Protein AF-0000000073372272 (afdb_homodimer)

Radius of gyration: 27.23 Å; Cα contacts (8 Å, |Δi|>4): 1827; chains: 2; bounding box: 45×82×61 Å

pLDDT: mean 95.01, std 8.09, range [46.81, 98.88]

Sequence (618 aa):
MWKKKGLLFNVSHYKNDFIKSHASIPFAYHVEENMFRIYFSSRNEAGKSFPFYINAIVNNGNIEVISDVVGPILELGRLGTFDDSGIMPSCLIKSNDKLLMYYIGWNPQITVSYRLSIGLAISYDNGLTFQKFSEGPICDRNISEPYFNTAPYIIIENNVWKMWYISCTGWEIINNYPEPSYHVKYAESDDGINWERKGTISLDYDEKAKALGRPCVLKEDNKYVMYFSYRNTSEYRTSSQDGYKLGLALSYDGVIWEKKYEDVGIALSNFGWDSQMMEYCHVFEHMGFTYMLYNGNDFGKEGFGYAVRMWKKKGLLFNVSHYKNDFIKSHASIPFAYHVEENMFRIYFSSRNEAGKSFPFYINAIVNNGNIEVISDVVGPILELGRLGTFDDSGIMPSCLIKSNDKLLMYYIGWNPQITVSYRLSIGLAISYDNGLTFQKFSEGPICDRNISEPYFNTAPYIIIENNVWKMWYISCTGWEIINNYPEPSYHVKYAESDDGINWERKGTISLDYDEKAKALGRPCVLKEDNKYVMYFSYRNTSEYRTSSQDGYKLGLALSYDGVIWEKKYEDVGIALSNFGWDSQMMEYCHVFEHMGFTYMLYNGNDFGKEGFGYAVR

InterPro domains:
  IPR023296 Glycosyl hydrolase, five-bladed beta-propeller domain superfamily [G3DSA:2.115.10.20] (1-150)
  IPR023296 Glycosyl hydrolase, five-bladed beta-propeller domain superfamily [G3DSA:2.115.10.20] (151-309)
  IPR023296 Glycosyl hydrolase, five-bladed beta-propeller domain superfamily [SSF75005] (73-308)

Solvent-accessible surface area (backbone atoms only — not comparable to full-atom values): 30926 Å² total; per-residue (Å²): 109,54,44,77,72,49,77,71,43,53,38,86,82,61,60,51,83,55,30,65,39,25,29,28,45,38,41,76,41,83,73,53,96,47,33,30,38,37,34,23,16,20,15,22,89,88,63,35,32,34,24,35,36,34,37,28,41,51,55,97,78,39,78,44,76,73,54,68,81,44,66,67,45,55,77,68,41,58,66,64,24,50,22,41,48,12,34,34,50,54,32,75,43,82,54,91,82,31,30,40,34,36,22,28,16,26,33,57,33,66,89,34,67,60,44,39,19,25,33,46,27,39,11,78,62,83,67,71,46,51,40,68,73,48,74,13,31,63,40,52,46,31,50,90,40,34,38,32,29,30,43,48,28,68,50,76,54,96,78,33,31,40,34,36,27,28,35,37,76,46,52,44,76,54,94,89,35,63,41,74,29,30,23,29,29,42,34,39,21,80,75,78,54,63,67,54,73,81,75,42,65,35,43,72,72,55,95,68,24,47,28,33,41,39,53,29,78,45,78,54,97,84,24,33,38,33,40,31,17,32,22,37,66,90,64,24,97,78,40,75,83,26,37,37,34,62,30,25,29,39,20,77,78,74,52,60,53,48,78,36,59,86,67,52,44,69,77,70,38,95,60,73,69,30,36,48,15,34,33,40,47,29,72,50,74,58,96,91,28,39,39,31,32,30,20,19,30,80,70,1,40,58,13,28,27,36,29,29,77,108,55,44,76,71,48,77,72,45,53,36,86,81,60,60,52,83,57,32,66,39,25,30,28,46,40,41,77,42,83,73,52,92,47,34,29,37,36,34,23,15,21,16,21,87,86,64,37,33,33,24,34,33,33,38,27,42,50,53,95,79,40,78,42,78,75,54,68,80,44,67,68,43,54,78,68,41,60,65,65,24,50,23,41,47,14,35,33,50,51,33,75,42,81,53,88,83,31,30,38,34,36,24,28,16,27,34,56,35,66,88,33,68,59,45,39,20,26,33,47,27,40,11,78,61,82,67,70,46,51,41,69,72,48,72,12,32,62,40,54,46,30,49,90,39,34,38,32,30,30,43,46,27,69,51,77,54,95,78,31,31,39,34,36,27,27,37,37,76,47,52,44,74,54,94,90,34,62,41,75,30,28,24,28,29,42,33,39,21,81,76,78,56,63,65,53,72,81,74,42,66,35,44,75,70,56,96,69,25,47,28,35,39,37,53,28,77,45,79,53,97,83,25,32,39,33,40,32,19,30,22,36,68,88,63,25,98,78,39,76,83,26,38,38,33,62,30,23,30,38,20,77,79,75,52,59,55,47,79,36,58,85,68,50,43,68,77,69,39,94,61,73,68,30,36,48,14,32,32,39,46,28,71,49,74,59,94,90,29,38,38,32,32,30,20,18,30,82,70,1,42,59,12,27,25,37,29,29,75

Secondary structure (DSSP, 8-state):
--EEEEEEEEGGGS--SS-SEEEEEEEEEEEETTEEEEEEEEE-TTS-EEEEEEEEEEETTEEEE-S--B--SSPPPPTTSTTTTBEEEEEEEEETTEEEEEEEEEEEBSSSSEEEEEEEEEESSTTSS-EES-SS-SB---SS--S-EEEEEEEEETTEEEEEEEEEEEEEEETTEEEEEEEEEEEEESSSSSEEEEEEEEE---SS-SEEEEEEEEEETTEEEEEEEEE-STTGGG-GGGS-EEEEEEESSSSS-EE-GGGS-----SSSTTSS--EEEEEEEETTEEEEEEE-HHHHSSEEEEEE-/--EEEEEEEEGGGS--SS-SEEEEEEEEEEEETTEEEEEEEEE-TTS-EEEEEEEEEEETTEEEE-S--B---SPPPPTTSTTTTBEEEEEEEEETTEEEEEEEEEEEBSSSSEEEEEEEEEESSTTSS-EES-SS-SB---SS--S-EEEEEEEEETTEEEEEEEEEEEEEEETTEEEEEEEEEEEEESSSSSEEEEEEEEE---SS-SEEEEEEEEEETTEEEEEEEEE-STTGGG-GGGS-EEEEEEESSSSS-EE-GGGS-----SSSTTSS--EEEEEEEETTEEEEEEE-HHHHSSEEEEEE-

Nearest PDB structures (foldseek):
  7vco-assembly1_A  TM=6.561E-01  e=2.637E-07  Frischella perrara
  8aa2-assembly1_M  TM=6.015E-01  e=9.175E-07  Bacteroides thetaiotaomicron VPI-5482
  6xn2-assembly2_B  TM=5.955E-01  e=5.680E-07  Xanthomonas citri pv. citri str. 306
  6xn1-assembly2_B  TM=5.800E-01  e=1.010E-06  Xanthomonas citri pv. citri str. 306
  6xn0-assembly2_B  TM=5.491E-01  e=9.175E-07  Xanthomonas citri pv. citri str. 306

Structure (mmCIF, N/CA/C/O backbone):
data_AF-0000000073372272-model_v1
#
loop_
_entity.id
_entity.type
_entity.pdbx_description
1 polymer 'Glycosyl hydrolase family 32 N-terminal domain-containing protein'
#
loop_
_atom_site.group_PDB
_atom_site.id
_atom_site.type_symbol
_atom_site.label_atom_id
_atom_site.label_alt_id
_atom_site.label_comp_id
_atom_site.label_asym_id
_atom_site.label_entity_id
_atom_site.label_seq_id
_atom_site.pdbx_PDB_ins_code
_atom_site.Cartn_x
_atom_site.Cartn_y
_atom_site.Cartn_z
_atom_site.occupancy
_atom_site.B_iso_or_equiv
_atom_site.auth_seq_id
_atom_site.auth_comp_id
_atom_site.auth_asym_id
_atom_site.auth_atom_id
_atom_site.pdbx_PDB_model_num
ATOM 1 N N . MET A 1 1 ? 6.535 38.969 14.227 1 89.94 1 MET A N 1
ATOM 2 C CA . MET A 1 1 ? 6.68 37.844 15.164 1 89.94 1 MET A CA 1
ATOM 3 C C . MET A 1 1 ? 5.316 37.312 15.602 1 89.94 1 MET A C 1
ATOM 5 O O . MET A 1 1 ? 4.363 38.094 15.727 1 89.94 1 MET A O 1
ATOM 9 N N . TRP A 1 2 ? 5.312 36 15.805 1 97.38 2 TRP A N 1
ATOM 10 C CA . TRP A 1 2 ? 4.059 35.375 16.203 1 97.38 2 TRP A CA 1
ATOM 11 C C . TRP A 1 2 ? 3.773 35.594 17.672 1 97.38 2 TRP A C 1
ATOM 13 O O . TRP A 1 2 ? 4.676 35.5 18.516 1 97.38 2 TRP A O 1
ATOM 23 N N . LYS A 1 3 ? 2.588 35.969 18 1 98.06 3 LYS A N 1
ATOM 24 C CA . LYS A 1 3 ? 2.102 36.031 19.375 1 98.06 3 LYS A CA 1
ATOM 25 C C . LYS A 1 3 ? 1.238 34.812 19.703 1 98.06 3 LYS A C 1
ATOM 27 O O . LYS A 1 3 ? 0.132 34.688 19.172 1 98.06 3 LYS A O 1
ATOM 32 N N . LYS A 1 4 ? 1.742 33.969 20.609 1 98.19 4 LYS A N 1
ATOM 33 C CA . LYS A 1 4 ? 0.992 32.781 21 1 98.19 4 LYS A CA 1
ATOM 34 C C . LYS A 1 4 ? -0.21 33.125 21.875 1 98.19 4 LYS A C 1
ATOM 36 O O . LYS A 1 4 ? -0.112 34 22.75 1 98.19 4 LYS A O 1
ATOM 41 N N . LYS A 1 5 ? -1.329 32.469 21.594 1 98.25 5 LYS A N 1
ATOM 42 C CA . LYS A 1 5 ? -2.58 32.781 22.281 1 98.25 5 LYS A CA 1
ATOM 43 C C . LYS A 1 5 ? -3.01 31.641 23.188 1 98.25 5 LYS A C 1
ATOM 45 O O . LYS A 1 5 ? -4.008 31.734 23.891 1 98.25 5 LYS A O 1
ATOM 50 N N . GLY A 1 6 ? -2.229 30.547 23.203 1 96.75 6 GLY A N 1
ATOM 51 C CA . GLY A 1 6 ? -2.492 29.422 24.094 1 96.75 6 GLY A CA 1
ATOM 52 C C . GLY A 1 6 ? -3.359 28.344 23.469 1 96.75 6 GLY A C 1
ATOM 53 O O . GLY A 1 6 ? -3.588 28.359 22.25 1 96.75 6 GLY A O 1
ATOM 54 N N . LEU A 1 7 ? -3.771 27.406 24.266 1 97.19 7 LEU A N 1
ATOM 55 C CA . LEU A 1 7 ? -4.594 26.281 23.828 1 97.19 7 LEU A CA 1
ATOM 56 C C . LEU A 1 7 ? -5.992 26.75 23.438 1 97.19 7 LEU A C 1
ATOM 58 O O . LEU A 1 7 ? -6.66 27.438 24.219 1 97.19 7 LEU A O 1
ATOM 62 N N . LEU A 1 8 ? -6.395 26.453 22.312 1 98 8 LEU A N 1
ATOM 63 C CA . LEU A 1 8 ? -7.719 26.797 21.812 1 98 8 LEU A CA 1
ATOM 64 C C . LEU A 1 8 ? -8.703 25.656 22.047 1 98 8 LEU A C 1
ATOM 66 O O . LEU A 1 8 ? -9.812 25.875 22.531 1 98 8 LEU A O 1
ATOM 70 N N . PHE A 1 9 ? -8.328 24.469 21.641 1 97.81 9 PHE A N 1
ATOM 71 C CA . PHE A 1 9 ? -9.102 23.234 21.812 1 97.81 9 PHE A CA 1
ATOM 72 C C . PHE A 1 9 ? -8.391 22.281 22.766 1 97.81 9 PHE A C 1
ATOM 74 O O . PHE A 1 9 ? -7.316 21.781 22.453 1 97.81 9 PHE A O 1
ATOM 81 N N . ASN A 1 10 ? -9.008 22.047 23.875 1 97.31 10 ASN A N 1
ATOM 82 C CA . ASN A 1 10 ? -8.508 21.109 24.875 1 97.31 10 ASN A CA 1
ATOM 83 C C . ASN A 1 10 ? -9.312 19.812 24.891 1 97.31 10 ASN A C 1
ATOM 85 O O . ASN A 1 10 ? -10.484 19.812 25.281 1 97.31 10 ASN A O 1
ATOM 89 N N . VAL A 1 11 ? -8.727 18.75 24.609 1 96.69 11 VAL A N 1
ATOM 90 C CA . VAL A 1 11 ? -9.375 17.453 24.438 1 96.69 11 VAL A CA 1
ATOM 91 C C . VAL A 1 11 ? -10.125 17.078 25.719 1 96.69 11 VAL A C 1
ATOM 93 O O . VAL A 1 11 ? -11.188 16.453 25.656 1 96.69 11 VAL A O 1
ATOM 96 N N . SER A 1 12 ? -9.594 17.422 26.828 1 95.88 12 SER A N 1
ATOM 97 C CA . SER A 1 12 ? -10.172 17.031 28.109 1 95.88 12 SER A CA 1
ATOM 98 C C . SER A 1 12 ? -11.594 17.562 28.266 1 95.88 12 SER A C 1
ATOM 100 O O . SER A 1 12 ? -12.383 17.031 29.047 1 95.88 12 SER A O 1
ATOM 102 N N . HIS A 1 13 ? -11.93 18.594 27.5 1 94.62 13 HIS A N 1
ATOM 103 C CA . HIS A 1 13 ? -13.242 19.219 27.625 1 94.62 13 HIS A CA 1
ATOM 104 C C . HIS A 1 13 ? -14.258 18.547 26.688 1 94.62 13 HIS A C 1
ATOM 106 O O . HIS A 1 13 ? -15.453 18.844 26.75 1 94.62 13 HIS A O 1
ATOM 112 N N . TYR A 1 14 ? -13.766 17.594 25.891 1 93.62 14 TYR A N 1
ATOM 113 C CA . TYR A 1 14 ? -14.633 17.094 24.828 1 93.62 14 TYR A CA 1
ATOM 114 C C . TYR A 1 14 ? -14.594 15.562 24.766 1 93.62 14 TYR A C 1
ATOM 116 O O . TYR A 1 14 ? -14.953 14.969 23.75 1 93.62 14 TYR A O 1
ATOM 124 N N . LYS A 1 15 ? -14.219 14.945 25.766 1 93.12 15 LYS A N 1
ATOM 125 C CA . LYS A 1 15 ? -14.008 13.5 25.766 1 93.12 15 LYS A CA 1
ATOM 126 C C . LYS A 1 15 ? -15.297 12.75 25.484 1 93.12 15 LYS A C 1
ATOM 128 O O . LYS A 1 15 ? -16.359 13.125 25.969 1 93.12 15 LYS A O 1
ATOM 133 N N . ASN A 1 16 ? -15.242 11.805 24.688 1 94.38 16 ASN A N 1
ATOM 134 C CA . ASN A 1 16 ? -16.281 10.828 24.391 1 94.38 16 ASN A CA 1
ATOM 135 C C . ASN A 1 16 ? -15.688 9.516 23.891 1 94.38 16 ASN A C 1
ATOM 137 O O . ASN A 1 16 ? -14.508 9.234 24.109 1 94.38 16 ASN A O 1
ATOM 141 N N . ASP A 1 17 ? -16.484 8.641 23.297 1 94.38 17 ASP A N 1
ATOM 142 C CA . ASP A 1 17 ? -16.016 7.316 22.891 1 94.38 17 ASP A CA 1
ATOM 143 C C . ASP A 1 17 ? -14.953 7.422 21.797 1 94.38 17 ASP A C 1
ATOM 145 O O . ASP A 1 17 ? -14.078 6.562 21.688 1 94.38 17 ASP A O 1
ATOM 149 N N . PHE A 1 18 ? -15.023 8.477 21.016 1 95.94 18 PHE A N 1
ATOM 150 C CA . PHE A 1 18 ? -14.148 8.602 19.859 1 95.94 18 PHE A CA 1
ATOM 151 C C . PHE A 1 18 ? -13.055 9.633 20.109 1 95.94 18 PHE A C 1
ATOM 153 O O . PHE A 1 18 ? -12.086 9.727 19.359 1 95.94 18 PHE A O 1
ATOM 160 N N . ILE A 1 19 ? -13.211 10.406 21.172 1 97.12 19 ILE A N 1
ATOM 161 C CA . ILE A 1 19 ? -12.227 11.414 21.562 1 97.12 19 ILE A CA 1
ATOM 162 C C . ILE A 1 19 ? -11.664 11.086 22.938 1 97.12 19 ILE A C 1
ATOM 164 O O . ILE A 1 19 ? -12.242 11.477 23.969 1 97.12 19 ILE A O 1
ATOM 168 N N . LYS A 1 20 ? -10.555 10.391 22.953 1 96.69 20 LYS A N 1
ATOM 169 C CA . LYS A 1 20 ? -9.906 10.039 24.203 1 96.69 20 LYS A CA 1
ATOM 170 C C . LYS A 1 20 ? -8.609 10.82 24.391 1 96.69 20 LYS A C 1
ATOM 172 O O . LYS A 1 20 ? -8.227 11.133 25.516 1 96.69 20 LYS A O 1
ATOM 177 N N . SER A 1 21 ? -8 11.031 23.219 1 96.38 21 SER A N 1
ATOM 178 C CA . SER A 1 21 ? -6.758 11.797 23.266 1 96.38 21 SER A CA 1
ATOM 179 C C . SER A 1 21 ? -6.453 12.43 21.906 1 96.38 21 SER A C 1
ATOM 181 O O . SER A 1 21 ? -7.031 12.039 20.891 1 96.38 21 SER A O 1
ATOM 183 N N . HIS A 1 22 ? -5.68 13.523 21.984 1 98.25 22 HIS A N 1
ATOM 184 C CA . HIS A 1 22 ? -5.098 14.18 20.812 1 98.25 22 HIS A CA 1
ATOM 185 C C . HIS A 1 22 ? -6.145 14.992 20.062 1 98.25 22 HIS A C 1
ATOM 187 O O . HIS A 1 22 ? -7.316 14.617 20.031 1 98.25 22 HIS A O 1
ATOM 193 N N . ALA A 1 23 ? -5.863 15.969 19.531 1 98.38 23 ALA A N 1
ATOM 194 C CA . ALA A 1 23 ? -6.465 16.75 18.453 1 98.38 23 ALA A CA 1
ATOM 195 C C . ALA A 1 23 ? -5.406 17.203 17.453 1 98.38 23 ALA A C 1
ATOM 197 O O . ALA A 1 23 ? -4.824 18.281 17.609 1 98.38 23 ALA A O 1
ATOM 198 N N . SER A 1 24 ? -5.289 16.344 16.469 1 98.31 24 SER A N 1
ATOM 199 C CA . SER A 1 24 ? -4.105 16.484 15.633 1 98.31 24 SER A CA 1
ATOM 200 C C . SER A 1 24 ? -4.453 17.094 14.281 1 98.31 24 SER A C 1
ATOM 202 O O . SER A 1 24 ? -5.57 16.938 13.789 1 98.31 24 SER A O 1
ATOM 204 N N . ILE A 1 25 ? -3.514 17.844 13.688 1 98.25 25 ILE A N 1
ATOM 205 C CA . ILE A 1 25 ? -3.518 18.391 12.336 1 98.25 25 ILE A CA 1
ATOM 206 C C . ILE A 1 25 ? -4.711 19.328 12.156 1 98.25 25 ILE A C 1
ATOM 208 O O . ILE A 1 25 ? -5.477 19.188 11.203 1 98.25 25 ILE A O 1
ATOM 212 N N . PRO A 1 26 ? -4.801 20.297 12.969 1 98.62 26 PRO A N 1
ATOM 213 C CA . PRO A 1 26 ? -5.902 21.25 12.812 1 98.62 26 PRO A CA 1
ATOM 214 C C . PRO A 1 26 ? -5.742 22.141 11.578 1 98.62 26 PRO A C 1
ATOM 216 O O . PRO A 1 26 ? -4.629 22.547 11.242 1 98.62 26 PRO A O 1
ATOM 219 N N . PHE A 1 27 ? -6.789 22.391 10.906 1 98.44 27 PHE A N 1
ATOM 220 C CA . PHE A 1 27 ? -6.766 23.391 9.852 1 98.44 27 PHE A CA 1
ATOM 221 C C . PHE A 1 27 ? -8.133 24.047 9.703 1 98.44 27 PHE A C 1
ATOM 223 O O . PHE A 1 27 ? -9.156 23.438 10.008 1 98.44 27 PHE A O 1
ATOM 230 N N . ALA A 1 28 ? -8.125 25.234 9.25 1 98 28 ALA A N 1
ATOM 231 C CA . ALA A 1 28 ? -9.32 26.078 9.227 1 98 28 ALA A CA 1
ATOM 232 C C . ALA A 1 28 ? -9.875 26.188 7.809 1 98 28 ALA A C 1
ATOM 234 O O . ALA A 1 28 ? -9.109 26.297 6.844 1 98 28 ALA A O 1
ATOM 235 N N . TYR A 1 29 ? -11.141 26.141 7.73 1 97.25 29 TYR A N 1
ATOM 236 C CA . TYR A 1 29 ? -11.906 26.406 6.516 1 97.25 29 TYR A CA 1
ATOM 237 C C . TYR A 1 29 ? -12.836 27.594 6.703 1 97.25 29 TYR A C 1
ATOM 239 O O . TYR A 1 29 ? -13.648 27.609 7.629 1 97.25 29 TYR A O 1
ATOM 247 N N . HIS A 1 30 ? -12.727 28.578 5.844 1 97.31 30 HIS A N 1
ATOM 248 C CA . HIS A 1 30 ? -13.57 29.75 5.941 1 97.31 30 HIS A CA 1
ATOM 249 C C . HIS A 1 30 ? -14.984 29.469 5.434 1 97.31 30 HIS A C 1
ATOM 251 O O . HIS A 1 30 ? -15.172 29.172 4.25 1 97.31 30 HIS A O 1
ATOM 257 N N . VAL A 1 31 ? -15.961 29.594 6.293 1 96.31 31 VAL A N 1
ATOM 258 C CA . VAL A 1 31 ? -17.344 29.297 5.934 1 96.31 31 VAL A CA 1
ATOM 259 C C . VAL A 1 31 ? -18.016 30.578 5.406 1 96.31 31 VAL A C 1
ATOM 261 O O . VAL A 1 31 ? -18.344 30.656 4.219 1 96.31 31 VAL A O 1
ATOM 264 N N . GLU A 1 32 ? -18.188 31.562 6.23 1 96.31 32 GLU A N 1
ATOM 265 C CA . GLU A 1 32 ? -18.781 32.844 5.883 1 96.31 32 GLU A CA 1
ATOM 266 C C . GLU A 1 32 ? -18.453 33.906 6.93 1 96.31 32 GLU A C 1
ATOM 268 O O . GLU A 1 32 ? -18.312 33.594 8.117 1 96.31 32 GLU A O 1
ATOM 273 N N . GLU A 1 33 ? -18.281 35.125 6.43 1 97.44 33 GLU A N 1
ATOM 274 C CA . GLU A 1 33 ? -17.969 36.219 7.312 1 97.44 33 GLU A CA 1
ATOM 275 C C . GLU A 1 33 ? -16.797 35.906 8.234 1 97.44 33 GLU A C 1
ATOM 277 O O . GLU A 1 33 ? -15.719 35.531 7.773 1 97.44 33 GLU A O 1
ATOM 282 N N . ASN A 1 34 ? -17.125 35.875 9.562 1 98.44 34 ASN A N 1
ATOM 283 C CA . ASN A 1 34 ? -16.062 35.594 10.531 1 98.44 34 ASN A CA 1
ATOM 284 C C . ASN A 1 34 ? -16.109 34.156 10.992 1 98.44 34 ASN A C 1
ATOM 286 O O . ASN A 1 34 ? -15.359 33.75 11.898 1 98.44 34 ASN A O 1
ATOM 290 N N . MET A 1 35 ? -16.938 33.406 10.336 1 98.19 35 MET A N 1
ATOM 291 C CA . MET A 1 35 ? -17.125 32.031 10.773 1 98.19 35 MET A CA 1
ATOM 292 C C . MET A 1 35 ? -16.172 31.094 10.047 1 98.19 35 MET A C 1
ATOM 294 O O . MET A 1 35 ? -16.094 31.094 8.82 1 98.19 35 MET A O 1
ATOM 298 N N . PHE A 1 36 ? -15.453 30.328 10.844 1 98.56 36 PHE A N 1
ATOM 299 C CA . PHE A 1 36 ? -14.562 29.281 10.336 1 98.56 36 PHE A CA 1
ATOM 300 C C . PHE A 1 36 ? -14.922 27.922 10.922 1 98.56 36 PHE A C 1
ATOM 302 O O . PHE A 1 36 ? -15.492 27.844 12.016 1 98.56 36 PHE A O 1
ATOM 309 N N . ARG A 1 37 ? -14.703 26.969 10.188 1 98.56 37 ARG A N 1
ATOM 310 C CA . ARG A 1 37 ? -14.727 25.578 10.672 1 98.56 37 ARG A CA 1
ATOM 311 C C . ARG A 1 37 ? -13.32 25.016 10.781 1 98.56 37 ARG A C 1
ATOM 313 O O . ARG A 1 37 ? -12.539 25.094 9.836 1 98.56 37 ARG A O 1
ATOM 320 N N . ILE A 1 38 ? -12.977 24.5 11.945 1 98.69 38 ILE A N 1
ATOM 321 C CA . ILE A 1 38 ? -11.648 23.938 12.188 1 98.69 38 ILE A CA 1
ATOM 322 C C . ILE A 1 38 ? -11.734 22.422 12.25 1 98.69 38 ILE A C 1
ATOM 324 O O . ILE A 1 38 ? -12.383 21.859 13.141 1 98.69 38 ILE A O 1
ATOM 328 N N . TYR A 1 39 ? -11.125 21.766 11.32 1 98.75 39 TYR A N 1
ATOM 329 C CA . TYR A 1 39 ? -11.086 20.312 11.258 1 98.75 39 TYR A CA 1
ATOM 330 C C . TYR A 1 39 ? -9.867 19.766 11.992 1 98.75 39 TYR A C 1
ATOM 332 O O . TYR A 1 39 ? -8.828 20.438 12.062 1 98.75 39 TYR A O 1
ATOM 340 N N . PHE A 1 40 ? -9.977 18.594 12.547 1 98.62 40 PHE A N 1
ATOM 341 C CA . PHE A 1 40 ? -8.891 17.906 13.227 1 98.62 40 PHE A CA 1
ATOM 342 C C . PHE A 1 40 ? -9.203 16.422 13.383 1 98.62 40 PHE A C 1
ATOM 344 O O . PHE A 1 40 ? -10.273 15.969 12.992 1 98.62 40 PHE A O 1
ATOM 351 N N . SER A 1 41 ? -8.281 15.664 13.844 1 98.62 41 SER A N 1
ATOM 352 C CA . SER A 1 41 ? -8.477 14.242 14.109 1 98.62 41 SER A CA 1
ATOM 353 C C . SER A 1 41 ? -8.18 13.906 15.57 1 98.62 41 SER A C 1
ATOM 355 O O . SER A 1 41 ? -7.234 14.438 16.156 1 98.62 41 SER A O 1
ATOM 357 N N . SER A 1 42 ? -8.969 13.117 16.125 1 98.5 42 SER A N 1
ATOM 358 C CA . SER A 1 42 ? -8.758 12.641 17.484 1 98.5 42 SER A CA 1
ATOM 359 C C . SER A 1 42 ? -8.688 11.117 17.531 1 98.5 42 SER A C 1
ATOM 361 O O . SER A 1 42 ? -8.922 10.453 16.516 1 98.5 42 SER A O 1
ATOM 363 N N . ARG A 1 43 ? -8.297 10.602 18.719 1 98.25 43 ARG A N 1
ATOM 364 C CA . ARG A 1 43 ? -8.07 9.164 18.844 1 98.25 43 ARG A CA 1
ATOM 365 C C . ARG A 1 43 ? -9.008 8.547 19.859 1 98.25 43 ARG A C 1
ATOM 367 O O . ARG A 1 43 ? -9.281 9.148 20.906 1 98.25 43 ARG A O 1
ATOM 374 N N . ASN A 1 44 ? -9.461 7.398 19.578 1 97.75 44 ASN A N 1
ATOM 375 C CA . ASN A 1 44 ? -10.219 6.637 20.562 1 97.75 44 ASN A CA 1
ATOM 376 C C . ASN A 1 44 ? -9.297 5.828 21.484 1 97.75 44 ASN A C 1
ATOM 378 O O . ASN A 1 44 ? -8.078 6.008 21.453 1 97.75 44 ASN A O 1
ATOM 382 N N . GLU A 1 45 ? -9.852 5 22.281 1 96.69 45 GLU A N 1
ATOM 383 C CA . GLU A 1 45 ? -9.094 4.238 23.266 1 96.69 45 GLU A CA 1
ATOM 384 C C . GLU A 1 45 ? -8.117 3.277 22.594 1 96.69 45 GLU A C 1
ATOM 386 O O . GLU A 1 45 ? -7.047 2.994 23.141 1 96.69 45 GLU A O 1
ATOM 391 N N . ALA A 1 46 ? -8.453 2.826 21.438 1 96.12 46 ALA A N 1
ATOM 392 C CA . ALA A 1 46 ? -7.617 1.867 20.703 1 96.12 46 ALA A CA 1
ATOM 393 C C . ALA A 1 46 ? -6.551 2.58 19.891 1 96.12 46 ALA A C 1
ATOM 395 O O . ALA A 1 46 ? -5.777 1.938 19.172 1 96.12 46 ALA A O 1
ATOM 396 N N . GLY A 1 47 ? -6.555 3.887 19.875 1 96.56 47 GLY A N 1
ATOM 397 C CA . GLY A 1 47 ? -5.547 4.648 19.172 1 96.56 47 GLY A CA 1
ATOM 398 C C . GLY A 1 47 ? -5.926 4.934 17.719 1 96.56 47 GLY A C 1
ATOM 399 O O . GLY A 1 47 ? -5.113 5.449 16.953 1 96.56 47 GLY A O 1
ATOM 400 N N . LYS A 1 48 ? -7.125 4.551 17.328 1 98.06 48 LYS A N 1
ATOM 401 C CA . LYS A 1 48 ? -7.594 4.836 15.977 1 98.06 48 LYS A CA 1
ATOM 402 C C . LYS A 1 48 ? -8.039 6.289 15.844 1 98.06 48 LYS A C 1
ATOM 404 O O . LYS A 1 48 ? -8.703 6.82 16.734 1 98.06 48 LYS A O 1
ATOM 409 N N . SER A 1 49 ? -7.723 6.898 14.773 1 98.44 49 SER A N 1
ATOM 410 C CA . SER A 1 49 ? -8.008 8.312 14.578 1 98.44 49 SER A CA 1
ATOM 411 C C . SER A 1 49 ? -9.297 8.516 13.797 1 98.44 49 SER A C 1
ATOM 413 O O . SER A 1 49 ? -9.578 7.781 12.844 1 98.44 49 SER A O 1
ATOM 415 N N . PHE A 1 50 ? -10.016 9.523 14.203 1 98.56 50 PHE A N 1
ATOM 416 C CA . PHE A 1 50 ? -11.273 9.891 13.562 1 98.56 50 PHE A CA 1
ATOM 417 C C . PHE A 1 50 ? -11.336 11.391 13.312 1 98.56 50 PHE A C 1
ATOM 419 O O . PHE A 1 50 ? -10.836 12.18 14.117 1 98.56 50 PHE A O 1
ATOM 426 N N . PRO A 1 51 ? -11.977 11.773 12.227 1 98.69 51 PRO A N 1
ATOM 427 C CA . PRO A 1 51 ? -12.031 13.195 11.867 1 98.69 51 PRO A CA 1
ATOM 428 C C . PRO A 1 51 ? -13.227 13.906 12.508 1 98.69 51 PRO A C 1
ATOM 430 O O . PRO A 1 51 ? -14.328 13.367 12.547 1 98.69 51 PRO A O 1
ATOM 433 N N . PHE A 1 52 ? -12.977 15.164 12.93 1 98.62 52 PHE A N 1
ATOM 434 C CA . PHE A 1 52 ? -13.969 16.016 13.57 1 98.62 52 PHE A CA 1
ATOM 435 C C . PHE A 1 52 ? -13.82 17.469 13.102 1 98.62 52 PHE A C 1
ATOM 437 O O . PHE A 1 52 ? -12.852 17.797 12.414 1 98.62 52 PHE A O 1
ATOM 444 N N . TYR A 1 53 ? -14.836 18.281 13.445 1 98.44 53 TYR A N 1
ATOM 445 C CA . TYR A 1 53 ? -14.633 19.719 13.336 1 98.44 53 TYR A CA 1
ATOM 446 C C . TYR A 1 53 ? -15.344 20.453 14.461 1 98.44 53 TYR A C 1
ATOM 448 O O . TYR A 1 53 ? -16.203 19.891 15.148 1 98.44 53 TYR A O 1
ATOM 456 N N . ILE A 1 54 ? -14.93 21.672 14.688 1 98.19 54 ILE A N 1
ATOM 457 C CA . ILE A 1 54 ? -15.602 22.672 15.523 1 98.19 54 ILE A CA 1
ATOM 458 C C . ILE A 1 54 ? -15.789 23.969 14.742 1 98.19 54 ILE A C 1
ATOM 460 O O . ILE A 1 54 ? -15.047 24.234 13.797 1 98.19 54 ILE A O 1
ATOM 464 N N . ASN A 1 55 ? -16.75 24.703 15.141 1 98.38 55 ASN A N 1
ATOM 465 C CA . ASN A 1 55 ? -16.953 26.016 14.562 1 98.38 55 ASN A CA 1
ATOM 466 C C . ASN A 1 55 ? -16.375 27.109 15.461 1 98.38 55 ASN A C 1
ATOM 468 O O . ASN A 1 55 ? -16.438 27.016 16.688 1 98.38 55 ASN A O 1
ATOM 472 N N . ALA A 1 56 ? -15.891 28.125 14.82 1 98.69 56 ALA A N 1
ATOM 473 C CA . ALA A 1 56 ? -15.273 29.219 15.562 1 98.69 56 ALA A CA 1
ATOM 474 C C . ALA A 1 56 ? -15.508 30.547 14.867 1 98.69 56 ALA A C 1
ATOM 476 O O . ALA A 1 56 ? -15.711 30.594 13.648 1 98.69 56 ALA A O 1
ATOM 477 N N . ILE A 1 57 ? -15.484 31.594 15.625 1 98.75 57 ILE A N 1
ATOM 478 C CA . ILE A 1 57 ? -15.477 32.969 15.125 1 98.75 57 ILE A CA 1
ATOM 479 C C . ILE A 1 57 ? -14.055 33.531 15.172 1 98.75 57 ILE A C 1
ATOM 481 O O . ILE A 1 57 ? -13.398 33.469 16.219 1 98.75 57 ILE A O 1
ATOM 485 N N . VAL A 1 58 ? -13.562 33.938 14.055 1 98.75 58 VAL A N 1
ATOM 486 C CA . VAL A 1 58 ? -12.234 34.5 13.938 1 98.75 58 VAL A CA 1
ATOM 487 C C . VAL A 1 58 ? -12.352 36.031 13.695 1 98.75 58 VAL A C 1
ATOM 489 O O . VAL A 1 58 ? -12.922 36.438 12.688 1 98.75 58 VAL A O 1
ATOM 492 N N . ASN A 1 59 ? -11.836 36.75 14.648 1 97.88 59 ASN A N 1
ATOM 493 C CA . ASN A 1 59 ? -11.992 38.188 14.562 1 97.88 59 ASN A CA 1
ATOM 494 C C . ASN A 1 59 ? -10.93 38.906 15.391 1 97.88 59 ASN A C 1
ATOM 496 O O . ASN A 1 59 ? -10.672 38.531 16.531 1 97.88 59 ASN A O 1
ATOM 500 N N . ASN A 1 60 ? -10.312 39.969 14.789 1 97.38 60 ASN A N 1
ATOM 501 C CA . ASN A 1 60 ? -9.406 40.875 15.461 1 97.38 60 ASN A CA 1
ATOM 502 C C . ASN A 1 60 ? -8.32 40.156 16.25 1 97.38 60 ASN A C 1
ATOM 504 O O . ASN A 1 60 ? -8.102 40.438 17.422 1 97.38 60 ASN A O 1
ATOM 508 N N . GLY A 1 61 ? -7.824 39.156 15.641 1 97.81 61 GLY A N 1
ATOM 509 C CA . GLY A 1 61 ? -6.695 38.438 16.219 1 97.81 61 GLY A CA 1
ATOM 510 C C . GLY A 1 61 ? -7.113 37.375 17.234 1 97.81 61 GLY A C 1
ATOM 511 O O . GLY A 1 61 ? -6.273 36.812 17.938 1 97.81 61 GLY A O 1
ATOM 512 N N . ASN A 1 62 ? -8.391 37.156 17.266 1 98.44 62 ASN A N 1
ATOM 513 C CA . ASN A 1 62 ? -8.875 36.156 18.219 1 98.44 62 ASN A CA 1
ATOM 514 C C . ASN A 1 62 ? -9.68 35.062 17.516 1 98.44 62 ASN A C 1
ATOM 516 O O . ASN A 1 62 ? -10.352 35.312 16.516 1 98.44 62 ASN A O 1
ATOM 520 N N . ILE A 1 63 ? -9.531 33.844 18.047 1 98.69 63 ILE A N 1
ATOM 521 C CA . ILE A 1 63 ? -10.375 32.75 17.641 1 98.69 63 ILE A CA 1
ATOM 522 C C . ILE A 1 63 ? -11.227 32.281 18.812 1 98.69 63 ILE A C 1
ATOM 524 O O . ILE A 1 63 ? -10.703 31.969 19.891 1 98.69 63 ILE A O 1
ATOM 528 N N . GLU A 1 64 ? -12.5 32.281 18.656 1 98.19 64 GLU A N 1
ATOM 529 C CA . GLU A 1 64 ? -13.43 31.844 19.688 1 98.19 64 GLU A CA 1
ATOM 530 C C . GLU A 1 64 ? -14.242 30.641 19.219 1 98.19 64 GLU A C 1
ATOM 532 O O . GLU A 1 64 ? -14.961 30.719 18.219 1 98.19 64 GLU A O 1
ATOM 537 N N . VAL A 1 65 ? -14.125 29.547 19.938 1 97.62 65 VAL A N 1
ATOM 538 C CA . VAL A 1 65 ? -14.914 28.359 19.641 1 97.62 65 VAL A CA 1
ATOM 539 C C . VAL A 1 65 ? -16.375 28.594 20.016 1 97.62 65 VAL A C 1
ATOM 541 O O . VAL A 1 65 ? -16.672 29.031 21.125 1 97.62 65 VAL A O 1
ATOM 544 N N . ILE A 1 66 ? -17.328 28.203 19.172 1 96.75 66 ILE A N 1
ATOM 545 C CA . ILE A 1 66 ? -18.703 28.594 19.438 1 96.75 66 ILE A CA 1
ATOM 546 C C . ILE A 1 66 ? -19.609 27.359 19.312 1 96.75 66 ILE A C 1
ATOM 548 O O . ILE A 1 66 ? -20.844 27.5 19.312 1 96.75 66 ILE A O 1
ATOM 552 N N . SER A 1 67 ? -19.109 26.219 19.141 1 91.62 67 SER A N 1
ATOM 553 C CA . SER A 1 67 ? -19.922 25.031 19 1 91.62 67 SER A CA 1
ATOM 554 C C . SER A 1 67 ? -19.297 23.844 19.734 1 91.62 67 SER A C 1
ATOM 556 O O . SER A 1 67 ? -18.141 23.891 20.141 1 91.62 67 SER A O 1
ATOM 558 N N . ASP A 1 68 ? -20.141 22.859 19.844 1 94.19 68 ASP A N 1
ATOM 559 C CA . ASP A 1 68 ? -19.609 21.578 20.25 1 94.19 68 ASP A CA 1
ATOM 560 C C . ASP A 1 68 ? -18.875 20.891 19.109 1 94.19 68 ASP A C 1
ATOM 562 O O . ASP A 1 68 ? -18.938 21.344 17.953 1 94.19 68 ASP A O 1
ATOM 566 N N . VAL A 1 69 ? -18.125 19.891 19.5 1 97.44 69 VAL A N 1
ATOM 567 C CA . VAL A 1 69 ? -17.406 19.094 18.5 1 97.44 69 VAL A CA 1
ATOM 568 C C . VAL A 1 69 ? -18.422 18.281 17.688 1 97.44 69 VAL A C 1
ATOM 570 O O . VAL A 1 69 ? -19.359 17.703 18.234 1 97.44 69 VAL A O 1
ATOM 573 N N . VAL A 1 70 ? -18.219 18.234 16.406 1 97.81 70 VAL A N 1
ATOM 574 C CA . VAL A 1 70 ? -19.062 17.453 15.508 1 97.81 70 VAL A CA 1
ATOM 575 C C . VAL A 1 70 ? -18.266 16.312 14.898 1 97.81 70 VAL A C 1
ATOM 577 O O . VAL A 1 70 ? -17.156 16.516 14.398 1 97.81 70 VAL A O 1
ATOM 580 N N . GLY A 1 71 ? -18.891 15.086 14.93 1 96.69 71 GLY A N 1
ATOM 581 C CA . GLY A 1 71 ? -18.266 13.938 14.289 1 96.69 71 GLY A CA 1
ATOM 582 C C . GLY A 1 71 ? -18.438 12.648 15.062 1 96.69 71 GLY A C 1
ATOM 583 O O . GLY A 1 71 ? -19.141 12.617 16.078 1 96.69 71 GLY A O 1
ATOM 584 N N . PRO A 1 72 ? -17.75 11.719 14.586 1 97.56 72 PRO A N 1
ATOM 585 C CA . PRO A 1 72 ? -16.875 11.648 13.414 1 97.56 72 PRO A CA 1
ATOM 586 C C . PRO A 1 72 ? -17.609 11.977 12.117 1 97.56 72 PRO A C 1
ATOM 588 O O . PRO A 1 72 ? -18.766 11.586 11.938 1 97.56 72 PRO A O 1
ATOM 591 N N . ILE A 1 73 ? -16.875 12.617 11.172 1 98.12 73 ILE A N 1
ATOM 592 C CA . ILE A 1 73 ? -17.531 13.094 9.953 1 98.12 73 ILE A CA 1
ATOM 593 C C . ILE A 1 73 ? -17.25 12.133 8.805 1 98.12 73 ILE A C 1
ATOM 595 O O . ILE A 1 73 ? -17.75 12.305 7.695 1 98.12 73 ILE A O 1
ATOM 599 N N . LEU A 1 74 ? -16.438 11.148 9 1 97.94 74 LEU A N 1
ATOM 600 C CA . LEU A 1 74 ? -16.156 10.031 8.102 1 97.94 74 LEU A CA 1
ATOM 601 C C . LEU A 1 74 ? -15.945 8.742 8.883 1 97.94 74 LEU A C 1
ATOM 603 O O . LEU A 1 74 ? -15.266 8.734 9.914 1 97.94 74 LEU A O 1
ATOM 607 N N . GLU A 1 75 ? -16.516 7.691 8.414 1 97.5 75 GLU A N 1
ATOM 608 C CA . GLU A 1 75 ? -16.297 6.391 9.039 1 97.5 75 GLU A CA 1
ATOM 609 C C . GLU A 1 75 ? -15 5.754 8.57 1 97.5 75 GLU A C 1
ATOM 611 O O . GLU A 1 75 ? -14.539 6.016 7.453 1 97.5 75 GLU A O 1
ATOM 616 N N . LEU A 1 76 ? -14.484 4.93 9.43 1 98.38 76 LEU A N 1
ATOM 617 C CA . LEU A 1 76 ? -13.32 4.148 9.016 1 98.38 76 LEU A CA 1
ATOM 618 C C . LEU A 1 76 ? -13.648 3.289 7.797 1 98.38 76 LEU A C 1
ATOM 620 O O . LEU A 1 76 ? -14.805 2.9 7.602 1 98.38 76 LEU A O 1
ATOM 624 N N . GLY A 1 77 ? -12.586 3.049 7.004 1 98.44 77 GLY A N 1
ATOM 625 C CA . GLY A 1 77 ? -12.781 2.164 5.867 1 98.44 77 GLY A CA 1
ATOM 626 C C . GLY A 1 77 ? -13.078 0.732 6.27 1 98.44 77 GLY A C 1
ATOM 627 O O . GLY A 1 77 ? -12.891 0.357 7.43 1 98.44 77 GLY A O 1
ATOM 628 N N . ARG A 1 78 ? -13.531 -0.046 5.273 1 97.94 78 ARG A N 1
ATOM 629 C CA . ARG A 1 78 ? -13.75 -1.474 5.484 1 97.94 78 ARG A CA 1
ATOM 630 C C . ARG A 1 78 ? -12.445 -2.174 5.867 1 97.94 78 ARG A C 1
ATOM 632 O O . ARG A 1 78 ? -11.359 -1.665 5.59 1 97.94 78 ARG A O 1
ATOM 639 N N . LEU A 1 79 ? -12.641 -3.301 6.457 1 98.12 79 LEU A N 1
ATOM 640 C CA . LEU A 1 79 ? -11.508 -4.109 6.895 1 98.12 79 LEU A CA 1
ATOM 641 C C . LEU A 1 79 ? -10.539 -4.348 5.742 1 98.12 79 LEU A C 1
ATOM 643 O O . LEU A 1 79 ? -10.922 -4.875 4.695 1 98.12 79 LEU A O 1
ATOM 647 N N . GLY A 1 80 ? -9.312 -3.883 5.918 1 98.19 80 GLY A N 1
ATOM 648 C CA . GLY A 1 80 ? -8.273 -4.145 4.934 1 98.19 80 GLY A CA 1
ATOM 649 C C . GLY A 1 80 ? -8.008 -2.969 4.012 1 98.19 80 GLY A C 1
ATOM 650 O O . GLY A 1 80 ? -7.023 -2.955 3.277 1 98.19 80 GLY A O 1
ATOM 651 N N . THR A 1 81 ? -8.883 -1.935 4.039 1 98.62 81 THR A N 1
ATOM 652 C CA . THR A 1 81 ? -8.641 -0.76 3.207 1 98.62 81 THR A CA 1
ATOM 653 C C . THR A 1 81 ? -7.602 0.153 3.846 1 98.62 81 THR A C 1
ATOM 655 O O . THR A 1 81 ? -7.195 -0.063 4.988 1 98.62 81 THR A O 1
ATOM 658 N N . PHE A 1 82 ? -7.113 1.167 3.115 1 98.62 82 PHE A N 1
ATOM 659 C CA . PHE A 1 82 ? -5.949 1.967 3.482 1 98.62 82 PHE A CA 1
ATOM 660 C C . PHE A 1 82 ? -6.246 2.822 4.707 1 98.62 82 PHE A C 1
ATOM 662 O O . PHE A 1 82 ? -5.332 3.381 5.316 1 98.62 82 PHE A O 1
ATOM 669 N N . ASP A 1 83 ? -7.52 2.955 5.047 1 98.81 83 ASP A N 1
ATOM 670 C CA . ASP A 1 83 ? -7.93 3.836 6.137 1 98.81 83 ASP A CA 1
ATOM 671 C C . ASP A 1 83 ? -8.773 3.084 7.16 1 98.81 83 ASP A C 1
ATOM 673 O O . ASP A 1 83 ? -9.648 3.674 7.805 1 98.81 83 ASP A O 1
ATOM 677 N N . ASP A 1 84 ? -8.562 1.799 7.312 1 98.44 84 ASP A N 1
ATOM 678 C CA . ASP A 1 84 ? -9.398 0.984 8.188 1 98.44 84 ASP A CA 1
ATOM 679 C C . ASP A 1 84 ? -9.016 1.187 9.656 1 98.44 84 ASP A C 1
ATOM 681 O O . ASP A 1 84 ? -9.727 0.723 10.555 1 98.44 84 ASP A O 1
ATOM 685 N N . SER A 1 85 ? -7.902 2.004 9.914 1 98.56 85 SER A N 1
ATOM 686 C CA . SER A 1 85 ? -7.457 2.139 11.297 1 98.56 85 SER A CA 1
ATOM 687 C C . SER A 1 85 ? -7.234 3.602 11.664 1 98.56 85 SER A C 1
ATOM 689 O O . SER A 1 85 ? -6.684 3.902 12.727 1 98.56 85 SER A O 1
ATOM 691 N N . GLY A 1 86 ? -7.602 4.484 10.766 1 98.69 86 GLY A N 1
ATOM 692 C CA . GLY A 1 86 ? -7.473 5.891 11.102 1 98.69 86 GLY A CA 1
ATOM 693 C C . GLY A 1 86 ? -7.695 6.812 9.914 1 98.69 86 GLY A C 1
ATOM 694 O O . GLY A 1 86 ? -7.34 6.473 8.781 1 98.69 86 GLY A O 1
ATOM 695 N N . ILE A 1 87 ? -8.18 7.941 10.172 1 98.88 87 ILE A N 1
ATOM 696 C CA . ILE A 1 87 ? -8.453 8.984 9.195 1 98.88 87 ILE A CA 1
ATOM 697 C C . ILE A 1 87 ? -8.109 10.352 9.789 1 98.88 87 ILE A C 1
ATOM 699 O O . ILE A 1 87 ? -8.633 10.734 10.836 1 98.88 87 ILE A O 1
ATOM 703 N N . MET A 1 88 ? -7.25 11.086 9.141 1 98.81 88 MET A N 1
ATOM 704 C CA . MET A 1 88 ? -6.852 12.422 9.578 1 98.81 88 MET A CA 1
ATOM 705 C C . MET A 1 88 ? -6.992 13.43 8.438 1 98.81 88 MET A C 1
ATOM 707 O O . MET A 1 88 ? -6.191 13.422 7.5 1 98.81 88 MET A O 1
ATOM 711 N N . PRO A 1 89 ? -7.945 14.297 8.523 1 98.5 89 PRO A N 1
ATOM 712 C CA . PRO A 1 89 ? -8.031 15.336 7.488 1 98.5 89 PRO A CA 1
ATOM 713 C C . PRO A 1 89 ? -6.785 16.203 7.426 1 98.5 89 PRO A C 1
ATOM 715 O O . PRO A 1 89 ? -6.215 16.562 8.461 1 98.5 89 PRO A O 1
ATOM 718 N N . SER A 1 90 ? -6.414 16.484 6.199 1 97.56 90 SER A N 1
ATOM 719 C CA . SER A 1 90 ? -5.168 17.234 6.035 1 97.56 90 SER A CA 1
ATOM 720 C C . SER A 1 90 ? -5.395 18.547 5.289 1 97.56 90 SER A C 1
ATOM 722 O O . SER A 1 90 ? -4.711 19.531 5.547 1 97.56 90 SER A O 1
ATOM 724 N N . CYS A 1 91 ? -6.281 18.547 4.324 1 96.44 91 CYS A N 1
ATOM 725 C CA . CYS A 1 91 ? -6.477 19.688 3.451 1 96.44 91 CYS A CA 1
ATOM 726 C C . CYS A 1 91 ? -7.879 19.688 2.855 1 96.44 91 CYS A C 1
ATOM 728 O O . CYS A 1 91 ? -8.414 18.641 2.516 1 96.44 91 CYS A O 1
ATOM 730 N N . LEU A 1 92 ? -8.43 20.859 2.795 1 97.12 92 LEU A N 1
ATOM 731 C CA . LEU A 1 92 ? -9.727 21.047 2.166 1 97.12 92 LEU A CA 1
ATOM 732 C C . LEU A 1 92 ? -9.641 22.016 1.004 1 97.12 92 LEU A C 1
ATOM 734 O O . LEU A 1 92 ? -9.062 23.109 1.141 1 97.12 92 LEU A O 1
ATOM 738 N N . ILE A 1 93 ? -10.219 21.625 -0.098 1 96 93 ILE A N 1
ATOM 739 C CA . ILE A 1 93 ? -10.188 22.469 -1.291 1 96 93 ILE A CA 1
ATOM 740 C C . ILE A 1 93 ? -11.609 22.641 -1.836 1 96 93 ILE A C 1
ATOM 742 O O . ILE A 1 93 ? -12.336 21.656 -2.008 1 96 93 ILE A O 1
ATOM 746 N N . LYS A 1 94 ? -11.961 23.828 -2.051 1 93.75 94 LYS A N 1
ATOM 747 C CA . LYS A 1 94 ? -13.234 24.078 -2.723 1 93.75 94 LYS A CA 1
ATOM 748 C C . LYS A 1 94 ? -13.094 23.938 -4.234 1 93.75 94 LYS A C 1
ATOM 750 O O . LYS A 1 94 ? -12.18 24.516 -4.836 1 93.75 94 LYS A O 1
ATOM 755 N N . SER A 1 95 ? -13.859 23.109 -4.812 1 90.62 95 SER A N 1
ATOM 756 C CA . SER A 1 95 ? -13.945 22.938 -6.258 1 90.62 95 SER A CA 1
ATOM 757 C C . SER A 1 95 ? -15.391 23 -6.734 1 90.62 95 SER A C 1
ATOM 759 O O . SER A 1 95 ? -16.141 22.031 -6.625 1 90.62 95 SER A O 1
ATOM 761 N N . ASN A 1 96 ? -15.742 24.094 -7.367 1 87.81 96 ASN A N 1
ATOM 762 C CA . ASN A 1 96 ? -17.125 24.344 -7.754 1 87.81 96 ASN A CA 1
ATOM 763 C C . ASN A 1 96 ? -18.078 24.25 -6.562 1 87.81 96 ASN A C 1
ATOM 765 O O . ASN A 1 96 ? -17.891 24.922 -5.551 1 87.81 96 ASN A O 1
ATOM 769 N N . ASP A 1 97 ? -19.031 23.375 -6.621 1 90.06 97 ASP A N 1
ATOM 770 C CA . ASP A 1 97 ? -20.031 23.297 -5.562 1 90.06 97 ASP A CA 1
ATOM 771 C C . ASP A 1 97 ? -19.719 22.156 -4.59 1 90.06 97 ASP A C 1
ATOM 773 O O . ASP A 1 97 ? -20.562 21.781 -3.777 1 90.06 97 ASP A O 1
ATOM 777 N N . LYS A 1 98 ? -18.453 21.703 -4.688 1 95.81 98 LYS A N 1
ATOM 778 C CA . LYS A 1 98 ? -18.047 20.625 -3.805 1 95.81 98 LYS A CA 1
ATOM 779 C C . LYS A 1 98 ? -16.812 21 -3 1 95.81 98 LYS A C 1
ATOM 781 O O . LYS A 1 98 ? -16.031 21.844 -3.426 1 95.81 98 LYS A O 1
ATOM 786 N N . LEU A 1 99 ? -16.719 20.484 -1.81 1 97.44 99 LEU A N 1
ATOM 787 C CA . LEU A 1 99 ? -15.508 20.562 -1.016 1 97.44 99 LEU A CA 1
ATOM 788 C C . LEU A 1 99 ? -14.773 19.234 -1.003 1 97.44 99 LEU A C 1
ATOM 790 O O . LEU A 1 99 ? -15.352 18.203 -0.668 1 97.44 99 LEU A O 1
ATOM 794 N N . LEU A 1 100 ? -13.555 19.281 -1.465 1 98.31 100 LEU A N 1
ATOM 795 C CA . LEU A 1 100 ? -12.695 18.094 -1.472 1 98.31 100 LEU A CA 1
ATOM 796 C C . LEU A 1 100 ? -11.828 18.047 -0.22 1 98.31 100 LEU A C 1
ATOM 798 O O . LEU A 1 100 ? -11.102 19 0.076 1 98.31 100 LEU A O 1
ATOM 802 N N . MET A 1 101 ? -11.984 16.984 0.492 1 98.69 101 MET A N 1
ATOM 803 C CA . MET A 1 101 ? -11.117 16.766 1.649 1 98.69 101 MET A CA 1
ATOM 804 C C . MET A 1 101 ? -10.07 15.688 1.352 1 98.69 101 MET A C 1
ATOM 806 O O . MET A 1 101 ? -10.414 14.516 1.173 1 98.69 101 MET A O 1
ATOM 810 N N . TYR A 1 102 ? -8.867 16.078 1.276 1 98.75 102 TYR A N 1
ATOM 811 C CA . TYR A 1 102 ? -7.762 15.125 1.235 1 98.75 102 TYR A CA 1
ATOM 812 C C . TYR A 1 102 ? -7.344 14.711 2.643 1 98.75 102 TYR A C 1
ATOM 814 O O . TYR A 1 102 ? -7.172 15.562 3.52 1 98.75 102 TYR A O 1
ATOM 822 N N . TYR A 1 103 ? -7.223 13.406 2.828 1 98.88 103 TYR A N 1
ATOM 823 C CA . TYR A 1 103 ? -6.977 12.961 4.195 1 98.88 103 TYR A CA 1
ATOM 824 C C . TYR A 1 103 ? -5.934 11.852 4.227 1 98.88 103 TYR A C 1
ATOM 826 O O . TYR A 1 103 ? -5.621 11.25 3.191 1 98.88 103 TYR A O 1
ATOM 834 N N . ILE A 1 104 ? -5.34 11.641 5.383 1 98.81 104 ILE A N 1
ATOM 835 C CA . ILE A 1 104 ? -4.375 10.578 5.672 1 98.81 104 ILE A CA 1
ATOM 836 C C . ILE A 1 104 ? -5.109 9.32 6.113 1 98.81 104 ILE A C 1
ATOM 838 O O . ILE A 1 104 ? -5.945 9.367 7.02 1 98.81 104 ILE A O 1
ATOM 842 N N . GLY A 1 105 ? -4.879 8.219 5.445 1 98.81 105 GLY A N 1
ATOM 843 C CA . GLY A 1 105 ? -5.309 6.914 5.922 1 98.81 105 GLY A CA 1
ATOM 844 C C . GLY A 1 105 ? -4.207 6.148 6.633 1 98.81 105 GLY A C 1
ATOM 845 O O . GLY A 1 105 ? -3.045 6.199 6.227 1 98.81 105 GLY A O 1
ATOM 846 N N . TRP A 1 106 ? -4.637 5.387 7.691 1 98.69 106 TRP A N 1
ATOM 847 C CA . TRP A 1 106 ? -3.66 4.688 8.523 1 98.69 106 TRP A CA 1
ATOM 848 C C . TRP A 1 106 ? -3.865 3.176 8.445 1 98.69 106 TRP A C 1
ATOM 850 O O . TRP A 1 106 ? -4.996 2.693 8.547 1 98.69 106 TRP A O 1
ATOM 860 N N . ASN A 1 107 ? -2.768 2.488 8.266 1 98.31 107 ASN A N 1
ATOM 861 C CA . ASN A 1 107 ? -2.688 1.049 8.484 1 98.31 107 ASN A CA 1
ATOM 862 C C . ASN A 1 107 ? -1.531 0.69 9.414 1 98.31 107 ASN A C 1
ATOM 864 O O . ASN A 1 107 ? -0.366 0.903 9.078 1 98.31 107 ASN A O 1
ATOM 868 N N . PRO A 1 108 ? -1.816 0.147 10.602 1 97.69 108 PRO A N 1
ATOM 869 C CA . PRO A 1 108 ? -0.708 -0.388 11.398 1 97.69 108 PRO A CA 1
ATOM 870 C C . PRO A 1 108 ? -0.044 -1.598 10.742 1 97.69 108 PRO A C 1
ATOM 872 O O . PRO A 1 108 ? -0.714 -2.391 10.078 1 97.69 108 PRO A O 1
ATOM 875 N N . GLN A 1 109 ? 1.25 -1.667 10.922 1 97.12 109 GLN A N 1
ATOM 876 C CA . GLN A 1 109 ? 2.025 -2.729 10.289 1 97.12 109 GLN A CA 1
ATOM 877 C C . GLN A 1 109 ? 2.814 -3.525 11.32 1 97.12 109 GLN A C 1
ATOM 879 O O . GLN A 1 109 ? 2.971 -3.086 12.461 1 97.12 109 GLN A O 1
ATOM 884 N N . ILE A 1 110 ? 3.334 -4.648 10.922 1 97.06 110 ILE A N 1
ATOM 885 C CA . ILE A 1 110 ? 4.094 -5.516 11.812 1 97.06 110 ILE A CA 1
ATOM 886 C C . ILE A 1 110 ? 5.578 -5.176 11.727 1 97.06 110 ILE A C 1
ATOM 888 O O . ILE A 1 110 ? 6.219 -4.887 12.734 1 97.06 110 ILE A O 1
ATOM 892 N N . THR A 1 111 ? 6.148 -5.105 10.5 1 96.69 111 THR A N 1
ATOM 893 C CA . THR A 1 111 ? 7.59 -4.949 10.32 1 96.69 111 THR A CA 1
ATOM 894 C C . THR A 1 111 ? 8.016 -3.508 10.594 1 96.69 111 THR A C 1
ATOM 896 O O . THR A 1 111 ? 9.109 -3.264 11.102 1 96.69 111 THR A O 1
ATOM 899 N N . VAL A 1 112 ? 7.16 -2.619 10.164 1 97.5 112 VAL A N 1
ATOM 900 C CA . VAL A 1 112 ? 7.281 -1.209 10.523 1 97.5 112 VAL A CA 1
ATOM 901 C C . VAL A 1 112 ? 6.027 -0.752 11.258 1 97.5 112 VAL A C 1
ATOM 903 O O . VAL A 1 112 ? 5.062 -1.507 11.383 1 97.5 112 VAL A O 1
ATOM 906 N N . SER A 1 113 ? 6.047 0.419 11.758 1 95.81 113 SER A N 1
ATOM 907 C CA . SER A 1 113 ? 5 0.826 12.695 1 95.81 113 SER A CA 1
ATOM 908 C C . SER A 1 113 ? 3.674 1.052 11.977 1 95.81 113 SER A C 1
ATOM 910 O O . SER A 1 113 ? 2.611 0.727 12.508 1 95.81 113 SER A O 1
ATOM 912 N N . TYR A 1 114 ? 3.787 1.645 10.742 1 97.38 114 TYR A N 1
ATOM 913 C CA . TYR A 1 114 ? 2.564 2.006 10.031 1 97.38 114 TYR A CA 1
ATOM 914 C C . TYR A 1 114 ? 2.842 2.236 8.555 1 97.38 114 TYR A C 1
ATOM 916 O O . TYR A 1 114 ? 4 2.299 8.133 1 97.38 114 TYR A O 1
ATOM 924 N N . ARG A 1 115 ? 1.809 2.322 7.848 1 97.31 115 ARG A N 1
ATOM 925 C CA . ARG A 1 115 ? 1.785 2.811 6.473 1 97.31 115 ARG A CA 1
ATOM 926 C C . ARG A 1 115 ? 0.682 3.846 6.281 1 97.31 115 ARG A C 1
ATOM 928 O O . ARG A 1 115 ? -0.439 3.664 6.762 1 97.31 115 ARG A O 1
ATOM 935 N N . LEU A 1 116 ? 1.036 4.871 5.594 1 98.44 116 LEU A N 1
ATOM 936 C CA . LEU A 1 116 ? 0.086 5.953 5.355 1 98.44 116 LEU A CA 1
ATOM 937 C C . LEU A 1 116 ? -0.176 6.129 3.861 1 98.44 116 LEU A C 1
ATOM 939 O O . LEU A 1 116 ? 0.69 5.828 3.037 1 98.44 116 LEU A O 1
ATOM 943 N N . SER A 1 117 ? -1.333 6.52 3.574 1 98.69 117 SER A N 1
ATOM 944 C CA . SER A 1 117 ? -1.757 6.836 2.213 1 98.69 117 SER A CA 1
ATOM 945 C C . SER A 1 117 ? -2.662 8.062 2.188 1 98.69 117 SER A C 1
ATOM 947 O O . SER A 1 117 ? -3.115 8.531 3.236 1 98.69 117 SER A O 1
ATOM 949 N N . ILE A 1 118 ? -2.877 8.617 1.011 1 98.81 118 ILE A N 1
ATOM 950 C CA . ILE A 1 118 ? -3.73 9.789 0.862 1 98.81 118 ILE A CA 1
ATOM 951 C C . ILE A 1 118 ? -5.086 9.375 0.296 1 98.81 118 ILE A C 1
ATOM 953 O O . ILE A 1 118 ? -5.156 8.695 -0.73 1 98.81 118 ILE A O 1
ATOM 957 N N . GLY A 1 119 ? -6.113 9.711 1.008 1 98.81 119 GLY A N 1
ATOM 958 C CA . GLY A 1 119 ? -7.477 9.5 0.548 1 98.81 119 GLY A CA 1
ATOM 959 C C . GLY A 1 119 ? -8.188 10.789 0.182 1 98.81 119 GLY A C 1
ATOM 960 O O . GLY A 1 119 ? -7.645 11.875 0.36 1 98.81 119 GLY A O 1
ATOM 961 N N . LEU A 1 120 ? -9.383 10.633 -0.384 1 98.81 120 LEU A N 1
ATOM 962 C CA . LEU A 1 120 ? -10.203 11.758 -0.817 1 98.81 120 LEU A CA 1
ATOM 963 C C . LEU A 1 120 ? -11.656 11.562 -0.414 1 98.81 120 LEU A C 1
ATOM 965 O O . LEU A 1 120 ? -12.203 10.469 -0.568 1 98.81 120 LEU A O 1
ATOM 969 N N . ALA A 1 121 ? -12.195 12.492 0.19 1 98.81 121 ALA A N 1
ATOM 970 C CA . ALA A 1 121 ? -13.625 12.547 0.501 1 98.81 121 ALA A CA 1
ATOM 971 C C . ALA A 1 121 ? -14.25 13.828 -0.025 1 98.81 121 ALA A C 1
ATOM 973 O O . ALA A 1 121 ? -13.562 14.836 -0.218 1 98.81 121 ALA A O 1
ATOM 974 N N . ILE A 1 122 ? -15.555 13.836 -0.214 1 98.62 122 ILE A N 1
ATOM 975 C CA . ILE A 1 122 ? -16.234 14.953 -0.862 1 98.62 122 ILE A CA 1
ATOM 976 C C . ILE A 1 122 ? -17.422 15.391 -0.019 1 98.62 122 ILE A C 1
ATOM 978 O O . ILE A 1 122 ? -18.172 14.562 0.493 1 98.62 122 ILE A O 1
ATOM 982 N N . SER A 1 123 ? -17.578 16.609 0.17 1 98.44 123 SER A N 1
ATOM 983 C CA . SER A 1 123 ? -18.75 17.219 0.802 1 98.44 123 SER A CA 1
ATOM 984 C C . SER A 1 123 ? -19.594 17.969 -0.212 1 98.44 123 SER A C 1
ATOM 986 O O . SER A 1 123 ? -19.062 18.734 -1.024 1 98.44 123 SER A O 1
ATOM 988 N N . TYR A 1 124 ? -20.906 17.812 -0.092 1 97.25 124 TYR A N 1
ATOM 989 C CA . TYR A 1 124 ? -21.859 18.531 -0.942 1 97.25 124 TYR A CA 1
ATOM 990 C C . TYR A 1 124 ? -22.688 19.516 -0.129 1 97.25 124 TYR A C 1
ATOM 992 O O . TYR A 1 124 ? -23.641 20.094 -0.636 1 97.25 124 TYR A O 1
ATOM 1000 N N . ASP A 1 125 ? -22.359 19.641 1.106 1 96.56 125 ASP A N 1
ATOM 1001 C CA . ASP A 1 125 ? -23.125 20.516 1.995 1 96.56 125 ASP A CA 1
ATOM 1002 C C . ASP A 1 125 ? -22.203 21.5 2.729 1 96.56 125 ASP A C 1
ATOM 1004 O O . ASP A 1 125 ? -22.375 21.734 3.924 1 96.56 125 ASP A O 1
ATOM 1008 N N . ASN A 1 126 ? -21.203 21.922 2.027 1 95.12 126 ASN A N 1
ATOM 1009 C CA . ASN A 1 126 ? -20.281 22.969 2.469 1 95.12 126 ASN A CA 1
ATOM 1010 C C . ASN A 1 126 ? -19.484 22.531 3.697 1 95.12 126 ASN A C 1
ATOM 1012 O O . ASN A 1 126 ? -19.328 23.312 4.641 1 95.12 126 ASN A O 1
ATOM 1016 N N . GLY A 1 127 ? -19.125 21.297 3.738 1 96.69 127 GLY A N 1
ATOM 1017 C CA . GLY A 1 127 ? -18.172 20.812 4.719 1 96.69 127 GLY A CA 1
ATOM 1018 C C . GLY A 1 127 ? -18.812 20.234 5.961 1 96.69 127 GLY A C 1
ATOM 1019 O O . GLY A 1 127 ? -18.125 19.922 6.934 1 96.69 127 GLY A O 1
ATOM 1020 N N . LEU A 1 128 ? -20.094 20.031 5.969 1 96.56 128 LEU A N 1
ATOM 1021 C CA . LEU A 1 128 ? -20.781 19.469 7.133 1 96.56 128 LEU A CA 1
ATOM 1022 C C . LEU A 1 128 ? -20.641 17.953 7.176 1 96.56 128 LEU A C 1
ATOM 1024 O O . LEU A 1 128 ? -20.438 17.375 8.242 1 96.56 128 LEU A O 1
ATOM 1028 N N . THR A 1 129 ? -20.828 17.406 6.07 1 97.31 129 THR A N 1
ATOM 1029 C CA . THR A 1 129 ? -20.688 15.961 5.941 1 97.31 129 THR A CA 1
ATOM 1030 C C . THR A 1 129 ? -19.828 15.609 4.734 1 97.31 129 THR A C 1
ATOM 1032 O O . THR A 1 129 ? 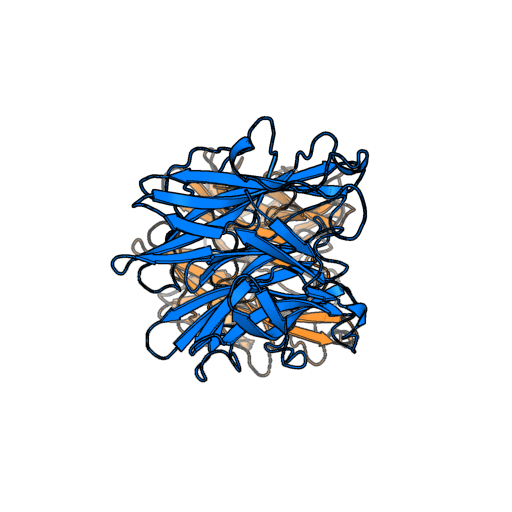-19.656 16.422 3.824 1 97.31 129 THR A O 1
ATOM 1035 N N . PHE A 1 130 ? -19.266 14.43 4.832 1 98.56 130 PHE A N 1
ATOM 1036 C CA . PHE A 1 130 ? -18.391 13.984 3.76 1 98.56 130 PHE A CA 1
ATOM 1037 C C . PHE A 1 130 ? -18.703 12.539 3.379 1 98.56 130 PHE A C 1
ATOM 1039 O O . PHE A 1 130 ? -19.156 11.758 4.211 1 98.56 130 PHE A O 1
ATOM 1046 N N . GLN A 1 131 ? -18.391 12.289 2.109 1 98.25 131 GLN A N 1
ATOM 1047 C CA . GLN A 1 131 ? -18.422 10.93 1.576 1 98.25 131 GLN A CA 1
ATOM 1048 C C . GLN A 1 131 ? -17.109 10.57 0.9 1 98.25 131 GLN A C 1
ATOM 1050 O O . GLN A 1 131 ? -16.516 11.398 0.197 1 98.25 131 GLN A O 1
ATOM 1055 N N . LYS A 1 132 ? -16.75 9.375 1.143 1 98.56 132 LYS A N 1
ATOM 1056 C CA . LYS A 1 132 ? -15.508 8.953 0.5 1 98.56 132 LYS A CA 1
ATOM 1057 C C . LYS A 1 132 ? -15.648 8.945 -1.02 1 98.56 132 LYS A C 1
ATOM 1059 O O . LYS A 1 132 ? -16.688 8.531 -1.549 1 98.56 132 LYS A O 1
ATOM 1064 N N . PHE A 1 133 ? -14.656 9.398 -1.722 1 98.5 133 PHE A N 1
ATOM 1065 C CA . PHE A 1 133 ? -14.602 9.336 -3.178 1 98.5 133 PHE A CA 1
ATOM 1066 C C . PHE A 1 133 ? -14.445 7.902 -3.652 1 98.5 133 PHE A C 1
ATOM 1068 O O . PHE A 1 133 ? -15.062 7.492 -4.637 1 98.5 133 PHE A O 1
ATOM 1075 N N . SER A 1 134 ? -13.641 7.125 -2.977 1 98.31 134 SER A N 1
ATOM 1076 C CA . SER A 1 134 ? -13.352 5.727 -3.275 1 98.31 134 SER A CA 1
ATOM 1077 C C . SER A 1 134 ? -12.898 4.977 -2.025 1 98.31 134 SER A C 1
ATOM 1079 O O . SER A 1 134 ? -12.523 5.598 -1.027 1 98.31 134 SER A O 1
ATOM 1081 N N . GLU A 1 135 ? -12.945 3.65 -2.156 1 98.06 135 GLU A N 1
ATOM 1082 C CA . GLU A 1 135 ? -12.43 2.838 -1.059 1 98.06 135 GLU A CA 1
ATOM 1083 C C . GLU A 1 135 ? -10.898 2.791 -1.077 1 98.06 135 GLU A C 1
ATOM 1085 O O . GLU A 1 135 ? -10.266 2.617 -0.034 1 98.06 135 GLU A O 1
ATOM 1090 N N . GLY A 1 136 ? -10.375 2.955 -2.242 1 98.31 136 GLY A N 1
ATOM 1091 C CA . GLY A 1 136 ? -8.93 2.959 -2.375 1 98.31 136 GLY A CA 1
ATOM 1092 C C . GLY A 1 136 ? -8.328 4.348 -2.291 1 98.31 136 GLY A C 1
ATOM 1093 O O . GLY A 1 136 ? -9.023 5.348 -2.502 1 98.31 136 GLY A O 1
ATOM 1094 N N . PRO A 1 137 ? -7.078 4.438 -2.006 1 98.62 137 PRO A N 1
ATOM 1095 C CA . PRO A 1 137 ? -6.395 5.73 -1.915 1 98.62 137 PRO A CA 1
ATOM 1096 C C . PRO A 1 137 ? -6.117 6.352 -3.283 1 98.62 137 PRO A C 1
ATOM 1098 O O . PRO A 1 137 ? -5.957 5.629 -4.27 1 98.62 137 PRO A O 1
ATOM 1101 N N . ILE A 1 138 ? -5.996 7.625 -3.316 1 98.25 138 ILE A N 1
ATOM 1102 C CA . ILE A 1 138 ? -5.648 8.297 -4.559 1 98.25 138 ILE A CA 1
ATOM 1103 C C . ILE A 1 138 ? -4.129 8.352 -4.711 1 98.25 138 ILE A C 1
ATOM 1105 O O . ILE A 1 138 ? -3.613 8.523 -5.816 1 98.25 138 ILE A O 1
ATOM 1109 N N . CYS A 1 139 ? -3.387 8.258 -3.59 1 98 139 CYS A N 1
ATOM 1110 C CA . CYS A 1 139 ? -1.934 8.141 -3.602 1 98 139 CYS A CA 1
ATOM 1111 C C . CYS A 1 139 ? -1.465 7.074 -2.619 1 98 139 CYS A C 1
ATOM 1113 O O . CYS A 1 139 ? -1.748 7.16 -1.423 1 98 139 CYS A O 1
ATOM 1115 N N . ASP A 1 140 ? -0.872 6.117 -3.096 1 97.94 140 ASP A N 1
ATOM 1116 C CA . ASP A 1 140 ? -0.196 5.066 -2.338 1 97.94 140 ASP A CA 1
ATOM 1117 C C . ASP A 1 140 ? 1.229 4.855 -2.844 1 97.94 140 ASP A C 1
ATOM 1119 O O . ASP A 1 140 ? 1.749 5.672 -3.609 1 97.94 140 ASP A O 1
ATOM 1123 N N . ARG A 1 141 ? 1.923 3.84 -2.283 1 97.25 141 ARG A N 1
ATOM 1124 C CA . ARG A 1 141 ? 3.271 3.607 -2.789 1 97.25 141 ARG A CA 1
ATOM 1125 C C . ARG A 1 141 ? 3.242 3.223 -4.266 1 97.25 141 ARG A C 1
ATOM 1127 O O . ARG A 1 141 ? 2.211 2.779 -4.777 1 97.25 141 ARG A O 1
ATOM 1134 N N . ASN A 1 142 ? 4.258 3.475 -4.969 1 96.12 142 ASN A N 1
ATOM 1135 C CA . ASN A 1 142 ? 4.441 3.139 -6.379 1 96.12 142 ASN A CA 1
ATOM 1136 C C . ASN A 1 142 ? 5.906 2.861 -6.703 1 96.12 142 ASN A C 1
ATOM 1138 O O . ASN A 1 142 ? 6.723 2.68 -5.797 1 96.12 142 ASN A O 1
ATOM 1142 N N . ILE A 1 143 ? 6.223 2.76 -7.883 1 96.44 143 ILE A N 1
ATOM 1143 C CA . ILE A 1 143 ? 7.535 2.355 -8.367 1 96.44 143 ILE A CA 1
ATOM 1144 C C . ILE A 1 143 ? 8.602 3.293 -7.812 1 96.44 143 ILE A C 1
ATOM 1146 O O . ILE A 1 143 ? 9.672 2.844 -7.383 1 96.44 143 ILE A O 1
ATOM 1150 N N . SER A 1 144 ? 8.352 4.566 -7.734 1 95.12 144 SER A N 1
ATOM 1151 C CA . SER A 1 144 ? 9.359 5.562 -7.383 1 95.12 144 SER A CA 1
ATOM 1152 C C . SER A 1 144 ? 9.266 5.957 -5.914 1 95.12 144 SER A C 1
ATOM 1154 O O . SER A 1 144 ? 10.164 6.598 -5.375 1 95.12 144 SER A O 1
ATOM 1156 N N . GLU A 1 145 ? 8.203 5.633 -5.289 1 97.38 145 GLU A N 1
ATOM 1157 C CA . GLU A 1 145 ? 7.969 5.938 -3.883 1 97.38 145 GLU A CA 1
ATOM 1158 C C . GLU A 1 145 ? 7.574 4.688 -3.104 1 97.38 145 GLU A C 1
ATOM 1160 O O . GLU A 1 145 ? 6.391 4.469 -2.828 1 97.38 145 GLU A O 1
ATOM 1165 N N . PRO A 1 146 ? 8.531 3.99 -2.66 1 98 146 PRO A N 1
ATOM 1166 C CA . PRO A 1 146 ? 8.32 2.607 -2.227 1 98 146 PRO A CA 1
ATOM 1167 C C . PRO A 1 146 ? 7.758 2.512 -0.812 1 98 146 PRO A C 1
ATOM 1169 O O . PRO A 1 146 ? 7.43 1.417 -0.345 1 98 146 PRO A O 1
ATOM 1172 N N . TYR A 1 147 ? 7.609 3.6 -0.119 1 98 147 TYR A N 1
ATOM 1173 C CA . TYR A 1 147 ? 7.156 3.562 1.268 1 98 147 TYR A CA 1
ATOM 1174 C C . TYR A 1 147 ? 5.801 4.246 1.417 1 98 147 TYR A C 1
ATOM 1176 O O . TYR A 1 147 ? 4.848 3.904 0.715 1 98 147 TYR A O 1
ATOM 1184 N N . PHE A 1 148 ? 5.621 5.223 2.271 1 97.81 148 PHE A N 1
ATOM 1185 C CA . PHE A 1 148 ? 4.305 5.836 2.396 1 97.81 148 PHE A CA 1
ATOM 1186 C C . PHE A 1 148 ? 4.336 7.285 1.932 1 97.81 148 PHE A C 1
ATOM 1188 O O . PHE A 1 148 ? 5.398 7.902 1.877 1 97.81 148 PHE A O 1
ATOM 1195 N N . ASN A 1 149 ? 3.236 7.793 1.509 1 97.62 149 ASN A N 1
ATOM 1196 C CA . ASN A 1 149 ? 2.939 9.188 1.189 1 97.62 149 ASN A CA 1
ATOM 1197 C C . ASN A 1 149 ? 1.758 9.711 2.002 1 97.62 149 ASN A C 1
ATOM 1199 O O . ASN A 1 149 ? 0.759 9.008 2.174 1 97.62 149 ASN A O 1
ATOM 1203 N N . THR A 1 150 ? 1.877 10.961 2.432 1 97.88 150 THR A N 1
ATOM 1204 C CA . THR A 1 150 ? 0.854 11.398 3.377 1 97.88 150 THR A CA 1
ATOM 1205 C C . THR A 1 150 ? 0.844 12.914 3.504 1 97.88 150 THR A C 1
ATOM 1207 O O . THR A 1 150 ? 1.638 13.602 2.857 1 97.88 150 THR A O 1
ATOM 1210 N N . ALA A 1 151 ? -0.103 13.414 4.273 1 97.88 151 ALA A N 1
ATOM 1211 C CA . ALA A 1 151 ? -0.24 14.797 4.734 1 97.88 151 ALA A CA 1
ATOM 1212 C C . ALA A 1 151 ? -0.119 15.781 3.574 1 97.88 151 ALA A C 1
ATOM 1214 O O . ALA A 1 151 ? 0.696 16.703 3.617 1 97.88 151 ALA A O 1
ATOM 1215 N N . PRO A 1 152 ? -0.995 15.641 2.633 1 98.25 152 PRO A N 1
ATOM 1216 C CA . PRO A 1 152 ? -0.962 16.547 1.478 1 98.25 152 PRO A CA 1
ATOM 1217 C C . PRO A 1 152 ? -1.429 17.953 1.816 1 98.25 152 PRO A C 1
ATOM 1219 O O . PRO A 1 152 ? -2.277 18.141 2.693 1 98.25 152 PRO A O 1
ATOM 1222 N N . TYR A 1 153 ? -0.865 18.906 1.186 1 98.31 153 TYR A N 1
ATOM 1223 C CA . TYR A 1 153 ? -1.354 20.281 1.104 1 98.31 153 TYR A CA 1
ATOM 1224 C C . TYR A 1 153 ? -1.529 20.719 -0.346 1 98.31 153 TYR A C 1
ATOM 1226 O O . TYR A 1 153 ? -0.586 20.656 -1.139 1 98.31 153 TYR A O 1
ATOM 1234 N N . ILE A 1 154 ? -2.701 21.141 -0.661 1 97.75 154 ILE A N 1
ATOM 1235 C CA . ILE A 1 154 ? -3.021 21.344 -2.068 1 97.75 154 ILE A CA 1
ATOM 1236 C C . ILE A 1 154 ? -3.498 22.781 -2.281 1 97.75 154 ILE A C 1
ATOM 1238 O O . ILE A 1 154 ? -4.238 23.328 -1.458 1 97.75 154 ILE A O 1
ATOM 1242 N N . ILE A 1 155 ? -3.076 23.391 -3.332 1 95.94 155 ILE A N 1
ATOM 1243 C CA . ILE A 1 155 ? -3.602 24.656 -3.842 1 95.94 155 ILE A CA 1
ATOM 1244 C C . ILE A 1 155 ? -3.938 24.516 -5.324 1 95.94 155 ILE A C 1
ATOM 1246 O O . ILE A 1 155 ? -3.316 23.719 -6.035 1 95.94 155 ILE A O 1
ATOM 1250 N N . ILE A 1 156 ? -4.957 25.25 -5.754 1 95.5 156 ILE A N 1
ATOM 1251 C CA . ILE A 1 156 ? -5.266 25.344 -7.18 1 95.5 156 ILE A CA 1
ATOM 1252 C C . ILE A 1 156 ? -4.824 26.703 -7.715 1 95.5 156 ILE A C 1
ATOM 1254 O O . ILE A 1 156 ? -5.25 27.75 -7.215 1 95.5 156 ILE A O 1
ATOM 1258 N N . GLU A 1 157 ? -3.965 26.656 -8.656 1 93.62 157 GLU A N 1
ATOM 1259 C CA . GLU A 1 157 ? -3.508 27.891 -9.305 1 93.62 157 GLU A CA 1
ATOM 1260 C C . GLU A 1 157 ? -3.469 27.719 -10.82 1 93.62 157 GLU A C 1
ATOM 1262 O O . GLU A 1 157 ? -2.854 26.797 -11.336 1 93.62 157 GLU A O 1
ATOM 1267 N N . ASN A 1 158 ? -4.117 28.656 -11.562 1 92.88 158 ASN A N 1
ATOM 1268 C CA . ASN A 1 158 ? -4.176 28.609 -13.023 1 92.88 158 ASN A CA 1
ATOM 1269 C C . ASN A 1 158 ? -4.66 27.25 -13.523 1 92.88 158 ASN A C 1
ATOM 1271 O O . ASN A 1 158 ? -4.043 26.656 -14.406 1 92.88 158 ASN A O 1
ATOM 1275 N N . ASN A 1 159 ? -5.57 26.734 -12.852 1 93.19 159 ASN A N 1
ATOM 1276 C CA . ASN A 1 159 ? -6.25 25.484 -13.211 1 93.19 159 ASN A CA 1
ATOM 1277 C C . ASN A 1 159 ? -5.332 24.281 -13.031 1 93.19 159 ASN A C 1
ATOM 1279 O O . ASN A 1 159 ? -5.582 23.219 -13.609 1 93.19 159 ASN A O 1
ATOM 1283 N N . VAL A 1 160 ? -4.27 24.516 -12.352 1 95.94 160 VAL A N 1
ATOM 1284 C CA . VAL A 1 160 ? -3.371 23.422 -12.008 1 95.94 160 VAL A CA 1
ATOM 1285 C C . VAL A 1 160 ? -3.453 23.141 -10.508 1 95.94 160 VAL A C 1
ATOM 1287 O O . VAL A 1 160 ? -3.371 24.062 -9.688 1 95.94 160 VAL A O 1
ATOM 1290 N N . TRP A 1 161 ? -3.678 21.875 -10.211 1 97.62 161 TRP A N 1
ATOM 1291 C CA . TRP A 1 161 ? -3.635 21.453 -8.82 1 97.62 161 TRP A CA 1
ATOM 1292 C C . TRP A 1 161 ? -2.203 21.156 -8.383 1 97.62 161 TRP A C 1
ATOM 1294 O O . TRP A 1 161 ? -1.533 20.297 -8.961 1 97.62 161 TRP A O 1
ATOM 1304 N N . LYS A 1 162 ? -1.767 21.891 -7.406 1 97.81 162 LYS A N 1
ATOM 1305 C CA . LYS A 1 162 ? -0.43 21.703 -6.848 1 97.81 162 LYS A CA 1
ATOM 1306 C C . LYS A 1 162 ? -0.493 21.016 -5.484 1 97.81 162 LYS A C 1
ATOM 1308 O O . LYS A 1 162 ? -1.264 21.438 -4.613 1 97.81 162 LYS A O 1
ATOM 1313 N N . MET A 1 163 ? 0.317 19.984 -5.363 1 98.44 163 MET A N 1
ATOM 1314 C CA . MET A 1 163 ? 0.333 19.266 -4.09 1 98.44 163 MET A CA 1
ATOM 1315 C C . MET A 1 163 ? 1.748 19.188 -3.527 1 98.44 163 MET A C 1
ATOM 1317 O O . MET A 1 163 ? 2.686 18.828 -4.238 1 98.44 163 MET A O 1
ATOM 1321 N N . TRP A 1 164 ? 1.923 19.625 -2.346 1 98.62 164 TRP A N 1
ATOM 1322 C CA . TRP A 1 164 ? 3.076 19.281 -1.52 1 98.62 164 TRP A CA 1
ATOM 1323 C C . TRP A 1 164 ? 2.713 18.219 -0.495 1 98.62 164 TRP A C 1
ATOM 1325 O O . TRP A 1 164 ? 1.694 18.328 0.192 1 98.62 164 TRP A O 1
ATOM 1335 N N . TYR A 1 165 ? 3.494 17.172 -0.434 1 98.31 165 TYR A N 1
ATOM 1336 C CA . TYR A 1 165 ? 3.139 16.047 0.437 1 98.31 165 TYR A CA 1
ATOM 1337 C C . TYR A 1 165 ? 4.383 15.406 1.035 1 98.31 165 TYR A C 1
ATOM 1339 O O . TYR A 1 165 ? 5.496 15.609 0.539 1 98.31 165 TYR A O 1
ATOM 1347 N N . ILE A 1 166 ? 4.16 14.719 2.109 1 97.88 166 ILE A N 1
ATOM 1348 C CA . ILE A 1 166 ? 5.23 13.992 2.779 1 97.88 166 ILE A CA 1
ATOM 1349 C C . ILE A 1 166 ? 5.484 12.672 2.057 1 97.88 166 ILE A C 1
ATOM 1351 O O . ILE A 1 166 ? 4.547 11.93 1.75 1 97.88 166 ILE A O 1
ATOM 1355 N N . SER A 1 167 ? 6.684 12.391 1.836 1 97.62 167 SER A N 1
ATOM 1356 C CA . SER A 1 167 ? 7.109 11.141 1.218 1 97.62 167 SER A CA 1
ATOM 1357 C C . SER A 1 167 ? 8.188 10.445 2.053 1 97.62 167 SER A C 1
ATOM 1359 O O . SER A 1 167 ? 9.266 11.008 2.273 1 97.62 167 SER A O 1
ATOM 1361 N N . CYS A 1 168 ? 7.871 9.289 2.51 1 97.62 168 CYS A N 1
ATOM 1362 C CA . CYS A 1 168 ? 8.82 8.492 3.271 1 97.62 168 CYS A CA 1
ATOM 1363 C C . CYS A 1 168 ? 9.945 7.977 2.373 1 97.62 168 CYS A C 1
ATOM 1365 O O . CYS A 1 168 ? 9.688 7.539 1.249 1 97.62 168 CYS A O 1
ATOM 1367 N N . THR A 1 169 ? 11.164 7.973 2.984 1 96.56 169 THR A N 1
ATOM 1368 C CA . THR A 1 169 ? 12.312 7.59 2.162 1 96.56 169 THR A CA 1
ATOM 1369 C C . THR A 1 169 ? 13.031 6.387 2.766 1 96.56 169 THR A C 1
ATOM 1371 O O . THR A 1 169 ? 13.984 5.871 2.182 1 96.56 169 THR A O 1
ATOM 1374 N N . GLY A 1 170 ? 12.602 5.988 3.902 1 96.25 170 GLY A N 1
ATOM 1375 C CA . GLY A 1 170 ? 13.227 4.824 4.504 1 96.25 170 GLY A CA 1
ATOM 1376 C C . GLY A 1 170 ? 12.883 4.648 5.969 1 96.25 170 GLY A C 1
ATOM 1377 O O . GLY A 1 170 ? 12.312 5.547 6.59 1 96.25 170 GLY A O 1
ATOM 1378 N N . TRP A 1 171 ? 13.211 3.5 6.473 1 96.19 171 TRP A N 1
ATOM 1379 C CA . TRP A 1 171 ? 13.047 3.139 7.879 1 96.19 171 TRP A CA 1
ATOM 1380 C C . TRP A 1 171 ? 14.367 2.645 8.469 1 96.19 171 TRP A C 1
ATOM 1382 O O . TRP A 1 171 ? 15.133 1.955 7.789 1 96.19 171 TRP A O 1
ATOM 1392 N N . GLU A 1 172 ? 14.586 2.949 9.68 1 93.56 172 GLU A N 1
ATOM 1393 C CA . GLU A 1 172 ? 15.75 2.453 10.414 1 93.56 172 GLU A CA 1
ATOM 1394 C C . GLU A 1 172 ? 15.367 2.027 11.828 1 93.56 172 GLU A C 1
ATOM 1396 O O . GLU A 1 172 ? 14.539 2.68 12.477 1 93.56 172 GLU A O 1
ATOM 1401 N N . ILE A 1 173 ? 16 0.958 12.289 1 93.88 173 ILE A N 1
ATOM 1402 C CA . ILE A 1 173 ? 15.773 0.534 13.672 1 93.88 173 ILE A CA 1
ATOM 1403 C C . ILE A 1 173 ? 16.641 1.371 14.617 1 93.88 173 ILE A C 1
ATOM 1405 O O . ILE A 1 173 ? 17.859 1.297 14.57 1 93.88 173 ILE A O 1
ATOM 1409 N N . ILE A 1 174 ? 16.047 2.17 15.352 1 87.94 174 ILE A N 1
ATOM 1410 C CA . ILE A 1 174 ? 16.703 2.979 16.375 1 87.94 174 ILE A CA 1
ATOM 1411 C C . ILE A 1 174 ? 16.125 2.637 17.75 1 87.94 174 ILE A C 1
ATOM 1413 O O . ILE A 1 174 ? 14.906 2.742 17.969 1 87.94 174 ILE A O 1
ATOM 1417 N N . ASN A 1 175 ? 16.969 2.201 18.688 1 90.06 175 ASN A N 1
ATOM 1418 C CA . ASN A 1 175 ? 16.531 1.784 20.016 1 90.06 175 ASN A CA 1
ATOM 1419 C C . ASN A 1 175 ? 15.43 0.735 19.938 1 90.06 175 ASN A C 1
ATOM 1421 O O . ASN A 1 175 ? 14.398 0.865 20.609 1 90.06 175 ASN A O 1
ATOM 1425 N N . ASN A 1 176 ? 15.586 -0.174 18.984 1 91.06 176 ASN A N 1
ATOM 1426 C CA . ASN A 1 176 ? 14.742 -1.348 18.797 1 91.06 176 ASN A CA 1
ATOM 1427 C C . ASN A 1 176 ? 13.359 -0.965 18.266 1 91.06 176 ASN A C 1
ATOM 1429 O O . ASN A 1 176 ? 12.383 -1.689 18.484 1 91.06 176 ASN A O 1
ATOM 1433 N N . TYR A 1 177 ? 13.312 0.182 17.734 1 92.69 177 TYR A N 1
ATOM 1434 C CA . TYR A 1 177 ? 12.062 0.662 17.172 1 92.69 177 TYR A CA 1
ATOM 1435 C C . TYR A 1 177 ? 12.273 1.18 15.75 1 92.69 177 TYR A C 1
ATOM 1437 O O . TYR A 1 177 ? 13.227 1.914 15.484 1 92.69 177 TYR A O 1
ATOM 1445 N N . PRO A 1 178 ? 11.375 0.747 14.828 1 95.06 178 PRO A N 1
ATOM 1446 C CA . PRO A 1 178 ? 11.523 1.278 13.469 1 95.06 178 PRO A CA 1
ATOM 1447 C C . PRO A 1 178 ? 11.141 2.754 13.375 1 95.06 178 PRO A C 1
ATOM 1449 O O . PRO A 1 178 ? 10.016 3.131 13.711 1 95.06 178 PRO A O 1
ATOM 1452 N N . GLU A 1 179 ? 12.055 3.588 12.914 1 91.94 179 GLU A N 1
ATOM 1453 C CA . GLU A 1 179 ? 11.836 5.023 12.75 1 91.94 179 GLU A CA 1
ATOM 1454 C C . GLU A 1 179 ? 11.898 5.422 11.273 1 91.94 179 GLU A C 1
ATOM 1456 O O . GLU A 1 179 ? 12.852 5.07 10.57 1 91.94 179 GLU A O 1
ATOM 1461 N N . PRO A 1 180 ? 10.922 6.152 10.883 1 93.88 180 PRO A N 1
ATOM 1462 C CA . PRO A 1 180 ? 10.93 6.566 9.484 1 93.88 180 PRO A CA 1
ATOM 1463 C C . PRO A 1 180 ? 11.688 7.871 9.25 1 93.88 180 PRO A C 1
ATOM 1465 O O . PRO A 1 180 ? 11.797 8.695 10.164 1 93.88 180 PRO A O 1
ATOM 1468 N N . SER A 1 181 ? 12.203 8.031 8.047 1 93.94 181 SER A N 1
ATOM 1469 C CA . SER A 1 181 ? 12.664 9.305 7.516 1 93.94 181 SER A CA 1
ATOM 1470 C C . SER A 1 181 ? 11.805 9.75 6.332 1 93.94 181 SER A C 1
ATOM 1472 O O . SER A 1 181 ? 11.398 8.922 5.512 1 93.94 181 SER A O 1
ATOM 1474 N N . TYR A 1 182 ? 11.508 10.977 6.316 1 95.75 182 TYR A N 1
ATOM 1475 C CA . TYR A 1 182 ? 10.68 11.477 5.223 1 95.75 182 TYR A CA 1
ATOM 1476 C C . TYR A 1 182 ? 10.953 12.953 4.969 1 95.75 182 TYR A C 1
ATOM 1478 O O . TYR A 1 182 ? 11.492 13.648 5.828 1 95.75 182 TYR A O 1
ATOM 1486 N N . HIS A 1 183 ? 10.641 13.359 3.793 1 97.12 183 HIS A N 1
ATOM 1487 C CA . HIS A 1 183 ? 10.75 14.758 3.381 1 97.12 183 HIS A CA 1
ATOM 1488 C C . HIS A 1 183 ? 9.539 15.18 2.559 1 97.12 183 HIS A C 1
ATOM 1490 O O . HIS A 1 183 ? 8.523 14.484 2.527 1 97.12 183 HIS A O 1
ATOM 1496 N N . VAL A 1 184 ? 9.547 16.406 2.008 1 98 184 VAL A N 1
ATOM 1497 C CA . VAL A 1 184 ? 8.406 16.938 1.284 1 98 184 VAL A CA 1
ATOM 1498 C C . VAL A 1 184 ? 8.656 16.859 -0.22 1 98 184 VAL A C 1
ATOM 1500 O O . VAL A 1 184 ? 9.703 17.297 -0.706 1 98 184 VAL A O 1
ATOM 1503 N N . LYS A 1 185 ? 7.723 16.297 -0.916 1 98 185 LYS A N 1
ATOM 1504 C CA . LYS A 1 185 ? 7.762 16.25 -2.375 1 98 185 LYS A CA 1
ATOM 1505 C C . LYS A 1 185 ? 6.621 17.062 -2.982 1 98 185 LYS A C 1
ATOM 1507 O O . LYS A 1 185 ? 5.738 17.547 -2.266 1 98 185 LYS A O 1
ATOM 1512 N N . TYR A 1 186 ? 6.738 17.266 -4.324 1 98.19 186 TYR A N 1
ATOM 1513 C CA . TYR A 1 186 ? 5.793 18.062 -5.094 1 98.19 186 TYR A CA 1
ATOM 1514 C C . TYR A 1 186 ? 5.191 17.25 -6.234 1 98.19 186 TYR A C 1
ATOM 1516 O O . TYR A 1 186 ? 5.895 16.484 -6.887 1 98.19 186 TYR A O 1
ATOM 1524 N N . ALA A 1 187 ? 3.863 17.391 -6.473 1 98.25 187 ALA A N 1
ATOM 1525 C CA . ALA A 1 187 ? 3.166 16.766 -7.594 1 98.25 187 ALA A CA 1
ATOM 1526 C C . ALA A 1 187 ? 2.094 17.688 -8.164 1 98.25 187 ALA A C 1
ATOM 1528 O O . ALA A 1 187 ? 1.628 18.609 -7.477 1 98.25 187 ALA A O 1
ATOM 1529 N N . GLU A 1 188 ? 1.688 17.422 -9.367 1 98.38 188 GLU A N 1
ATOM 1530 C CA . GLU A 1 188 ? 0.643 18.203 -10.016 1 98.38 188 GLU A CA 1
ATOM 1531 C C . GLU A 1 188 ? -0.475 17.312 -10.539 1 98.38 188 GLU A C 1
ATOM 1533 O O . GLU A 1 188 ? -0.273 16.109 -10.734 1 98.38 188 GLU A O 1
ATOM 1538 N N . SER A 1 189 ? -1.607 17.859 -10.742 1 98.19 189 SER A N 1
ATOM 1539 C CA . SER A 1 189 ? -2.787 17.203 -11.289 1 98.19 189 SER A CA 1
ATOM 1540 C C . SER A 1 189 ? -3.668 18.188 -12.047 1 98.19 189 SER A C 1
ATOM 1542 O O . SER A 1 189 ? -3.625 19.391 -11.797 1 98.19 189 SER A O 1
ATOM 1544 N N . ASP A 1 190 ? -4.512 17.609 -12.961 1 97 190 ASP A N 1
ATOM 1545 C CA . ASP A 1 190 ? -5.48 18.438 -13.68 1 97 190 ASP A CA 1
ATOM 1546 C C . ASP A 1 190 ? -6.875 18.297 -13.078 1 97 190 ASP A C 1
ATOM 1548 O O . ASP A 1 190 ? -7.773 19.078 -13.391 1 97 190 ASP A O 1
ATOM 1552 N N . ASP A 1 191 ? -7.047 17.328 -12.172 1 96.06 191 ASP A N 1
ATOM 1553 C CA . ASP A 1 191 ? -8.406 17.062 -11.719 1 96.06 191 ASP A CA 1
ATOM 1554 C C . ASP A 1 191 ? -8.453 16.859 -10.211 1 96.06 191 ASP A C 1
ATOM 1556 O O . ASP A 1 191 ? -9.523 16.641 -9.641 1 96.06 191 ASP A O 1
ATOM 1560 N N . GLY A 1 192 ? -7.309 16.859 -9.516 1 97.12 192 GLY A N 1
ATOM 1561 C CA . GLY A 1 192 ? -7.254 16.688 -8.07 1 97.12 192 GLY A CA 1
ATOM 1562 C C . GLY A 1 192 ? -7.379 15.242 -7.637 1 97.12 192 GLY A C 1
ATOM 1563 O O . GLY A 1 192 ? -7.43 14.953 -6.441 1 97.12 192 GLY A O 1
ATOM 1564 N N . ILE A 1 193 ? -7.445 14.32 -8.547 1 97.38 193 ILE A N 1
ATOM 1565 C CA . ILE A 1 193 ? -7.637 12.906 -8.25 1 97.38 193 ILE A CA 1
ATOM 1566 C C . ILE A 1 193 ? -6.441 12.102 -8.75 1 97.38 193 ILE A C 1
ATOM 1568 O O . ILE A 1 193 ? -5.863 11.305 -8.008 1 97.38 193 ILE A O 1
ATOM 1572 N N . ASN A 1 194 ? -6.102 12.344 -10.008 1 96.25 194 ASN A N 1
ATOM 1573 C CA . ASN A 1 194 ? -4.941 11.711 -10.625 1 96.25 194 ASN A CA 1
ATOM 1574 C C . ASN A 1 194 ? -3.709 12.602 -10.562 1 96.25 194 ASN A C 1
ATOM 1576 O O . ASN A 1 194 ? -3.658 13.641 -11.219 1 96.25 194 ASN A O 1
ATOM 1580 N N . TRP A 1 195 ? -2.693 12.188 -9.883 1 97.81 195 TRP A N 1
ATOM 1581 C CA . TRP A 1 195 ? -1.537 13.031 -9.609 1 97.81 195 TRP A CA 1
ATOM 1582 C C . TRP A 1 195 ? -0.308 12.539 -10.367 1 97.81 195 TRP A C 1
ATOM 1584 O O . TRP A 1 195 ? -0.02 11.344 -10.375 1 97.81 195 TRP A O 1
ATOM 1594 N N . GLU A 1 196 ? 0.332 13.422 -11.023 1 96.75 196 GLU A N 1
ATOM 1595 C CA . GLU A 1 196 ? 1.628 13.141 -11.633 1 96.75 196 GLU A CA 1
ATOM 1596 C C . GLU A 1 196 ? 2.758 13.273 -10.617 1 96.75 196 GLU A C 1
ATOM 1598 O O . GLU A 1 196 ? 3.27 14.375 -10.398 1 96.75 196 GLU A O 1
ATOM 1603 N N . ARG A 1 197 ? 3.23 12.219 -10.102 1 96.56 197 ARG A N 1
ATOM 1604 C CA . ARG A 1 197 ? 4.281 12.18 -9.094 1 96.56 197 ARG A CA 1
ATOM 1605 C C . ARG A 1 197 ? 5.633 11.859 -9.711 1 96.56 197 ARG A C 1
ATOM 1607 O O . ARG A 1 197 ? 6 10.688 -9.836 1 96.56 197 ARG A O 1
ATOM 1614 N N . LYS A 1 198 ? 6.383 12.828 -10.016 1 93.44 198 LYS A N 1
ATOM 1615 C CA . LYS A 1 198 ? 7.645 12.672 -10.734 1 93.44 198 LYS A CA 1
ATOM 1616 C C . LYS A 1 198 ? 8.812 12.539 -9.766 1 93.44 198 LYS A C 1
ATOM 1618 O O . LYS A 1 198 ? 9.969 12.445 -10.195 1 93.44 198 LYS A O 1
ATOM 1623 N N . GLY A 1 199 ? 8.523 12.656 -8.508 1 93.88 199 GLY A N 1
ATOM 1624 C CA . GLY A 1 199 ? 9.586 12.516 -7.52 1 93.88 199 GLY A CA 1
ATOM 1625 C C . GLY A 1 199 ? 10.297 13.828 -7.215 1 93.88 199 GLY A C 1
ATOM 1626 O O . GLY A 1 199 ? 11.406 13.82 -6.68 1 93.88 199 GLY A O 1
ATOM 1627 N N . THR A 1 200 ? 9.672 14.945 -7.48 1 96.44 200 THR A N 1
ATOM 1628 C CA . THR A 1 200 ? 10.266 16.25 -7.238 1 96.44 200 THR A CA 1
ATOM 1629 C C . THR A 1 200 ? 10.352 16.531 -5.742 1 96.44 200 THR A C 1
ATOM 1631 O O . THR A 1 200 ? 9.336 16.516 -5.043 1 96.44 200 THR A O 1
ATOM 1634 N N . ILE A 1 201 ? 11.555 16.844 -5.316 1 97.06 201 ILE A N 1
ATOM 1635 C CA . ILE A 1 201 ? 11.766 17.125 -3.896 1 97.06 201 ILE A CA 1
ATOM 1636 C C . ILE A 1 201 ? 11.633 18.609 -3.631 1 97.06 201 ILE A C 1
ATOM 1638 O O . ILE A 1 201 ? 12.352 19.422 -4.23 1 97.06 201 ILE A O 1
ATOM 1642 N N . SER A 1 202 ? 10.766 18.984 -2.775 1 97.31 202 SER A N 1
ATOM 1643 C CA . SER A 1 202 ? 10.602 20.375 -2.371 1 97.31 202 SER A CA 1
ATOM 1644 C C . SER A 1 202 ? 11.492 20.703 -1.18 1 97.31 202 SER A C 1
ATOM 1646 O O . SER A 1 202 ? 12.242 21.688 -1.214 1 97.31 202 SER A O 1
ATOM 1648 N N . LEU A 1 203 ? 11.359 19.969 -0.124 1 96.75 203 LEU A N 1
ATOM 1649 C CA . LEU A 1 203 ? 12.203 20.078 1.062 1 96.75 203 LEU A CA 1
ATOM 1650 C C . LEU A 1 203 ? 12.945 18.781 1.332 1 96.75 203 LEU A C 1
ATOM 1652 O O . LEU A 1 203 ? 12.328 17.75 1.602 1 96.75 203 LEU A O 1
ATOM 1656 N N . ASP A 1 204 ? 14.266 18.891 1.33 1 95.81 204 ASP A N 1
ATOM 1657 C CA . ASP A 1 204 ? 15.07 17.703 1.58 1 95.81 204 ASP A CA 1
ATOM 1658 C C . ASP A 1 204 ? 15.703 17.75 2.969 1 95.81 204 ASP A C 1
ATOM 1660 O O . ASP A 1 204 ? 15.547 18.734 3.693 1 95.81 204 ASP A O 1
ATOM 1664 N N . TYR A 1 205 ? 16.375 16.672 3.285 1 93.5 205 TYR A N 1
ATOM 1665 C CA . TYR A 1 205 ? 17.109 16.594 4.547 1 93.5 205 TYR A CA 1
ATOM 1666 C C . TYR A 1 205 ? 18.266 17.594 4.574 1 93.5 205 TYR A C 1
ATOM 1668 O O . TYR A 1 205 ? 18.703 18.078 3.525 1 93.5 205 TYR A O 1
ATOM 1676 N N . ASP A 1 206 ? 18.609 17.984 5.719 1 92.56 206 ASP A N 1
ATOM 1677 C CA . ASP A 1 206 ? 19.844 18.719 5.949 1 92.56 206 ASP A CA 1
ATOM 1678 C C . ASP A 1 206 ? 20.375 18.469 7.352 1 92.56 206 ASP A C 1
ATOM 1680 O O . ASP A 1 206 ? 20.016 17.469 7.992 1 92.56 206 ASP A O 1
ATOM 1684 N N . GLU A 1 207 ? 21.25 19.156 7.766 1 86.81 207 GLU A N 1
ATOM 1685 C CA . GLU A 1 207 ? 21.922 18.938 9.039 1 86.81 207 GLU A CA 1
ATOM 1686 C C . GLU A 1 207 ? 20.953 19.078 10.211 1 86.81 207 GLU A C 1
ATOM 1688 O O . GLU A 1 207 ? 21.109 18.422 11.242 1 86.81 207 GLU A O 1
ATOM 1693 N N . LYS A 1 208 ? 19.953 19.844 9.992 1 86 208 LYS A N 1
ATOM 1694 C CA . LYS A 1 208 ? 19.031 20.172 11.078 1 86 208 LYS A CA 1
ATOM 1695 C C . LYS A 1 208 ? 17.828 19.219 11.078 1 86 208 LYS A C 1
ATOM 1697 O O . LYS A 1 208 ? 17.219 19 12.125 1 86 208 LYS A O 1
ATOM 1702 N N . ALA A 1 209 ? 17.531 18.75 9.898 1 88.31 209 ALA A N 1
ATOM 1703 C CA . ALA A 1 209 ? 16.25 18.078 9.742 1 88.31 209 ALA A CA 1
ATOM 1704 C C . ALA A 1 209 ? 16.406 16.766 8.992 1 88.31 209 ALA A C 1
ATOM 1706 O O . ALA A 1 209 ? 16.812 16.75 7.832 1 88.31 209 ALA A O 1
ATOM 1707 N N . LYS A 1 210 ? 15.992 15.711 9.711 1 86.12 210 LYS A N 1
ATOM 1708 C CA . LYS A 1 210 ? 15.984 14.398 9.07 1 86.12 210 LYS A CA 1
ATOM 1709 C C . LYS A 1 210 ? 14.562 13.906 8.836 1 86.12 210 LYS A C 1
ATOM 1711 O O . LYS A 1 210 ? 14.352 12.859 8.219 1 86.12 210 LYS A O 1
ATOM 1716 N N . ALA A 1 211 ? 13.656 14.578 9.352 1 90.69 211 ALA A N 1
ATOM 1717 C CA . ALA A 1 211 ? 12.227 14.375 9.109 1 90.69 211 ALA A CA 1
ATOM 1718 C C . ALA A 1 211 ? 11.508 15.711 8.93 1 90.69 211 ALA A C 1
ATOM 1720 O O . ALA A 1 211 ? 11.539 16.562 9.812 1 90.69 211 ALA A O 1
ATOM 1721 N N . LEU A 1 212 ? 11 15.836 7.801 1 93.19 212 LEU A N 1
ATOM 1722 C CA . LEU A 1 212 ? 10.266 17.062 7.477 1 93.19 212 LEU A CA 1
ATOM 1723 C C . LEU A 1 212 ? 8.828 16.75 7.09 1 93.19 212 LEU A C 1
ATOM 1725 O O . LEU A 1 212 ? 8.578 15.852 6.273 1 93.19 212 LEU A O 1
ATOM 1729 N N . GLY A 1 213 ? 8.062 17.375 7.871 1 88.94 213 GLY A N 1
ATOM 1730 C CA . GLY A 1 213 ? 6.699 17.109 7.445 1 88.94 213 GLY A CA 1
ATOM 1731 C C . GLY A 1 213 ? 5.691 18.078 8.023 1 88.94 213 GLY A C 1
ATOM 1732 O O . GLY A 1 213 ? 6.055 18.984 8.789 1 88.94 213 GLY A O 1
ATOM 1733 N N . ARG A 1 214 ? 4.66 18.016 7.555 1 88.75 214 ARG A N 1
ATOM 1734 C CA . ARG A 1 214 ? 3.365 18.531 7.105 1 88.75 214 ARG A CA 1
ATOM 1735 C C . ARG A 1 214 ? 3.502 19.922 6.516 1 88.75 214 ARG A C 1
ATOM 1737 O O . ARG A 1 214 ? 3.74 20.891 7.242 1 88.75 214 ARG A O 1
ATOM 1744 N N . PRO A 1 215 ? 3.371 20.062 5.27 1 97.19 215 PRO A N 1
ATOM 1745 C CA . PRO A 1 215 ? 3.5 21.375 4.637 1 97.19 215 PRO A CA 1
ATOM 1746 C C . PRO A 1 215 ? 2.23 22.219 4.754 1 97.19 215 PRO A C 1
ATOM 1748 O O . PRO A 1 215 ? 1.124 21.672 4.742 1 97.19 215 PRO A O 1
ATOM 1751 N N . CYS A 1 216 ? 2.357 23.438 4.938 1 97.94 216 CYS A N 1
ATOM 1752 C CA . CYS A 1 216 ? 1.334 24.469 4.766 1 97.94 216 CYS A CA 1
ATOM 1753 C C . CYS A 1 216 ? 1.844 25.609 3.891 1 97.94 216 CYS A C 1
ATOM 1755 O O . CYS A 1 216 ? 2.779 26.312 4.266 1 97.94 216 CYS A O 1
ATOM 1757 N N . VAL A 1 217 ? 1.21 25.781 2.77 1 97.62 217 VAL A N 1
ATOM 1758 C CA . VAL A 1 217 ? 1.75 26.703 1.774 1 97.62 217 VAL A CA 1
ATOM 1759 C C . VAL A 1 217 ? 0.791 27.875 1.579 1 97.62 217 VAL A C 1
ATOM 1761 O O . VAL A 1 217 ? -0.421 27.672 1.454 1 97.62 217 VAL A O 1
ATOM 1764 N N . LEU A 1 218 ? 1.321 29.047 1.587 1 94.12 218 LEU A N 1
ATOM 1765 C CA . LEU A 1 218 ? 0.586 30.266 1.274 1 94.12 218 LEU A CA 1
ATOM 1766 C C . LEU A 1 218 ? 1.341 31.109 0.251 1 94.12 218 LEU A C 1
ATOM 1768 O O . LEU A 1 218 ? 2.52 30.859 -0.014 1 94.12 218 LEU A O 1
ATOM 1772 N N . LYS A 1 219 ? 0.625 31.969 -0.319 1 91.69 219 LYS A N 1
ATOM 1773 C CA . LYS A 1 219 ? 1.235 32.938 -1.217 1 91.69 219 LYS A CA 1
ATOM 1774 C C . LYS A 1 219 ? 1.249 34.344 -0.589 1 91.69 219 LYS A C 1
ATOM 1776 O O . LYS A 1 219 ? 0.203 34.844 -0.191 1 91.69 219 LYS A O 1
ATOM 1781 N N . GLU A 1 220 ? 2.432 34.844 -0.399 1 87.81 220 GLU A N 1
ATOM 1782 C CA . GLU A 1 220 ? 2.631 36.188 0.113 1 87.81 220 GLU A CA 1
ATOM 1783 C C . GLU A 1 220 ? 3.525 37 -0.815 1 87.81 220 GLU A C 1
ATOM 1785 O O . GLU A 1 220 ? 4.668 36.625 -1.075 1 87.81 220 GLU A O 1
ATOM 1790 N N . ASP A 1 221 ? 3.092 38.312 -1.21 1 87.5 221 ASP A N 1
ATOM 1791 C CA . ASP A 1 221 ? 3.863 39.219 -2.039 1 87.5 221 ASP A CA 1
ATOM 1792 C C . ASP A 1 221 ? 4.477 38.5 -3.236 1 87.5 221 ASP A C 1
ATOM 1794 O O . ASP A 1 221 ? 5.688 38.562 -3.459 1 87.5 221 ASP A O 1
ATOM 1798 N N . ASN A 1 222 ? 3.83 37.625 -3.893 1 87.94 222 ASN A N 1
ATOM 1799 C CA . ASN A 1 222 ? 4.188 36.938 -5.121 1 87.94 222 ASN A CA 1
ATOM 1800 C C . ASN A 1 222 ? 5.215 35.844 -4.863 1 87.94 222 ASN A C 1
ATOM 1802 O O . ASN A 1 222 ? 5.977 35.469 -5.762 1 87.94 222 ASN A O 1
ATOM 1806 N N . LYS A 1 223 ? 5.324 35.469 -3.619 1 95.06 223 LYS A N 1
ATOM 1807 C CA . LYS A 1 223 ? 6.172 34.344 -3.254 1 95.06 223 LYS A CA 1
ATOM 1808 C C . LYS A 1 223 ? 5.375 33.281 -2.504 1 95.06 223 LYS A C 1
ATOM 1810 O O . LYS A 1 223 ? 4.391 33.594 -1.831 1 95.06 223 LYS A O 1
ATOM 1815 N N . TYR A 1 224 ? 5.863 32.094 -2.73 1 97.56 224 TYR A N 1
ATOM 1816 C CA . TYR A 1 224 ? 5.324 31 -1.916 1 97.56 224 TYR A CA 1
ATOM 1817 C C . TYR A 1 224 ? 6.047 30.906 -0.578 1 97.56 224 TYR A C 1
ATOM 1819 O O . TYR A 1 224 ? 7.277 31 -0.522 1 97.56 224 TYR A O 1
ATOM 1827 N N . VAL A 1 225 ? 5.262 30.828 0.461 1 97.69 225 VAL A N 1
ATOM 1828 C CA . VAL A 1 225 ? 5.777 30.609 1.808 1 97.69 225 VAL A CA 1
ATOM 1829 C C . VAL A 1 225 ? 5.27 29.281 2.348 1 97.69 225 VAL A C 1
ATOM 1831 O O . VAL A 1 225 ? 4.062 29.031 2.361 1 97.69 225 VAL A O 1
ATOM 1834 N N . MET A 1 226 ? 6.203 28.438 2.746 1 98.25 226 MET A N 1
ATOM 1835 C CA . MET A 1 226 ? 5.824 27.141 3.33 1 98.25 226 MET A CA 1
ATOM 1836 C C . MET A 1 226 ? 6.203 27.094 4.805 1 98.25 226 MET A C 1
ATOM 1838 O O . MET A 1 226 ? 7.359 27.312 5.164 1 98.25 226 MET A O 1
ATOM 1842 N N . TYR A 1 227 ? 5.246 26.891 5.641 1 97.69 227 TYR A N 1
ATOM 1843 C CA . TYR A 1 227 ? 5.52 26.438 7.004 1 97.69 227 TYR A CA 1
ATOM 1844 C C . TYR A 1 227 ? 5.559 24.922 7.086 1 97.69 227 TYR A C 1
ATOM 1846 O O . TYR A 1 227 ? 4.754 24.234 6.445 1 97.69 227 TYR A O 1
ATOM 1854 N N . PHE A 1 228 ? 6.504 24.391 7.816 1 97.12 228 PHE A N 1
ATOM 1855 C CA . PHE A 1 228 ? 6.648 22.938 7.938 1 97.12 228 PHE A CA 1
ATOM 1856 C C . PHE A 1 228 ? 7.188 22.562 9.312 1 97.12 228 PHE A C 1
ATOM 1858 O O . PHE A 1 228 ? 7.648 23.422 10.062 1 97.12 228 PHE A O 1
ATOM 1865 N N . SER A 1 229 ? 7 21.297 9.633 1 95.5 229 SER A N 1
ATOM 1866 C CA . SER A 1 229 ? 7.598 20.734 10.836 1 95.5 229 SER A CA 1
ATOM 1867 C C . SER A 1 229 ? 8.875 19.969 10.516 1 95.5 229 SER A C 1
ATOM 1869 O O . SER A 1 229 ? 9 19.375 9.438 1 95.5 229 SER A O 1
ATOM 1871 N N . TYR A 1 230 ? 9.836 20.031 11.477 1 94.06 230 TYR A N 1
ATOM 1872 C CA . TYR A 1 230 ? 11.047 19.25 11.266 1 94.06 230 TYR A CA 1
ATOM 1873 C C . TYR A 1 230 ? 11.617 18.75 12.586 1 94.06 230 TYR A C 1
ATOM 1875 O O . TYR A 1 230 ? 11.344 19.312 13.641 1 94.06 230 TYR A O 1
ATOM 1883 N N . ARG A 1 231 ? 12.305 17.609 12.523 1 89.88 231 ARG A N 1
ATOM 1884 C CA . ARG A 1 231 ? 13.055 17.094 13.664 1 89.88 231 ARG A CA 1
ATOM 1885 C C . ARG A 1 231 ? 14.328 16.391 13.203 1 89.88 231 ARG A C 1
ATOM 1887 O O . ARG A 1 231 ? 14.438 15.977 12.047 1 89.88 231 ARG A O 1
ATOM 1894 N N . ASN A 1 232 ? 15.32 16.375 14.203 1 78.44 232 ASN A N 1
ATOM 1895 C CA . ASN A 1 232 ? 16.547 15.609 13.969 1 78.44 232 ASN A CA 1
ATOM 1896 C C . ASN A 1 232 ? 16.422 14.188 14.516 1 78.44 232 ASN A C 1
ATOM 1898 O O . ASN A 1 232 ? 15.961 13.984 15.633 1 78.44 232 ASN A O 1
ATOM 1902 N N . THR A 1 233 ? 16.516 13.156 13.766 1 64.56 233 THR A N 1
ATOM 1903 C CA . THR A 1 233 ? 16.344 11.781 14.219 1 64.56 233 THR A CA 1
ATOM 1904 C C . THR A 1 233 ? 17.594 11.273 14.93 1 64.56 233 THR A C 1
ATOM 1906 O O . THR A 1 233 ? 17.562 10.234 15.594 1 64.56 233 THR A O 1
ATOM 1909 N N . SER A 1 234 ? 18.812 11.773 14.773 1 58.09 234 SER A N 1
ATOM 1910 C CA . SER A 1 234 ? 20.031 11.164 15.297 1 58.09 234 SER A CA 1
ATOM 1911 C C . SER A 1 234 ? 20 11.07 16.828 1 58.09 234 SER A C 1
ATOM 1913 O O . SER A 1 234 ? 20.547 10.141 17.406 1 58.09 234 SER A O 1
ATOM 1915 N N . GLU A 1 235 ? 19.547 12.227 17.5 1 53.41 235 GLU A N 1
ATOM 1916 C CA . GLU A 1 235 ? 19.578 12.164 18.953 1 53.41 235 GLU A CA 1
ATOM 1917 C C . GLU A 1 235 ? 18.172 12.07 19.531 1 53.41 235 GLU A C 1
ATOM 1919 O O . GLU A 1 235 ? 17.922 12.523 20.656 1 53.41 235 GLU A O 1
ATOM 1924 N N . TYR A 1 236 ? 17.328 11.68 18.828 1 48.12 236 TYR A N 1
ATOM 1925 C CA . TYR A 1 236 ? 15.922 12 19.047 1 48.12 236 TYR A CA 1
ATOM 1926 C C . TYR A 1 236 ? 15.5 11.703 20.469 1 48.12 236 TYR A C 1
ATOM 1928 O O . TYR A 1 236 ? 14.844 12.523 21.109 1 48.12 236 TYR A O 1
ATOM 1936 N N . ARG A 1 237 ? 15.055 10.445 21.031 1 48.16 237 ARG A N 1
ATOM 1937 C CA . ARG A 1 237 ? 14.211 10.148 22.188 1 48.16 237 ARG A CA 1
ATOM 1938 C C . ARG A 1 237 ? 14.938 10.461 23.484 1 48.16 237 ARG A C 1
ATOM 1940 O O . ARG A 1 237 ? 14.391 10.266 24.578 1 48.16 237 ARG A O 1
ATOM 1947 N N . THR A 1 238 ? 16.047 10.906 23.328 1 47.59 238 THR A N 1
ATOM 1948 C CA . THR A 1 238 ? 16.719 11.039 24.625 1 47.59 238 THR A CA 1
ATOM 1949 C C . THR A 1 238 ? 16.734 12.5 25.062 1 47.59 238 THR A C 1
ATOM 1951 O O . THR A 1 238 ? 17.031 12.789 26.234 1 47.59 238 THR A O 1
ATOM 1954 N N . SER A 1 239 ? 16.672 13.508 24.109 1 51.12 239 SER A N 1
ATOM 1955 C CA . SER A 1 239 ? 16.766 14.867 24.641 1 51.12 239 SER A CA 1
ATOM 1956 C C . SER A 1 239 ? 15.578 15.719 24.188 1 51.12 239 SER A C 1
ATOM 1958 O O . SER A 1 239 ? 15.008 15.492 23.125 1 51.12 239 SER A O 1
ATOM 1960 N N . SER A 1 240 ? 14.867 16.453 25.188 1 49.97 240 SER A N 1
ATOM 1961 C CA . SER A 1 240 ? 13.805 17.422 24.969 1 49.97 240 SER A CA 1
ATOM 1962 C C . SER A 1 240 ? 14.047 18.234 23.688 1 49.97 240 SER A C 1
ATOM 1964 O O . SER A 1 240 ? 13.102 18.734 23.078 1 49.97 240 SER A O 1
ATOM 1966 N N . GLN A 1 241 ? 15.305 18.266 23.219 1 54.75 241 GLN A N 1
ATOM 1967 C CA . GLN A 1 241 ? 15.703 19.047 22.062 1 54.75 241 GLN A CA 1
ATOM 1968 C C . GLN A 1 241 ? 15.406 18.312 20.766 1 54.75 241 GLN A C 1
ATOM 1970 O O . GLN A 1 241 ? 15.484 18.906 19.688 1 54.75 241 GLN A O 1
ATOM 1975 N N . ASP A 1 242 ? 14.719 17.203 20.984 1 66 242 ASP A N 1
ATOM 1976 C CA . ASP A 1 242 ? 14.688 16.359 19.781 1 66 242 ASP A CA 1
ATOM 1977 C C . ASP A 1 242 ? 13.273 16.266 19.219 1 66 242 ASP A C 1
ATOM 1979 O O . ASP A 1 242 ? 13.023 15.508 18.281 1 66 242 ASP A O 1
ATOM 1983 N N . GLY A 1 243 ? 12.375 17.219 19.812 1 83.94 243 GLY A N 1
ATOM 1984 C CA . GLY A 1 243 ? 11.023 17.172 19.266 1 83.94 243 GLY A CA 1
ATOM 1985 C C . GLY A 1 243 ? 10.844 18.031 18.031 1 83.94 243 GLY A C 1
ATOM 1986 O O . GLY A 1 243 ? 11.758 18.734 17.625 1 83.94 243 GLY A O 1
ATOM 1987 N N . TYR A 1 244 ? 9.711 17.906 17.453 1 91.25 244 TYR A N 1
ATOM 1988 C CA . TYR A 1 244 ? 9.414 18.672 16.25 1 91.25 244 TYR A CA 1
ATOM 1989 C C . TYR A 1 244 ? 9.383 20.172 16.547 1 91.25 244 TYR A C 1
ATOM 1991 O O . TYR A 1 244 ? 8.922 20.594 17.609 1 91.25 244 TYR A O 1
ATOM 1999 N N . LYS A 1 245 ? 9.867 20.922 15.625 1 93.88 245 LYS A N 1
ATOM 2000 C CA . LYS A 1 245 ? 9.766 22.375 15.578 1 93.88 245 LYS A CA 1
ATOM 2001 C C . LYS A 1 245 ? 9.188 22.844 14.25 1 93.88 245 LYS A C 1
ATOM 2003 O O . LYS A 1 245 ? 9.047 22.062 13.312 1 93.88 245 LYS A O 1
ATOM 2008 N N . LEU A 1 246 ? 8.859 24.078 14.242 1 96.06 246 LEU A N 1
ATOM 2009 C CA . LEU A 1 246 ? 8.336 24.656 13.008 1 96.06 246 LEU A CA 1
ATOM 2010 C C . LEU A 1 246 ? 9.438 25.375 12.234 1 96.06 246 LEU A C 1
ATOM 2012 O O . LEU A 1 246 ? 10.32 25.984 12.828 1 96.06 246 LEU A O 1
ATOM 2016 N N . GLY A 1 247 ? 9.398 25.219 10.945 1 95.69 247 GLY A N 1
ATOM 2017 C CA . GLY A 1 247 ? 10.297 25.906 10.039 1 95.69 247 GLY A CA 1
ATOM 2018 C C . GLY A 1 247 ? 9.562 26.656 8.938 1 95.69 247 GLY A C 1
ATOM 2019 O O . GLY A 1 247 ? 8.328 26.594 8.852 1 95.69 247 GLY A O 1
ATOM 2020 N N . LEU A 1 248 ? 10.375 27.438 8.234 1 97 248 LEU A N 1
ATOM 2021 C CA . LEU A 1 248 ? 9.859 28.234 7.125 1 97 248 LEU A CA 1
ATOM 2022 C C . LEU A 1 248 ? 10.727 28.078 5.883 1 97 248 LEU A C 1
ATOM 2024 O O . LEU A 1 248 ? 11.953 27.953 5.988 1 97 248 LEU A O 1
ATOM 2028 N N . ALA A 1 249 ? 10.094 27.969 4.773 1 97.75 249 ALA A N 1
ATOM 2029 C CA . ALA A 1 249 ? 10.797 27.953 3.492 1 97.75 249 ALA A CA 1
ATOM 2030 C C . ALA A 1 249 ? 10.125 28.875 2.482 1 97.75 249 ALA A C 1
ATOM 2032 O O . ALA A 1 249 ? 8.914 29.094 2.545 1 97.75 249 ALA A O 1
ATOM 2033 N N . LEU A 1 250 ? 10.922 29.391 1.587 1 97.75 250 LEU A N 1
ATOM 2034 C CA . LEU A 1 250 ? 10.438 30.328 0.574 1 97.75 250 LEU A CA 1
ATOM 2035 C C . LEU A 1 250 ? 10.703 29.797 -0.829 1 97.75 250 LEU A C 1
ATOM 2037 O O . LEU A 1 250 ? 11.68 29.078 -1.053 1 97.75 250 LEU A O 1
ATOM 2041 N N . SER A 1 251 ? 9.828 30.109 -1.743 1 98.06 251 SER A N 1
ATOM 2042 C CA . SER A 1 251 ? 9.969 29.719 -3.143 1 98.06 251 SER A CA 1
ATOM 2043 C C . SER A 1 251 ? 9.312 30.734 -4.07 1 98.06 251 SER A C 1
ATOM 2045 O O . SER A 1 251 ? 8.305 31.359 -3.713 1 98.06 251 SER A O 1
ATOM 2047 N N . TYR A 1 252 ? 9.891 30.891 -5.262 1 96.62 252 TYR A N 1
ATOM 2048 C CA . TYR A 1 252 ? 9.289 31.766 -6.258 1 96.62 252 TYR A CA 1
ATOM 2049 C C . TYR A 1 252 ? 8.383 30.984 -7.199 1 96.62 252 TYR A C 1
ATOM 2051 O O . TYR A 1 252 ? 7.457 31.547 -7.789 1 96.62 252 TYR A O 1
ATOM 2059 N N . ASP A 1 253 ? 8.625 29.703 -7.348 1 95.62 253 ASP A N 1
ATOM 2060 C CA . ASP A 1 253 ? 7.875 28.938 -8.336 1 95.62 253 ASP A CA 1
ATOM 2061 C C . ASP A 1 253 ? 7.035 27.859 -7.672 1 95.62 253 ASP A C 1
ATOM 2063 O O . ASP A 1 253 ? 6.273 27.156 -8.344 1 95.62 253 ASP A O 1
ATOM 2067 N N . GLY A 1 254 ? 7.152 27.609 -6.383 1 96.06 254 GLY A N 1
ATOM 2068 C CA . GLY A 1 254 ? 6.41 26.594 -5.664 1 96.06 254 GLY A CA 1
ATOM 2069 C C . GLY A 1 254 ? 7.008 25.203 -5.801 1 96.06 254 GLY A C 1
ATOM 2070 O O . GLY A 1 254 ? 6.445 24.234 -5.309 1 96.06 254 GLY A O 1
ATOM 2071 N N . VAL A 1 255 ? 8.172 25.062 -6.41 1 95.81 255 VAL A N 1
ATOM 2072 C CA . VAL A 1 255 ? 8.781 23.766 -6.688 1 95.81 255 VAL A CA 1
ATOM 2073 C C . VAL A 1 255 ? 10.141 23.672 -5.992 1 95.81 255 VAL A C 1
ATOM 2075 O O . VAL A 1 255 ? 10.422 22.688 -5.305 1 95.81 255 VAL A O 1
ATOM 2078 N N . ILE A 1 256 ? 10.906 24.719 -6.137 1 95 256 ILE A N 1
ATOM 2079 C CA . ILE A 1 256 ? 12.211 24.812 -5.488 1 95 256 ILE A CA 1
ATOM 2080 C C . ILE A 1 256 ? 12.117 25.703 -4.254 1 95 256 ILE A C 1
ATOM 2082 O O . ILE A 1 256 ? 11.617 26.828 -4.336 1 95 256 ILE A O 1
ATOM 2086 N N . TRP A 1 257 ? 12.641 25.25 -3.207 1 97.75 257 TRP A N 1
ATOM 2087 C CA . TRP A 1 257 ? 12.43 25.969 -1.958 1 97.75 257 TRP A CA 1
ATOM 2088 C C . TRP A 1 257 ? 13.75 26.25 -1.254 1 97.75 257 TRP A C 1
ATOM 2090 O O . TRP A 1 257 ? 14.672 25.438 -1.312 1 97.75 257 TRP A O 1
ATOM 2100 N N . GLU A 1 258 ? 13.805 27.344 -0.643 1 96.94 258 GLU A N 1
ATOM 2101 C CA . GLU A 1 258 ? 14.914 27.703 0.239 1 96.94 258 GLU A CA 1
ATOM 2102 C C . GLU A 1 258 ? 14.469 27.75 1.697 1 96.94 258 GLU A C 1
ATOM 2104 O O . GLU A 1 258 ? 13.609 28.547 2.066 1 96.94 258 GLU A O 1
ATOM 2109 N N . LYS A 1 259 ? 15.062 26.984 2.562 1 96.56 259 LYS A N 1
ATOM 2110 C CA . LYS A 1 259 ? 14.695 26.922 3.977 1 96.56 259 LYS A CA 1
ATOM 2111 C C . LYS A 1 259 ? 15.25 28.125 4.734 1 96.56 259 LYS A C 1
ATOM 2113 O O . LYS A 1 259 ? 16.406 28.484 4.566 1 96.56 259 LYS A O 1
ATOM 2118 N N . LYS A 1 260 ? 14.406 28.672 5.512 1 95.38 260 LYS A N 1
ATOM 2119 C CA . LYS A 1 260 ? 14.727 29.797 6.387 1 95.38 260 LYS A CA 1
ATOM 2120 C C . LYS A 1 260 ? 14.289 29.531 7.824 1 95.38 260 LYS A C 1
ATOM 2122 O O . LYS A 1 260 ? 13.422 30.219 8.359 1 95.38 260 LYS A O 1
ATOM 2127 N N . TYR A 1 261 ? 15.016 28.688 8.5 1 90.81 261 TYR A N 1
ATOM 2128 C CA . TYR A 1 261 ? 14.609 28.188 9.805 1 90.81 261 TYR A CA 1
ATOM 2129 C C . TYR A 1 261 ? 14.422 29.344 10.789 1 90.81 261 TYR A C 1
ATOM 2131 O O . TYR A 1 261 ? 13.469 29.344 11.57 1 90.81 261 TYR A O 1
ATOM 2139 N N . GLU A 1 262 ? 15.289 30.312 10.75 1 88 262 GLU A N 1
ATOM 2140 C CA . GLU A 1 262 ? 15.336 31.375 11.742 1 88 262 GLU A CA 1
ATOM 2141 C C . GLU A 1 262 ? 14.234 32.406 11.508 1 88 262 GLU A C 1
ATOM 2143 O O . GLU A 1 262 ? 13.961 33.219 12.375 1 88 262 GLU A O 1
ATOM 2148 N N . ASP A 1 263 ? 13.547 32.219 10.445 1 93.38 263 ASP A N 1
ATOM 2149 C CA . ASP A 1 263 ? 12.578 33.25 10.062 1 93.38 263 ASP A CA 1
ATOM 2150 C C . ASP A 1 263 ? 11.164 32.844 10.484 1 93.38 263 ASP A C 1
ATOM 2152 O O . ASP A 1 263 ? 10.219 33.625 10.312 1 93.38 263 ASP A O 1
ATOM 2156 N N . VAL A 1 264 ? 10.938 31.734 11.023 1 94.81 264 VAL A N 1
ATOM 2157 C CA . VAL A 1 264 ? 9.602 31.219 11.312 1 94.81 264 VAL A CA 1
ATOM 2158 C C . VAL A 1 264 ? 8.922 32.125 12.352 1 94.81 264 VAL A C 1
ATOM 2160 O O . VAL A 1 264 ? 7.703 32.281 12.336 1 94.81 264 VAL A O 1
ATOM 2163 N N . GLY A 1 265 ? 9.688 32.656 13.344 1 95.25 265 GLY A N 1
ATOM 2164 C CA . GLY A 1 265 ? 9.203 33.688 14.266 1 95.25 265 GLY A CA 1
ATOM 2165 C C . GLY A 1 265 ? 8.375 33.094 15.398 1 95.25 265 GLY A C 1
ATOM 2166 O O . GLY A 1 265 ? 7.539 33.812 15.984 1 95.25 265 GLY A O 1
ATOM 2167 N N . ILE A 1 266 ? 8.453 31.859 15.68 1 96.19 266 ILE A N 1
ATOM 2168 C CA . ILE A 1 266 ? 7.75 31.203 16.781 1 96.19 266 ILE A CA 1
ATOM 2169 C C . ILE A 1 266 ? 8.648 30.156 17.422 1 96.19 266 ILE A C 1
ATOM 2171 O O . ILE A 1 266 ? 9.445 29.516 16.734 1 96.19 266 ILE A O 1
ATOM 2175 N N . ALA A 1 267 ? 8.547 30 18.75 1 93.19 267 ALA A N 1
ATOM 2176 C CA . ALA A 1 267 ? 9.414 29.062 19.469 1 93.19 267 ALA A CA 1
ATOM 2177 C C . ALA A 1 267 ? 8.625 28.266 20.5 1 93.19 267 ALA A C 1
ATOM 2179 O O . ALA A 1 267 ? 7.484 28.594 20.812 1 93.19 267 ALA A O 1
ATOM 2180 N N . LEU A 1 268 ? 9.227 27.25 21 1 95 268 LEU A N 1
ATOM 2181 C CA . LEU A 1 268 ? 8.648 26.438 22.062 1 95 268 LEU A CA 1
ATOM 2182 C C . LEU A 1 268 ? 8.438 27.266 23.328 1 95 268 LEU A C 1
ATOM 2184 O O . LEU A 1 268 ? 9.195 28.203 23.594 1 95 268 LEU A O 1
ATOM 2188 N N . SER A 1 269 ? 7.391 26.844 24.047 1 95.75 269 SER A N 1
ATOM 2189 C CA . SER A 1 269 ? 7.199 27.438 25.375 1 95.75 269 SER A CA 1
ATOM 2190 C C . SER A 1 269 ? 8.164 26.828 26.391 1 95.75 269 SER A C 1
ATOM 2192 O O . SER A 1 269 ? 8.695 25.75 26.188 1 95.75 269 SER A O 1
ATOM 2194 N N . ASN A 1 270 ? 8.352 27.594 27.438 1 94.5 270 ASN A N 1
ATOM 2195 C CA . ASN A 1 270 ? 9.234 27.094 28.5 1 94.5 270 ASN A CA 1
ATOM 2196 C C . ASN A 1 270 ? 8.602 25.922 29.25 1 94.5 270 ASN A C 1
ATOM 2198 O O . ASN A 1 270 ? 9.305 25.062 29.75 1 94.5 270 ASN A O 1
ATOM 2202 N N . PHE A 1 271 ? 7.301 26 29.328 1 95.38 271 PHE A N 1
ATOM 2203 C CA . PHE A 1 271 ? 6.535 24.969 30 1 95.38 271 PHE A CA 1
ATOM 2204 C C . PHE A 1 271 ? 5.152 24.828 29.375 1 95.38 271 PHE A C 1
ATOM 2206 O O . PHE A 1 271 ? 4.73 25.656 28.578 1 95.38 271 PHE A O 1
ATOM 2213 N N . GLY A 1 272 ? 4.559 23.641 29.719 1 95.75 272 GLY A N 1
ATOM 2214 C CA . GLY A 1 272 ? 3.172 23.516 29.312 1 95.75 272 GLY A CA 1
ATOM 2215 C C . GLY A 1 272 ? 3 22.656 28.062 1 95.75 272 GLY A C 1
ATOM 2216 O O . GLY A 1 272 ? 3.844 21.812 27.766 1 95.75 272 GLY A O 1
ATOM 2217 N N . TRP A 1 273 ? 1.836 22.891 27.359 1 96.88 273 TRP A N 1
ATOM 2218 C CA . TRP A 1 273 ? 1.293 21.969 26.359 1 96.88 273 TRP A CA 1
ATOM 2219 C C . TRP A 1 273 ? 2.119 22.016 25.078 1 96.88 273 TRP A C 1
ATOM 2221 O O . TRP A 1 273 ? 1.998 21.125 24.234 1 96.88 273 TRP A O 1
ATOM 2231 N N . ASP A 1 274 ? 2.998 23.016 24.891 1 97.31 274 ASP A N 1
ATOM 2232 C CA . ASP A 1 274 ? 3.797 23.141 23.672 1 97.31 274 ASP A CA 1
ATOM 2233 C C . ASP A 1 274 ? 5.262 23.422 24.016 1 97.31 274 ASP A C 1
ATOM 2235 O O . ASP A 1 274 ? 5.941 24.141 23.281 1 97.31 274 ASP A O 1
ATOM 2239 N N . SER A 1 275 ? 5.789 22.812 25.047 1 96.31 275 SER A N 1
ATOM 2240 C CA . SER A 1 275 ? 7.133 23.078 25.562 1 96.31 275 SER A CA 1
ATOM 2241 C C . SER A 1 275 ? 8.141 22.078 25 1 96.31 275 SER A C 1
ATOM 2243 O O . SER A 1 275 ? 9.352 22.297 25.078 1 96.31 275 SER A O 1
ATOM 2245 N N . GLN A 1 276 ? 7.684 21.031 24.438 1 94 276 GLN A N 1
ATOM 2246 C CA . GLN A 1 276 ? 8.578 19.984 23.953 1 94 276 GLN A CA 1
ATOM 2247 C C . GLN A 1 276 ? 8.523 19.875 22.438 1 94 276 GLN A C 1
ATOM 2249 O O . GLN A 1 276 ? 9.516 19.5 21.797 1 94 276 GLN A O 1
ATOM 2254 N N . MET A 1 277 ? 7.324 20.141 21.922 1 94.75 277 MET A N 1
ATOM 2255 C CA . MET A 1 277 ? 7.09 19.984 20.484 1 94.75 277 MET A CA 1
ATOM 2256 C C . MET A 1 277 ? 6.148 21.078 19.969 1 94.75 277 MET A C 1
ATOM 2258 O O . MET A 1 277 ? 5.289 21.547 20.719 1 94.75 277 MET A O 1
ATOM 2262 N N . MET A 1 278 ? 6.348 21.453 18.797 1 95.5 278 MET A N 1
ATOM 2263 C CA . MET A 1 278 ? 5.441 22.281 18 1 95.5 278 MET A CA 1
ATOM 2264 C C . MET A 1 278 ? 5.383 21.781 16.562 1 95.5 278 MET A C 1
ATOM 2266 O O . MET A 1 278 ? 6.41 21.703 15.875 1 95.5 278 MET A O 1
ATOM 2270 N N . GLU A 1 279 ? 4.16 21.406 16.109 1 95.62 279 GLU A N 1
ATOM 2271 C CA . GLU A 1 279 ? 4.094 20.766 14.805 1 95.62 279 GLU A CA 1
ATOM 2272 C C . GLU A 1 279 ? 2.701 20.875 14.203 1 95.62 279 GLU A C 1
ATOM 2274 O O . GLU A 1 279 ? 1.797 21.453 14.82 1 95.62 279 GLU A O 1
ATOM 2279 N N . TYR A 1 280 ? 2.506 20.406 12.945 1 96.5 280 TYR A N 1
ATOM 2280 C CA . TYR A 1 280 ? 1.245 20.281 12.227 1 96.5 280 TYR A CA 1
ATOM 2281 C C . TYR A 1 280 ? 0.546 21.641 12.117 1 96.5 280 TYR A C 1
ATOM 2283 O O . TYR A 1 280 ? -0.642 21.75 12.422 1 96.5 280 TYR A O 1
ATOM 2291 N N . CYS A 1 281 ? 1.253 22.625 11.656 1 97.25 281 CYS A N 1
ATOM 2292 C CA . CYS A 1 281 ? 0.645 23.953 11.688 1 97.25 281 CYS A CA 1
ATOM 2293 C C . CYS A 1 281 ? -0.173 24.203 10.43 1 97.25 281 CYS A C 1
ATOM 2295 O O . CYS A 1 281 ? 0.029 23.531 9.406 1 97.25 281 CYS A O 1
ATOM 2297 N N . HIS A 1 282 ? -1.065 25.047 10.539 1 98.38 282 HIS A N 1
ATOM 2298 C CA . HIS A 1 282 ? -1.877 25.594 9.461 1 98.38 282 HIS A CA 1
ATOM 2299 C C . HIS A 1 282 ? -1.984 27.109 9.586 1 98.38 282 HIS A C 1
ATOM 2301 O O . HIS A 1 282 ? -2.447 27.625 10.609 1 98.38 282 HIS A O 1
ATOM 2307 N N . VAL A 1 283 ? -1.572 27.797 8.555 1 98.06 283 VAL A N 1
ATOM 2308 C CA . VAL A 1 283 ? -1.549 29.25 8.578 1 98.06 283 VAL A CA 1
ATOM 2309 C C . VAL A 1 283 ? -2.574 29.797 7.59 1 98.06 283 VAL A C 1
ATOM 2311 O O . VAL A 1 283 ? -2.654 29.344 6.449 1 98.06 283 VAL A O 1
ATOM 2314 N N . PHE A 1 284 ? -3.377 30.75 8.023 1 97.25 284 PHE A N 1
ATOM 2315 C CA . PHE A 1 284 ? -4.379 31.375 7.164 1 97.25 284 PHE A CA 1
ATOM 2316 C C . PHE A 1 284 ? -4.555 32.844 7.516 1 97.25 284 PHE A C 1
ATOM 2318 O O . PHE A 1 284 ? -4.184 33.281 8.609 1 97.25 284 PHE A O 1
ATOM 2325 N N . GLU A 1 285 ? -5.051 33.562 6.594 1 96.5 285 GLU A N 1
ATOM 2326 C CA . GLU A 1 285 ? -5.277 35 6.77 1 96.5 285 GLU A CA 1
ATOM 2327 C C . GLU A 1 285 ? -6.77 35.312 6.863 1 96.5 285 GLU A C 1
ATOM 2329 O O . GLU A 1 285 ? -7.582 34.719 6.168 1 96.5 285 GLU A O 1
ATOM 2334 N N . HIS A 1 286 ? -7.059 36.25 7.766 1 97.94 286 HIS A N 1
ATOM 2335 C CA . HIS A 1 286 ? -8.43 36.75 7.863 1 97.94 286 HIS A CA 1
ATOM 2336 C C . HIS A 1 286 ? -8.477 38.188 8.375 1 97.94 286 HIS A C 1
ATOM 2338 O O . HIS A 1 286 ? -7.992 38.469 9.469 1 97.94 286 HIS A O 1
ATOM 2344 N N . MET A 1 287 ? -9 39.094 7.594 1 97.06 287 MET A N 1
ATOM 2345 C CA . MET A 1 287 ? -9.281 40.469 7.93 1 97.06 287 MET A CA 1
ATOM 2346 C C . MET A 1 287 ? -8.039 41.156 8.508 1 97.06 287 MET A C 1
ATOM 2348 O O . MET A 1 287 ? -8.102 41.75 9.586 1 97.06 287 MET A O 1
ATOM 2352 N N . GLY A 1 288 ? -6.969 40.969 7.875 1 95.62 288 GLY A N 1
ATOM 2353 C CA . GLY A 1 288 ? -5.766 41.75 8.164 1 95.62 288 GLY A CA 1
ATOM 2354 C C . GLY A 1 288 ? -4.852 41.062 9.164 1 95.62 288 GLY A C 1
ATOM 2355 O O . GLY A 1 288 ? -3.752 41.531 9.445 1 95.62 288 GLY A O 1
ATOM 2356 N N . PHE A 1 289 ? -5.312 39.969 9.711 1 97.5 289 PHE A N 1
ATOM 2357 C CA . PHE A 1 289 ? -4.484 39.188 10.633 1 97.5 289 PHE A CA 1
ATOM 2358 C C . PHE A 1 289 ? -4.109 37.844 10.023 1 97.5 289 PHE A C 1
ATOM 2360 O O . PHE A 1 289 ? -4.848 37.312 9.195 1 97.5 289 PHE A O 1
ATOM 2367 N N . THR A 1 290 ? -2.928 37.344 10.359 1 97.44 290 THR A N 1
ATOM 2368 C CA . THR A 1 290 ? -2.502 36 10.016 1 97.44 290 THR A CA 1
ATOM 2369 C C . THR A 1 290 ? -2.547 35.094 11.234 1 97.44 290 THR A C 1
ATOM 2371 O O . THR A 1 290 ? -2.047 35.469 12.305 1 97.44 290 THR A O 1
ATOM 2374 N N . TYR A 1 291 ? -3.184 34 11.094 1 98.69 291 TYR A N 1
ATOM 2375 C CA . TYR A 1 291 ? -3.365 33.031 12.18 1 98.69 291 TYR A CA 1
ATOM 2376 C C . TYR A 1 291 ? -2.602 31.75 11.891 1 98.69 291 TYR A C 1
ATOM 2378 O O . TYR A 1 291 ? -2.502 31.328 10.734 1 98.69 291 TYR A O 1
ATOM 2386 N N . MET A 1 292 ? -2.086 31.172 12.945 1 98.56 292 MET A N 1
ATOM 2387 C CA . MET A 1 292 ? -1.465 29.844 12.875 1 98.56 292 MET A CA 1
ATOM 2388 C C . MET A 1 292 ? -2.09 28.891 13.883 1 98.56 292 MET A C 1
ATOM 2390 O O . MET A 1 292 ? -2.01 29.125 15.094 1 98.56 292 MET A O 1
ATOM 2394 N N . LEU A 1 293 ? -2.775 27.922 13.43 1 98.75 293 LEU A N 1
ATOM 2395 C CA . LEU A 1 293 ? -3.111 26.781 14.281 1 98.75 293 LEU A CA 1
ATOM 2396 C C . LEU A 1 293 ? -1.941 25.812 14.375 1 98.75 293 LEU A C 1
ATOM 2398 O O . LEU A 1 293 ? -1.236 25.578 13.383 1 98.75 293 LEU A O 1
ATOM 2402 N N . TYR A 1 294 ? -1.716 25.203 15.539 1 98.44 294 TYR A N 1
ATOM 2403 C CA . TYR A 1 294 ? -0.623 24.25 15.641 1 98.44 294 TYR A CA 1
ATOM 2404 C C . TYR A 1 294 ? -0.849 23.281 16.797 1 98.44 294 TYR A C 1
ATOM 2406 O O . TYR A 1 294 ? -1.644 23.562 17.703 1 98.44 294 TYR A O 1
ATOM 2414 N N . ASN A 1 295 ? -0.212 22.141 16.75 1 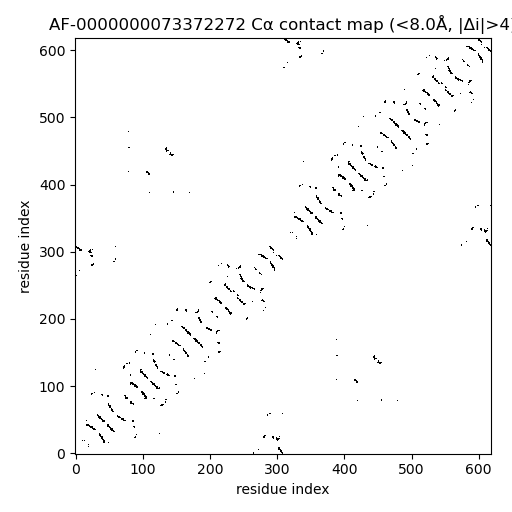98.38 295 ASN A N 1
ATOM 2415 C CA . ASN A 1 295 ? -0.177 21.156 17.844 1 98.38 295 ASN A CA 1
ATOM 2416 C C . ASN A 1 295 ? 1.08 21.328 18.688 1 98.38 295 ASN A C 1
ATOM 2418 O O . ASN A 1 295 ? 2.104 21.812 18.219 1 98.38 295 ASN A O 1
ATOM 2422 N N . GLY A 1 296 ? 0.942 20.922 19.938 1 97.06 296 GLY A N 1
ATOM 2423 C CA . GLY A 1 296 ? 2.08 20.938 20.844 1 97.06 296 GLY A CA 1
ATOM 2424 C C . GLY A 1 296 ? 2.607 19.547 21.156 1 97.06 296 GLY A C 1
ATOM 2425 O O . GLY A 1 296 ? 2.773 18.719 20.25 1 97.06 296 GLY A O 1
ATOM 2426 N N . ASN A 1 297 ? 2.854 19.297 22.469 1 96.25 297 ASN A N 1
ATOM 2427 C CA . ASN A 1 297 ? 3.543 18.109 22.953 1 96.25 297 ASN A CA 1
ATOM 2428 C C . ASN A 1 297 ? 2.828 16.844 22.516 1 96.25 297 ASN A C 1
ATOM 2430 O O . ASN A 1 297 ? 1.597 16.781 22.5 1 96.25 297 ASN A O 1
ATOM 2434 N N . ASP A 1 298 ? 3.598 15.805 22.172 1 95.19 298 ASP A N 1
ATOM 2435 C CA . ASP A 1 298 ? 3.123 14.453 21.875 1 95.19 298 ASP A CA 1
ATOM 2436 C C . ASP A 1 298 ? 2.076 14.469 20.766 1 95.19 298 ASP A C 1
ATOM 2438 O O . ASP A 1 298 ? 1.009 13.867 20.906 1 95.19 298 ASP A O 1
ATOM 2442 N N . PHE A 1 299 ? 2.314 15.25 19.75 1 95.31 299 PHE A N 1
ATOM 2443 C CA . PHE A 1 299 ? 1.538 15.242 18.516 1 95.31 299 PHE A CA 1
ATOM 2444 C C . PHE A 1 299 ? 0.11 15.711 18.766 1 95.31 299 PHE A C 1
ATOM 2446 O O . PHE A 1 299 ? -0.839 15.164 18.203 1 95.31 299 PHE A O 1
ATOM 2453 N N . GLY A 1 300 ? -0.056 16.625 19.656 1 97.44 300 GLY A N 1
ATOM 2454 C CA . GLY A 1 300 ? -1.364 17.188 19.938 1 97.44 300 GLY A CA 1
ATOM 2455 C C . GLY A 1 300 ? -2.139 16.422 21 1 97.44 300 GLY A C 1
ATOM 2456 O O . GLY A 1 300 ? -3.367 16.328 20.922 1 97.44 300 GLY A O 1
ATOM 2457 N N . LYS A 1 301 ? -1.463 15.875 21.938 1 97.25 301 LYS A N 1
ATOM 2458 C CA . LYS A 1 301 ? -2.096 15.062 22.969 1 97.25 301 LYS A CA 1
ATOM 2459 C C . LYS A 1 301 ? -3.152 15.867 23.734 1 97.25 301 LYS A C 1
ATOM 2461 O O . LYS A 1 301 ? -4.238 15.359 24.016 1 97.25 301 LYS A O 1
ATOM 2466 N N . GLU A 1 302 ? -2.824 17.125 24 1 97.12 302 GLU A N 1
ATOM 2467 C CA . GLU A 1 302 ? -3.746 17.938 24.766 1 97.12 302 GLU A CA 1
ATOM 2468 C C . GLU A 1 302 ? -4.691 18.719 23.859 1 97.12 302 GLU A C 1
ATOM 2470 O O . GLU A 1 302 ? -5.703 19.25 24.312 1 97.12 302 GLU A O 1
ATOM 2475 N N . GLY A 1 303 ? -4.352 18.797 22.656 1 98.06 303 GLY A N 1
ATOM 2476 C CA . GLY A 1 303 ? -5.152 19.562 21.719 1 98.06 303 GLY A CA 1
ATOM 2477 C C . GLY A 1 303 ? -4.324 20.438 20.797 1 98.06 303 GLY A C 1
ATOM 2478 O O . GLY A 1 303 ? -3.25 20.031 20.344 1 98.06 303 GLY A O 1
ATOM 2479 N N . PHE A 1 304 ? -4.953 21.562 20.359 1 98.75 304 PHE A N 1
ATOM 2480 C CA . PHE A 1 304 ? -4.234 22.5 19.516 1 98.75 304 PHE A CA 1
ATOM 2481 C C . PHE A 1 304 ? -4.5 23.938 19.969 1 98.75 304 PHE A C 1
ATOM 2483 O O . PHE A 1 304 ? -5.516 24.219 20.594 1 98.75 304 PHE A O 1
ATOM 2490 N N . GLY A 1 305 ? -3.51 24.766 19.734 1 98.62 305 GLY A N 1
ATOM 2491 C CA . GLY A 1 305 ? -3.602 26.188 20 1 98.62 305 GLY A CA 1
ATOM 2492 C C . GLY A 1 305 ? -3.396 27.047 18.766 1 98.62 305 GLY A C 1
ATOM 2493 O O . GLY A 1 305 ? -3.557 26.578 17.641 1 98.62 305 GLY A O 1
ATOM 2494 N N . TYR A 1 306 ? -3.25 28.344 19.031 1 98.69 306 TYR A N 1
ATOM 2495 C CA . TYR A 1 306 ? -3.02 29.203 17.875 1 98.69 306 TYR A CA 1
ATOM 2496 C C . TYR A 1 306 ? -2.141 30.391 18.25 1 98.69 306 TYR A C 1
ATOM 2498 O O . TYR A 1 306 ? -1.888 30.641 19.422 1 98.69 306 TYR A O 1
ATOM 2506 N N . ALA A 1 307 ? -1.568 30.969 17.281 1 98.75 307 ALA A N 1
ATOM 2507 C CA . ALA A 1 307 ? -0.799 32.219 17.328 1 98.75 307 ALA A CA 1
ATOM 2508 C C . ALA A 1 307 ? -1.249 33.188 16.25 1 98.75 307 ALA A C 1
ATOM 2510 O O . ALA A 1 307 ? -1.925 32.781 15.297 1 98.75 307 ALA A O 1
ATOM 2511 N N . VAL A 1 308 ? -0.891 34.469 16.484 1 98.56 308 VAL A N 1
ATOM 2512 C CA . VAL A 1 308 ? -1.363 35.5 15.555 1 98.56 308 VAL A CA 1
ATOM 2513 C C . VAL A 1 308 ? -0.238 36.469 15.258 1 98.56 308 VAL A C 1
ATOM 2515 O O . VAL A 1 308 ? 0.642 36.688 16.094 1 98.56 308 VAL A O 1
ATOM 2518 N N . ARG A 1 309 ? -0.25 37 14.07 1 96.25 309 ARG A N 1
ATOM 2519 C CA . ARG A 1 309 ? 0.624 38.125 13.711 1 96.25 309 ARG A CA 1
ATOM 2520 C C . ARG A 1 309 ? -0.073 39.062 12.75 1 96.25 309 ARG A C 1
ATOM 2522 O O . ARG A 1 309 ? -1.024 38.688 12.062 1 96.25 309 ARG A O 1
ATOM 2529 N N . MET B 1 1 ? -6.805 -37 -19.734 1 90 1 MET B N 1
ATOM 2530 C CA . MET B 1 1 ? -6.762 -37 -18.281 1 90 1 MET B CA 1
ATOM 2531 C C . MET B 1 1 ? -5.324 -36.906 -17.781 1 90 1 MET B C 1
ATOM 2533 O O . MET B 1 1 ? -4.406 -37.438 -18.406 1 90 1 MET B O 1
ATOM 2537 N N . TRP B 1 2 ? -5.203 -36.188 -16.656 1 97.44 2 TRP B N 1
ATOM 2538 C CA . TRP B 1 2 ? -3.873 -36 -16.094 1 97.44 2 TRP B CA 1
ATOM 2539 C C . TRP B 1 2 ? -3.416 -37.25 -15.352 1 97.44 2 TRP B C 1
ATOM 2541 O O . TRP B 1 2 ? -4.199 -37.875 -14.625 1 97.44 2 TRP B O 1
ATOM 2551 N N . LYS B 1 3 ? -2.23 -37.656 -15.594 1 98.12 3 LYS B N 1
ATOM 2552 C CA . LYS B 1 3 ? -1.577 -38.719 -14.812 1 98.12 3 LYS B CA 1
ATOM 2553 C C . LYS B 1 3 ? -0.607 -38.125 -13.797 1 98.12 3 LYS B C 1
ATOM 2555 O O . LYS B 1 3 ? 0.43 -37.562 -14.172 1 98.12 3 LYS B O 1
ATOM 2560 N N . LYS B 1 4 ? -0.932 -38.312 -12.492 1 98.19 4 LYS B N 1
ATOM 2561 C CA . LYS B 1 4 ? -0.069 -37.781 -11.438 1 98.19 4 LYS B CA 1
ATOM 2562 C C . LYS B 1 4 ? 1.211 -38.594 -11.312 1 98.19 4 LYS B C 1
ATOM 2564 O O . LYS B 1 4 ? 1.175 -39.812 -11.391 1 98.19 4 LYS B O 1
ATOM 2569 N N . LYS B 1 5 ? 2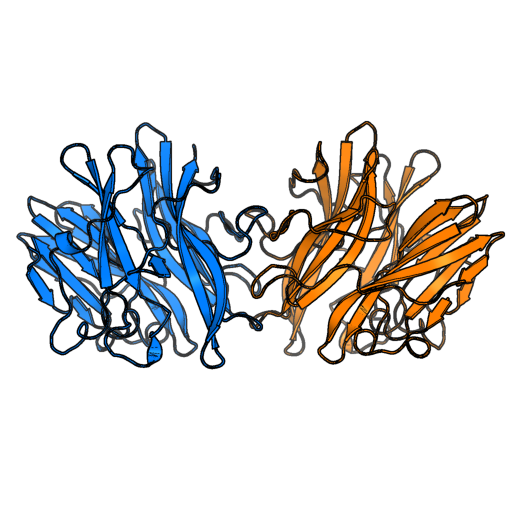.318 -37.906 -11.148 1 98.25 5 LYS B N 1
ATOM 2570 C CA . LYS B 1 5 ? 3.627 -38.531 -11.102 1 98.25 5 LYS B CA 1
ATOM 2571 C C . LYS B 1 5 ? 4.238 -38.438 -9.703 1 98.25 5 LYS B C 1
ATOM 2573 O O . LYS B 1 5 ? 5.312 -39 -9.453 1 98.25 5 LYS B O 1
ATOM 2578 N N . GLY B 1 6 ? 3.529 -37.781 -8.773 1 96.81 6 GLY B N 1
ATOM 2579 C CA . GLY B 1 6 ? 3.967 -37.719 -7.387 1 96.81 6 GLY B CA 1
ATOM 2580 C C . GLY B 1 6 ? 4.812 -36.5 -7.09 1 96.81 6 GLY B C 1
ATOM 2581 O O . GLY B 1 6 ? 4.887 -35.562 -7.906 1 96.81 6 GLY B O 1
ATOM 2582 N N . LEU B 1 7 ? 5.379 -36.469 -5.914 1 97.25 7 LEU B N 1
ATOM 2583 C CA . LEU B 1 7 ? 6.207 -35.344 -5.438 1 97.25 7 LEU B CA 1
ATOM 2584 C C . LEU B 1 7 ? 7.516 -35.281 -6.219 1 97.25 7 LEU B C 1
ATOM 2586 O O . LEU B 1 7 ? 8.234 -36.281 -6.32 1 97.25 7 LEU B O 1
ATOM 2590 N N . LEU B 1 8 ? 7.793 -34.219 -6.785 1 98 8 LEU B N 1
ATOM 2591 C CA . LEU B 1 8 ? 9.023 -34 -7.539 1 98 8 LEU B CA 1
ATOM 2592 C C . LEU B 1 8 ? 10.094 -33.375 -6.648 1 98 8 LEU B C 1
ATOM 2594 O O . LEU B 1 8 ? 11.242 -33.812 -6.652 1 98 8 LEU B O 1
ATOM 2598 N N . PHE B 1 9 ? 9.742 -32.312 -5.965 1 97.88 9 PHE B N 1
ATOM 2599 C CA . PHE B 1 9 ? 10.617 -31.609 -5.031 1 97.88 9 PHE B CA 1
ATOM 2600 C C . PHE B 1 9 ? 10.094 -31.734 -3.604 1 97.88 9 PHE B C 1
ATOM 2602 O O . PHE B 1 9 ? 9.016 -31.234 -3.283 1 97.88 9 PHE B O 1
ATOM 2609 N N . ASN B 1 10 ? 10.859 -32.344 -2.781 1 97.31 10 ASN B N 1
ATOM 2610 C CA . ASN B 1 10 ? 10.547 -32.5 -1.365 1 97.31 10 ASN B CA 1
ATOM 2611 C C . ASN B 1 10 ? 11.438 -31.625 -0.489 1 97.31 10 ASN B C 1
ATOM 2613 O O . ASN B 1 10 ? 12.648 -31.859 -0.402 1 97.31 10 ASN B O 1
ATOM 2617 N N . VAL B 1 11 ? 10.883 -30.766 0.207 1 96.62 11 VAL B N 1
ATOM 2618 C CA . VAL B 1 11 ? 11.586 -29.75 0.98 1 96.62 11 VAL B CA 1
ATOM 2619 C C . VAL B 1 11 ? 12.523 -30.422 1.987 1 96.62 11 VAL B C 1
ATOM 2621 O O . VAL B 1 11 ? 13.602 -29.906 2.277 1 96.62 11 VAL B O 1
ATOM 2624 N N . SER B 1 12 ? 12.125 -31.516 2.514 1 95.88 12 SER B N 1
ATOM 2625 C CA . SER B 1 12 ? 12.883 -32.188 3.566 1 95.88 12 SER B CA 1
ATOM 2626 C C . SER B 1 12 ? 14.273 -32.562 3.078 1 95.88 12 SER B C 1
ATOM 2628 O O . SER B 1 12 ? 15.188 -32.75 3.881 1 95.88 12 SER B O 1
ATOM 2630 N N . HIS B 1 13 ? 14.445 -32.656 1.761 1 94.69 13 HIS B N 1
ATOM 2631 C CA . HIS B 1 13 ? 15.727 -33.062 1.193 1 94.69 13 HIS B CA 1
ATOM 2632 C C . HIS B 1 13 ? 16.641 -31.875 0.967 1 94.69 13 HIS B C 1
ATOM 2634 O O . HIS B 1 13 ? 17.812 -32.062 0.629 1 94.69 13 HIS B O 1
ATOM 2640 N N . TYR B 1 14 ? 16.125 -30.672 1.246 1 93.75 14 TYR B N 1
ATOM 2641 C CA . TYR B 1 14 ? 16.875 -29.5 0.83 1 93.75 14 TYR B CA 1
ATOM 2642 C C . TYR B 1 14 ? 16.922 -28.453 1.943 1 93.75 14 TYR B C 1
ATOM 2644 O O . TYR B 1 14 ? 17.172 -27.281 1.689 1 93.75 14 TYR B O 1
ATOM 2652 N N . LYS B 1 15 ? 16.734 -28.828 3.109 1 93.5 15 LYS B N 1
ATOM 2653 C CA . LYS B 1 15 ? 16.609 -27.906 4.23 1 93.5 15 LYS B CA 1
ATOM 2654 C C . LYS B 1 15 ? 17.891 -27.109 4.441 1 93.5 15 LYS B C 1
ATOM 2656 O O . LYS B 1 15 ? 18.984 -27.672 4.324 1 93.5 15 LYS B O 1
ATOM 2661 N N . ASN B 1 16 ? 17.781 -25.906 4.648 1 94.5 16 ASN B N 1
ATOM 2662 C CA . ASN B 1 16 ? 18.828 -24.984 5.062 1 94.5 16 ASN B CA 1
ATOM 2663 C C . ASN B 1 16 ? 18.25 -23.781 5.812 1 94.5 16 ASN B C 1
ATOM 2665 O O . ASN B 1 16 ? 17.141 -23.844 6.316 1 94.5 16 ASN B O 1
ATOM 2669 N N . ASP B 1 17 ? 19.031 -22.734 6.008 1 94.31 17 ASP B N 1
ATOM 2670 C CA . ASP B 1 17 ? 18.594 -21.594 6.82 1 94.31 17 ASP B CA 1
ATOM 2671 C C . ASP B 1 17 ? 17.391 -20.906 6.18 1 94.31 17 ASP B C 1
ATOM 2673 O O . ASP B 1 17 ? 16.562 -20.312 6.875 1 94.31 17 ASP B O 1
ATOM 2677 N N . PHE B 1 18 ? 17.281 -20.984 4.859 1 95.94 18 PHE B N 1
ATOM 2678 C CA . PHE B 1 18 ? 16.266 -20.234 4.137 1 95.94 18 PHE B CA 1
ATOM 2679 C C . PHE B 1 18 ? 15.148 -21.172 3.666 1 95.94 18 PHE B C 1
ATOM 2681 O O . PHE B 1 18 ? 14.086 -20.719 3.244 1 95.94 18 PHE B O 1
ATOM 2688 N N . ILE B 1 19 ? 15.398 -22.469 3.732 1 97.12 19 ILE B N 1
ATOM 2689 C CA . ILE B 1 19 ? 14.414 -23.484 3.346 1 97.12 19 ILE B CA 1
ATOM 2690 C C . ILE B 1 19 ? 14.062 -24.344 4.555 1 97.12 19 ILE B C 1
ATOM 2692 O O . ILE B 1 19 ? 14.734 -25.328 4.836 1 97.12 19 ILE B O 1
ATOM 2696 N N . LYS B 1 20 ? 13 -23.953 5.223 1 96.75 20 LYS B N 1
ATOM 2697 C CA . LYS B 1 20 ? 12.539 -24.719 6.383 1 96.75 20 LYS B CA 1
ATOM 2698 C C . LYS B 1 20 ? 11.234 -25.453 6.078 1 96.75 20 LYS B C 1
ATOM 2700 O O . LYS B 1 20 ? 10.992 -26.531 6.609 1 96.75 20 LYS B O 1
ATOM 2705 N N . SER B 1 21 ? 10.461 -24.75 5.258 1 96.38 21 SER B N 1
ATOM 2706 C CA . SER B 1 21 ? 9.195 -25.359 4.867 1 96.38 21 SER B CA 1
ATOM 2707 C C . SER B 1 21 ? 8.672 -24.766 3.561 1 96.38 21 SER B C 1
ATOM 2709 O O . SER B 1 21 ? 9.133 -23.703 3.129 1 96.38 21 SER B O 1
ATOM 2711 N N . HIS B 1 22 ? 7.855 -25.578 2.875 1 98.25 22 HIS B N 1
ATOM 2712 C CA . HIS B 1 22 ? 7.082 -25.156 1.711 1 98.25 22 HIS B CA 1
ATOM 2713 C C . HIS B 1 22 ? 7.969 -25.047 0.474 1 98.25 22 HIS B C 1
ATOM 2715 O O . HIS B 1 22 ? 9.148 -24.703 0.577 1 98.25 22 HIS B O 1
ATOM 2721 N N . ALA B 1 23 ? 7.574 -25.328 -0.562 1 98.38 23 ALA B N 1
ATOM 2722 C CA . ALA B 1 23 ? 7.977 -24.969 -1.921 1 98.38 23 ALA B CA 1
ATOM 2723 C C . ALA B 1 23 ? 6.77 -24.578 -2.768 1 98.38 23 ALA B C 1
ATOM 2725 O O . ALA B 1 23 ? 6.141 -25.438 -3.4 1 98.38 23 ALA B O 1
ATOM 2726 N N . SER B 1 24 ? 6.574 -23.297 -2.738 1 98.31 24 SER B N 1
ATOM 2727 C CA . SER B 1 24 ? 5.285 -22.812 -3.227 1 98.31 24 SER B CA 1
ATOM 2728 C C . SER B 1 24 ? 5.418 -22.172 -4.602 1 98.31 24 SER B C 1
ATOM 2730 O O . SER B 1 24 ? 6.469 -21.609 -4.934 1 98.31 24 SER B O 1
ATOM 2732 N N . ILE B 1 25 ? 4.371 -22.266 -5.418 1 98.31 25 ILE B N 1
ATOM 2733 C CA . ILE B 1 25 ? 4.168 -21.578 -6.695 1 98.31 25 ILE B CA 1
ATOM 2734 C C . ILE B 1 25 ? 5.266 -21.984 -7.676 1 98.31 25 ILE B C 1
ATOM 2736 O O . ILE B 1 25 ? 5.914 -21.141 -8.281 1 98.31 25 ILE B O 1
ATOM 2740 N N . PRO B 1 26 ? 5.402 -23.234 -7.898 1 98.62 26 PRO B N 1
ATOM 2741 C CA . PRO B 1 26 ? 6.41 -23.672 -8.867 1 98.62 26 PRO B CA 1
ATOM 2742 C C . PRO B 1 26 ? 6.039 -23.328 -10.305 1 98.62 26 PRO B C 1
ATOM 2744 O O . PRO B 1 26 ? 4.867 -23.406 -10.68 1 98.62 26 PRO B O 1
ATOM 2747 N N . PHE B 1 27 ? 6.957 -22.922 -11.055 1 98.44 27 PHE B N 1
ATOM 2748 C CA . PHE B 1 27 ? 6.738 -22.766 -12.492 1 98.44 27 PHE B CA 1
ATOM 2749 C C . PHE B 1 27 ? 8.023 -23.016 -13.266 1 98.44 27 PHE B C 1
ATOM 2751 O O . PHE B 1 27 ? 9.125 -22.781 -12.75 1 98.44 27 PHE B O 1
ATOM 2758 N N . ALA B 1 28 ? 7.887 -23.438 -14.453 1 98.06 28 ALA B N 1
ATOM 2759 C CA . ALA B 1 28 ? 9.016 -23.891 -15.266 1 98.06 28 ALA B CA 1
ATOM 2760 C C . ALA B 1 28 ? 9.367 -22.844 -16.328 1 98.06 28 ALA B C 1
ATOM 2762 O O . ALA B 1 28 ? 8.484 -22.234 -16.922 1 98.06 28 ALA B O 1
ATOM 2763 N N . TYR B 1 29 ? 10.617 -22.703 -16.516 1 97.25 29 TYR B N 1
ATOM 2764 C CA . TYR B 1 29 ? 11.195 -21.906 -17.594 1 97.25 29 TYR B CA 1
ATOM 2765 C C . TYR B 1 29 ? 12.07 -22.766 -18.484 1 97.25 29 TYR B C 1
ATOM 2767 O O . TYR B 1 29 ? 12.992 -23.438 -18.016 1 97.25 29 TYR B O 1
ATOM 2775 N N . HIS B 1 30 ? 11.789 -22.75 -19.766 1 97.31 30 HIS B N 1
ATOM 2776 C CA . HIS B 1 30 ? 12.57 -23.547 -20.703 1 97.31 30 HIS B CA 1
ATOM 2777 C C . HIS B 1 30 ? 13.914 -22.891 -20.984 1 97.31 30 HIS B C 1
ATOM 2779 O O . HIS B 1 30 ? 13.969 -21.781 -21.547 1 97.31 30 HIS B O 1
ATOM 2785 N N . VAL B 1 31 ? 15 -23.547 -20.672 1 96.25 31 VAL B N 1
ATOM 2786 C CA . VAL B 1 31 ? 16.344 -23.016 -20.859 1 96.25 31 VAL B CA 1
ATOM 2787 C C . VAL B 1 31 ? 16.859 -23.391 -22.25 1 96.25 31 VAL B C 1
ATOM 2789 O O . VAL B 1 31 ? 17 -22.547 -23.125 1 96.25 31 VAL B O 1
ATOM 2792 N N . GLU B 1 32 ? 17.078 -24.656 -22.5 1 96.31 32 GLU B N 1
ATOM 2793 C CA . GLU B 1 32 ? 17.531 -25.188 -23.781 1 96.31 32 GLU B CA 1
ATOM 2794 C C . GLU B 1 32 ? 17.281 -26.688 -23.859 1 96.31 32 GLU B C 1
ATOM 2796 O O . GLU B 1 32 ? 17.312 -27.391 -22.859 1 96.31 32 GLU B O 1
ATOM 2801 N N . GLU B 1 33 ? 16.969 -27.109 -25.062 1 97.44 33 GLU B N 1
ATOM 2802 C CA . GLU B 1 33 ? 16.703 -28.516 -25.312 1 97.44 33 GLU B CA 1
ATOM 2803 C C . GLU B 1 33 ? 15.695 -29.078 -24.312 1 97.44 33 GLU B C 1
ATOM 2805 O O . GLU B 1 33 ? 14.586 -28.547 -24.172 1 97.44 33 GLU B O 1
ATOM 2810 N N . ASN B 1 34 ? 16.172 -30.047 -23.5 1 98.44 34 ASN B N 1
ATOM 2811 C CA . ASN B 1 34 ? 15.273 -30.672 -22.531 1 98.44 34 ASN B CA 1
ATOM 2812 C C . ASN B 1 34 ? 15.469 -30.078 -21.125 1 98.44 34 ASN B C 1
ATOM 2814 O O . ASN B 1 34 ? 14.867 -30.547 -20.156 1 98.44 34 ASN B O 1
ATOM 2818 N N . MET B 1 35 ? 16.25 -29.047 -21.094 1 98.19 35 MET B N 1
ATOM 2819 C CA . MET B 1 35 ? 16.578 -28.469 -19.797 1 98.19 35 MET B CA 1
ATOM 2820 C C . MET B 1 35 ? 15.594 -27.359 -19.438 1 98.19 35 MET B C 1
ATOM 2822 O O . MET B 1 35 ? 15.352 -26.438 -20.219 1 98.19 35 MET B O 1
ATOM 2826 N N . PHE B 1 36 ? 15.047 -27.516 -18.25 1 98.56 36 PHE B N 1
ATOM 2827 C CA . PHE B 1 36 ? 14.156 -26.516 -17.672 1 98.56 36 PHE B CA 1
ATOM 2828 C C . PHE B 1 36 ? 14.672 -26.047 -16.312 1 98.56 36 PHE B C 1
ATOM 2830 O O . PHE B 1 36 ? 15.391 -26.781 -15.633 1 98.56 36 PHE B O 1
ATOM 2837 N N . ARG B 1 37 ? 14.422 -24.875 -16.031 1 98.56 37 ARG B N 1
ATOM 2838 C CA . ARG B 1 37 ? 14.602 -24.344 -14.688 1 98.56 37 ARG B CA 1
ATOM 2839 C C . ARG B 1 37 ? 13.258 -24.141 -13.992 1 98.56 37 ARG B C 1
ATOM 2841 O O . ARG B 1 37 ? 12.352 -23.516 -14.555 1 98.56 37 ARG B O 1
ATOM 2848 N N . ILE B 1 38 ? 13.094 -24.719 -12.812 1 98.69 38 ILE B N 1
ATOM 2849 C CA . ILE B 1 38 ? 11.844 -24.609 -12.062 1 98.69 38 ILE B CA 1
ATOM 2850 C C . ILE B 1 38 ? 12.031 -23.656 -10.883 1 98.69 38 ILE B C 1
ATOM 2852 O O . ILE B 1 38 ? 12.828 -23.938 -9.977 1 98.69 38 ILE B O 1
ATOM 2856 N N . TYR B 1 39 ? 11.344 -22.562 -10.914 1 98.75 39 TYR B N 1
ATOM 2857 C CA . TYR B 1 39 ? 11.391 -21.578 -9.844 1 98.75 39 TYR B CA 1
ATOM 2858 C C . TYR B 1 39 ? 10.312 -21.859 -8.805 1 98.75 39 TYR B C 1
ATOM 2860 O O . TYR B 1 39 ? 9.258 -22.391 -9.125 1 98.75 39 TYR B O 1
ATOM 2868 N N . PHE B 1 40 ? 10.562 -21.5 -7.578 1 98.62 40 PHE B N 1
ATOM 2869 C CA . PHE B 1 40 ? 9.617 -21.641 -6.477 1 98.62 40 PHE B CA 1
ATOM 2870 C C . PHE B 1 40 ? 10.039 -20.766 -5.297 1 98.62 40 PHE B C 1
ATOM 2872 O O . PHE B 1 40 ? 11.086 -20.109 -5.34 1 98.62 40 PHE B O 1
ATOM 2879 N N . SER B 1 41 ? 9.25 -20.672 -4.309 1 98.62 41 SER B N 1
ATOM 2880 C CA . SER B 1 41 ? 9.562 -19.938 -3.086 1 98.62 41 SER B CA 1
ATOM 2881 C C . SER B 1 41 ? 9.484 -20.844 -1.861 1 98.62 41 SER B C 1
ATOM 2883 O O . SER B 1 41 ? 8.586 -21.688 -1.757 1 98.62 41 SER B O 1
ATOM 2885 N N . SER B 1 42 ? 10.375 -20.688 -1.008 1 98.56 42 SER B N 1
ATOM 2886 C CA . SER B 1 42 ? 10.375 -21.422 0.256 1 98.56 42 SER B CA 1
ATOM 2887 C C . SER B 1 42 ? 10.398 -20.469 1.445 1 98.56 42 SER B C 1
ATOM 2889 O O . SER B 1 42 ? 10.555 -19.25 1.273 1 98.56 42 SER B O 1
ATOM 2891 N N . ARG B 1 43 ? 10.188 -21.047 2.641 1 98.25 43 ARG B N 1
ATOM 2892 C CA . ARG B 1 43 ? 10.062 -20.219 3.836 1 98.25 43 ARG B CA 1
ATOM 2893 C C . ARG B 1 43 ? 11.164 -20.531 4.844 1 98.25 43 ARG B C 1
ATOM 2895 O O . ARG B 1 43 ? 11.523 -21.703 5.023 1 98.25 43 ARG B O 1
ATOM 2902 N N . ASN B 1 44 ? 11.648 -19.531 5.469 1 97.81 44 ASN B N 1
ATOM 2903 C CA . ASN B 1 44 ? 12.57 -19.75 6.578 1 97.81 44 ASN B CA 1
ATOM 2904 C C . ASN B 1 44 ? 11.82 -19.969 7.891 1 97.81 44 ASN B C 1
ATOM 2906 O O . ASN B 1 44 ? 10.602 -20.141 7.895 1 97.81 44 ASN B O 1
ATOM 2910 N N . GLU B 1 45 ? 12.523 -20 8.961 1 96.75 45 GLU B N 1
ATOM 2911 C CA . GLU B 1 45 ? 11.945 -20.297 10.273 1 96.75 45 GLU B CA 1
ATOM 2912 C C . GLU B 1 45 ? 10.945 -19.234 10.688 1 96.75 45 GLU B C 1
ATOM 2914 O O . GLU B 1 45 ? 9.969 -19.531 11.383 1 96.75 45 GLU B O 1
ATOM 2919 N N . ALA B 1 46 ? 11.148 -18.031 10.258 1 96.06 46 ALA B N 1
ATOM 2920 C CA . ALA B 1 46 ? 10.289 -16.906 10.625 1 96.06 46 ALA B CA 1
ATOM 2921 C C . ALA B 1 46 ? 9.086 -16.812 9.695 1 96.06 46 ALA B C 1
ATOM 2923 O O . ALA B 1 46 ? 8.266 -15.898 9.82 1 96.06 46 ALA B O 1
ATOM 2924 N N . GLY B 1 47 ? 9.016 -17.656 8.695 1 96.56 47 GLY B N 1
ATOM 2925 C CA . GLY B 1 47 ? 7.879 -17.672 7.785 1 96.56 47 GLY B CA 1
ATOM 2926 C C . GLY B 1 47 ? 8.055 -16.734 6.602 1 96.56 47 GLY B C 1
ATOM 2927 O O . GLY B 1 47 ? 7.121 -16.531 5.82 1 96.56 47 GLY B O 1
ATOM 2928 N N . LYS B 1 48 ? 9.219 -16.125 6.484 1 98.06 48 LYS B N 1
ATOM 2929 C CA . LYS B 1 48 ? 9.5 -15.25 5.34 1 98.06 48 LYS B CA 1
ATOM 2930 C C . LYS B 1 48 ? 9.836 -16.078 4.102 1 98.06 48 LYS B C 1
ATOM 2932 O O . LYS B 1 48 ? 10.578 -17.062 4.184 1 98.06 48 LYS B O 1
ATOM 2937 N N . SER B 1 49 ? 9.344 -15.688 2.998 1 98.44 49 SER B N 1
ATOM 2938 C CA . SER B 1 49 ? 9.516 -16.453 1.766 1 98.44 49 SER B CA 1
ATOM 2939 C C . SER B 1 49 ? 10.68 -15.914 0.94 1 98.44 49 SER B C 1
ATOM 2941 O O . SER B 1 49 ? 10.875 -14.695 0.849 1 98.44 49 SER B O 1
ATOM 2943 N N . PHE B 1 50 ? 11.375 -16.828 0.352 1 98.56 50 PHE B N 1
ATOM 2944 C CA . PHE B 1 50 ? 12.523 -16.516 -0.499 1 98.56 50 PHE B CA 1
ATOM 2945 C C . PHE B 1 50 ? 12.453 -17.297 -1.805 1 98.56 50 PHE B C 1
ATOM 2947 O O . PHE B 1 50 ? 12.016 -18.453 -1.822 1 98.56 50 PHE B O 1
ATOM 2954 N N . PRO B 1 51 ? 12.914 -16.688 -2.877 1 98.69 51 PRO B N 1
ATOM 2955 C CA . PRO B 1 51 ? 12.844 -17.344 -4.188 1 98.69 51 PRO B CA 1
ATOM 2956 C C . PRO B 1 51 ? 14.055 -18.219 -4.477 1 98.69 51 PRO B C 1
ATOM 2958 O O . PRO B 1 51 ? 15.188 -17.828 -4.18 1 98.69 51 PRO B O 1
ATOM 2961 N N . PHE B 1 52 ? 13.797 -19.359 -5.117 1 98.62 52 PHE B N 1
ATOM 2962 C CA . PHE B 1 52 ? 14.812 -20.344 -5.488 1 98.62 52 PHE B CA 1
ATOM 2963 C C . PHE B 1 52 ? 14.523 -20.938 -6.859 1 98.62 52 PHE B C 1
ATOM 2965 O O . PHE B 1 52 ? 13.453 -20.703 -7.426 1 98.62 52 PHE B O 1
ATOM 2972 N N . TYR B 1 53 ? 15.516 -21.672 -7.387 1 98.44 53 TYR B N 1
ATOM 2973 C CA . TYR B 1 53 ? 15.211 -22.547 -8.523 1 98.44 53 TYR B CA 1
ATOM 2974 C C . TYR B 1 53 ? 16.016 -23.828 -8.453 1 98.44 53 TYR B C 1
ATOM 2976 O O . TYR B 1 53 ? 16.984 -23.922 -7.691 1 98.44 53 TYR B O 1
ATOM 2984 N N . ILE B 1 54 ? 15.555 -24.828 -9.172 1 98.19 54 ILE B N 1
ATOM 2985 C CA . ILE B 1 54 ? 16.281 -26.062 -9.477 1 98.19 54 ILE B CA 1
ATOM 2986 C C . ILE B 1 54 ? 16.281 -26.297 -10.984 1 98.19 54 ILE B C 1
ATOM 2988 O O . ILE B 1 54 ? 15.398 -25.812 -11.695 1 98.19 54 ILE B O 1
ATOM 2992 N N . ASN B 1 55 ? 17.234 -27.016 -11.406 1 98.31 55 ASN B N 1
ATOM 2993 C CA . ASN B 1 55 ? 17.281 -27.438 -12.805 1 98.31 55 ASN B CA 1
ATOM 2994 C C . ASN B 1 55 ? 16.766 -28.859 -12.977 1 98.31 55 ASN B C 1
ATOM 2996 O O . ASN B 1 55 ? 16.984 -29.719 -12.125 1 98.31 55 ASN B O 1
ATOM 3000 N N . ALA B 1 56 ? 16.141 -29.047 -14.094 1 98.69 56 ALA B N 1
ATOM 3001 C CA . ALA B 1 56 ? 15.555 -30.359 -14.359 1 98.69 56 ALA B CA 1
ATOM 3002 C C . ALA B 1 56 ? 15.617 -30.703 -15.844 1 98.69 56 ALA B C 1
ATOM 3004 O O . ALA B 1 56 ? 15.648 -29.797 -16.688 1 98.69 56 ALA B O 1
ATOM 3005 N N . ILE B 1 57 ? 15.625 -31.953 -16.141 1 98.75 57 ILE B N 1
ATOM 3006 C CA . ILE B 1 57 ? 15.469 -32.469 -17.5 1 98.75 57 ILE B CA 1
ATOM 3007 C C . ILE B 1 57 ? 14.039 -32.938 -17.703 1 98.75 57 ILE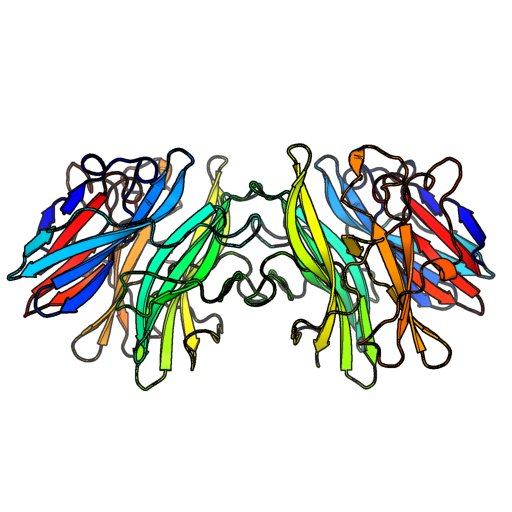 B C 1
ATOM 3009 O O . ILE B 1 57 ? 13.531 -33.75 -16.906 1 98.75 57 ILE B O 1
ATOM 3013 N N . VAL B 1 58 ? 13.383 -32.406 -18.656 1 98.75 58 VAL B N 1
ATOM 3014 C CA . VAL B 1 58 ? 12.008 -32.781 -19.016 1 98.75 58 VAL B CA 1
ATOM 3015 C C . VAL B 1 58 ? 12 -33.562 -20.312 1 98.75 58 VAL B C 1
ATOM 3017 O O . VAL B 1 58 ? 12.414 -33.062 -21.359 1 98.75 58 VAL B O 1
ATOM 3020 N N . ASN B 1 59 ? 11.57 -34.781 -20.188 1 97.88 59 ASN B N 1
ATOM 3021 C CA . ASN B 1 59 ? 11.625 -35.656 -21.359 1 97.88 59 ASN B CA 1
ATOM 3022 C C . ASN B 1 59 ? 10.641 -36.812 -21.25 1 97.88 59 ASN B C 1
ATOM 3024 O O . ASN B 1 59 ? 10.547 -37.469 -20.188 1 97.88 59 ASN B O 1
ATOM 3028 N N . ASN B 1 60 ? 9.883 -37.062 -22.328 1 97.38 60 ASN B N 1
ATOM 3029 C CA . ASN B 1 60 ? 9.016 -38.219 -22.484 1 97.38 60 ASN B CA 1
ATOM 3030 C C . ASN B 1 60 ? 8.094 -38.406 -21.281 1 97.38 60 ASN B C 1
ATOM 3032 O O . ASN B 1 60 ? 8 -39.5 -20.719 1 97.38 60 ASN B O 1
ATOM 3036 N N . GLY B 1 61 ? 7.57 -37.344 -20.859 1 97.81 61 GLY B N 1
ATOM 3037 C CA . GLY B 1 61 ? 6.57 -37.375 -19.797 1 97.81 61 GLY B CA 1
ATOM 3038 C C . GLY B 1 61 ? 7.176 -37.406 -18.406 1 97.81 61 GLY B C 1
ATOM 3039 O O . GLY B 1 61 ? 6.469 -37.625 -17.422 1 97.81 61 GLY B O 1
ATOM 3040 N N . ASN B 1 62 ? 8.461 -37.219 -18.375 1 98.44 62 ASN B N 1
ATOM 3041 C CA . ASN B 1 62 ? 9.125 -37.281 -17.078 1 98.44 62 ASN B CA 1
ATOM 3042 C C . ASN B 1 62 ? 9.898 -35.969 -16.797 1 98.44 62 ASN B C 1
ATOM 3044 O O . ASN B 1 62 ? 10.414 -35.344 -17.734 1 98.44 62 ASN B O 1
ATOM 3048 N N . ILE B 1 63 ? 9.898 -35.625 -15.531 1 98.75 63 ILE B N 1
ATOM 3049 C CA . ILE B 1 63 ? 10.75 -34.531 -15.055 1 98.75 63 ILE B CA 1
ATOM 3050 C C . ILE B 1 63 ? 11.773 -35.062 -14.07 1 98.75 63 ILE B C 1
ATOM 3052 O O . ILE B 1 63 ? 11.414 -35.719 -13.086 1 98.75 63 ILE B O 1
ATOM 3056 N N . GLU B 1 64 ? 13.016 -34.875 -14.336 1 98.19 64 GLU B N 1
ATOM 3057 C CA . GLU B 1 64 ? 14.102 -35.312 -13.461 1 98.19 64 GLU B CA 1
ATOM 3058 C C . GLU B 1 64 ? 14.914 -34.125 -12.953 1 98.19 64 GLU B C 1
ATOM 3060 O O . GLU B 1 64 ? 15.492 -33.375 -13.75 1 98.19 64 GLU B O 1
ATOM 3065 N N . VAL B 1 65 ? 14.953 -33.969 -11.648 1 97.62 65 VAL B N 1
ATOM 3066 C CA . VAL B 1 65 ? 15.766 -32.906 -11.047 1 97.62 65 VAL B CA 1
ATOM 3067 C C . VAL B 1 65 ? 17.25 -33.25 -11.172 1 97.62 65 VAL B C 1
ATOM 3069 O O . VAL B 1 65 ? 17.656 -34.375 -10.828 1 97.62 65 VAL B O 1
ATOM 3072 N N . ILE B 1 66 ? 18.109 -32.312 -11.547 1 96.69 66 ILE B N 1
ATOM 3073 C CA . ILE B 1 66 ? 19.484 -32.688 -11.852 1 96.69 66 ILE B CA 1
ATOM 3074 C C . ILE B 1 66 ? 20.438 -31.75 -11.117 1 96.69 66 ILE B C 1
ATOM 3076 O O . ILE B 1 66 ? 21.656 -31.766 -11.367 1 96.69 66 ILE B O 1
ATOM 3080 N N . SER B 1 67 ? 19.984 -30.906 -10.305 1 91.38 67 SER B N 1
ATOM 3081 C CA . SER B 1 67 ? 20.844 -29.969 -9.594 1 91.38 67 SER B CA 1
ATOM 3082 C C . SER B 1 67 ? 20.391 -29.781 -8.148 1 91.38 67 SER B C 1
ATOM 3084 O O . SER B 1 67 ? 19.297 -30.188 -7.777 1 91.38 67 SER B O 1
ATOM 3086 N N . ASP B 1 68 ? 21.312 -29.188 -7.441 1 94 68 ASP B N 1
ATOM 3087 C CA . ASP B 1 68 ? 20.906 -28.672 -6.129 1 94 68 ASP B CA 1
ATOM 3088 C C . ASP B 1 68 ? 20.062 -27.406 -6.258 1 94 68 ASP B C 1
ATOM 3090 O O . ASP B 1 68 ? 19.953 -26.844 -7.348 1 94 68 ASP B O 1
ATOM 3094 N N . VAL B 1 69 ? 19.438 -27.094 -5.141 1 97.44 69 VAL B N 1
ATOM 3095 C CA . VAL B 1 69 ? 18.656 -25.859 -5.09 1 97.44 69 VAL B CA 1
ATOM 3096 C C . VAL B 1 69 ? 19.609 -24.656 -5.137 1 97.44 69 VAL B C 1
ATOM 3098 O O . VAL B 1 69 ? 20.641 -24.641 -4.477 1 97.44 69 VAL B O 1
ATOM 3101 N N . VAL B 1 70 ? 19.25 -23.672 -5.91 1 97.81 70 VAL B N 1
ATOM 3102 C CA . VAL B 1 70 ? 20.031 -22.438 -6.008 1 97.81 70 VAL B CA 1
ATOM 3103 C C . VAL B 1 70 ? 19.219 -21.281 -5.426 1 97.81 70 VAL B C 1
ATOM 3105 O O . VAL B 1 70 ? 18.047 -21.094 -5.762 1 97.81 70 VAL B O 1
ATOM 3108 N N . GLY B 1 71 ? 19.906 -20.484 -4.551 1 96.69 71 GLY B N 1
ATOM 3109 C CA . GLY B 1 71 ? 19.281 -19.281 -4.012 1 96.69 71 GLY B CA 1
ATOM 3110 C C . GLY B 1 71 ? 19.641 -19.031 -2.559 1 96.69 71 GLY B C 1
ATOM 3111 O O . GLY B 1 71 ? 20.469 -19.734 -1.981 1 96.69 71 GLY B O 1
ATOM 3112 N N . PRO B 1 72 ? 18.953 -18.094 -2.066 1 97.56 72 PRO B N 1
ATOM 3113 C CA . PRO B 1 72 ? 17.938 -17.219 -2.65 1 97.56 72 PRO B CA 1
ATOM 3114 C C . PRO B 1 72 ? 18.469 -16.406 -3.826 1 97.56 72 PRO B C 1
ATOM 3116 O O . PRO B 1 72 ? 19.609 -15.945 -3.797 1 97.56 72 PRO B O 1
ATOM 3119 N N . ILE B 1 73 ? 17.578 -16.141 -4.824 1 98.12 73 ILE B N 1
ATOM 3120 C CA . ILE B 1 73 ? 18.047 -15.492 -6.043 1 98.12 73 ILE B CA 1
ATOM 3121 C C . ILE B 1 73 ? 17.672 -14.016 -6.012 1 98.12 73 ILE B C 1
ATOM 3123 O O . ILE B 1 73 ? 18.016 -13.258 -6.922 1 98.12 73 ILE B O 1
ATOM 3127 N N . LEU B 1 74 ? 16.953 -13.57 -5.051 1 97.88 74 LEU B N 1
ATOM 3128 C CA . LEU B 1 74 ? 16.625 -12.18 -4.746 1 97.88 74 LEU B CA 1
ATOM 3129 C C . LEU B 1 74 ? 16.609 -11.945 -3.238 1 97.88 74 LEU B C 1
ATOM 3131 O O . LEU B 1 74 ? 16.062 -12.758 -2.486 1 97.88 74 LEU B O 1
ATOM 3135 N N . GLU B 1 75 ? 17.172 -10.867 -2.824 1 97.5 75 GLU B N 1
ATOM 3136 C CA . GLU B 1 75 ? 17.125 -10.516 -1.409 1 97.5 75 GLU B CA 1
ATOM 3137 C C . GLU B 1 75 ? 15.812 -9.812 -1.059 1 97.5 75 GLU B C 1
ATOM 3139 O O . GLU B 1 75 ? 15.195 -9.164 -1.911 1 97.5 75 GLU B O 1
ATOM 3144 N N . LEU B 1 76 ? 15.461 -9.969 0.185 1 98.44 76 LEU B N 1
ATOM 3145 C CA . LEU B 1 76 ? 14.305 -9.211 0.663 1 98.44 76 LEU B CA 1
ATOM 3146 C C . LEU B 1 76 ? 14.531 -7.715 0.492 1 98.44 76 LEU B C 1
ATOM 3148 O O . LEU B 1 76 ? 15.672 -7.25 0.507 1 98.44 76 LEU B O 1
ATOM 3152 N N . GLY B 1 77 ? 13.398 -7.023 0.295 1 98.44 77 GLY B N 1
ATOM 3153 C CA . GLY B 1 77 ? 13.5 -5.578 0.21 1 98.44 77 GLY B CA 1
ATOM 3154 C C . GLY B 1 77 ? 13.938 -4.934 1.513 1 98.44 77 GLY B C 1
ATOM 3155 O O . GLY B 1 77 ? 13.93 -5.574 2.564 1 98.44 77 GLY B O 1
ATOM 3156 N N . ARG B 1 78 ? 14.305 -3.643 1.407 1 97.94 78 ARG B N 1
ATOM 3157 C CA . ARG B 1 78 ? 14.633 -2.859 2.596 1 97.94 78 ARG B CA 1
ATOM 3158 C C . ARG B 1 78 ? 13.43 -2.768 3.535 1 97.94 78 ARG B C 1
ATOM 3160 O O . ARG B 1 78 ? 12.289 -2.949 3.111 1 97.94 78 ARG B O 1
ATOM 3167 N N . LEU B 1 79 ? 13.758 -2.471 4.738 1 98.12 79 LEU B N 1
ATOM 3168 C CA . LEU B 1 79 ? 12.734 -2.346 5.773 1 98.12 79 LEU B CA 1
ATOM 3169 C C . LEU B 1 79 ? 11.641 -1.376 5.344 1 98.12 79 LEU B C 1
ATOM 3171 O O . LEU B 1 79 ? 11.922 -0.22 5.016 1 98.12 79 LEU B O 1
ATOM 3175 N N . GLY B 1 80 ? 10.43 -1.883 5.27 1 98.12 80 GLY B N 1
ATOM 3176 C CA . GLY B 1 80 ? 9.289 -1.026 4.969 1 98.12 80 GLY B CA 1
ATOM 3177 C C . GLY B 1 80 ? 8.844 -1.113 3.523 1 98.12 80 GLY B C 1
ATOM 3178 O O . GLY B 1 80 ? 7.77 -0.624 3.17 1 98.12 80 GLY B O 1
ATOM 3179 N N . THR B 1 81 ? 9.641 -1.754 2.643 1 98.62 81 THR B N 1
ATOM 3180 C CA . THR B 1 81 ? 9.227 -1.905 1.252 1 98.62 81 THR B CA 1
ATOM 3181 C C . THR B 1 81 ? 8.219 -3.045 1.107 1 98.62 81 THR B C 1
ATOM 3183 O O . THR B 1 81 ? 7.988 -3.795 2.057 1 98.62 81 THR B O 1
ATOM 3186 N N . PHE B 1 82 ? 7.578 -3.172 -0.063 1 98.62 82 PHE B N 1
ATOM 3187 C CA . PHE B 1 82 ? 6.43 -4.039 -0.278 1 98.62 82 PHE B CA 1
ATOM 3188 C C . PHE B 1 82 ? 6.832 -5.508 -0.178 1 98.62 82 PHE B C 1
ATOM 3190 O O . PHE B 1 82 ? 5.973 -6.387 -0.085 1 98.62 82 PHE B O 1
ATOM 3197 N N . ASP B 1 83 ? 8.133 -5.781 -0.227 1 98.81 83 ASP B N 1
ATOM 3198 C CA . ASP B 1 83 ? 8.625 -7.156 -0.249 1 98.81 83 ASP B CA 1
ATOM 3199 C C . ASP B 1 83 ? 9.641 -7.391 0.867 1 98.81 83 ASP B C 1
ATOM 3201 O O . ASP B 1 83 ? 10.547 -8.211 0.724 1 98.81 83 ASP B O 1
ATOM 3205 N N . ASP B 1 84 ? 9.523 -6.676 1.96 1 98.44 84 ASP B N 1
ATOM 3206 C CA . ASP B 1 84 ? 10.516 -6.762 3.029 1 98.44 84 ASP B CA 1
ATOM 3207 C C . ASP B 1 84 ? 10.312 -8.023 3.865 1 98.44 84 ASP B C 1
ATOM 3209 O O . ASP B 1 84 ? 11.156 -8.359 4.699 1 98.44 84 ASP B O 1
ATOM 3213 N N . SER B 1 85 ? 9.195 -8.82 3.568 1 98.56 85 SER B N 1
ATOM 3214 C CA . SER B 1 85 ? 8.922 -9.977 4.41 1 98.56 85 SER B CA 1
ATOM 3215 C C . SER B 1 85 ? 8.656 -11.219 3.568 1 98.56 85 SER B C 1
ATOM 3217 O O . SER B 1 85 ? 8.234 -12.258 4.094 1 98.56 85 SER B O 1
ATOM 3219 N N . GLY B 1 86 ? 8.852 -11.086 2.271 1 98.69 86 GLY B N 1
ATOM 3220 C CA . GLY B 1 86 ? 8.688 -12.266 1.438 1 98.69 86 GLY B CA 1
ATOM 3221 C C . GLY B 1 86 ? 8.695 -11.961 -0.046 1 98.69 86 GLY B C 1
ATOM 3222 O O . GLY B 1 86 ? 8.219 -10.906 -0.469 1 98.69 86 GLY B O 1
ATOM 3223 N N . ILE B 1 87 ? 9.141 -12.867 -0.796 1 98.88 87 ILE B N 1
ATOM 3224 C CA . ILE B 1 87 ? 9.227 -12.789 -2.25 1 98.88 87 ILE B CA 1
ATOM 3225 C C . ILE B 1 87 ? 8.875 -14.148 -2.859 1 98.88 87 ILE B C 1
ATOM 3227 O O . ILE B 1 87 ? 9.516 -15.156 -2.549 1 98.88 87 ILE B O 1
ATOM 3231 N N . MET B 1 88 ? 7.898 -14.172 -3.705 1 98.81 88 MET B N 1
ATOM 3232 C CA . MET B 1 88 ? 7.48 -15.398 -4.383 1 98.81 88 MET B CA 1
ATOM 3233 C C . MET B 1 88 ? 7.406 -15.188 -5.891 1 98.81 88 MET B C 1
ATOM 3235 O O . MET B 1 88 ? 6.492 -14.523 -6.383 1 98.81 88 MET B O 1
ATOM 3239 N N . PRO B 1 89 ? 8.305 -15.773 -6.617 1 98.5 89 PRO B N 1
ATOM 3240 C CA . PRO B 1 89 ? 8.195 -15.664 -8.078 1 98.5 89 PRO B CA 1
ATOM 3241 C C . PRO B 1 89 ? 6.898 -16.25 -8.617 1 98.5 89 PRO B C 1
ATOM 3243 O O . PRO B 1 89 ? 6.441 -17.297 -8.133 1 98.5 89 PRO B O 1
ATOM 3246 N N . SER B 1 90 ? 6.355 -15.531 -9.578 1 97.62 90 SER B N 1
ATOM 3247 C CA . SER B 1 90 ? 5.055 -15.969 -10.078 1 97.62 90 SER B CA 1
ATOM 3248 C C . SER B 1 90 ? 5.105 -16.25 -11.57 1 97.62 90 SER B C 1
ATOM 3250 O O . SER B 1 90 ? 4.406 -17.141 -12.07 1 97.62 90 SER B O 1
ATOM 3252 N N . CYS B 1 91 ? 5.859 -15.469 -12.312 1 96.5 91 CYS B N 1
ATOM 3253 C CA . CYS B 1 91 ? 5.871 -15.547 -13.773 1 96.5 91 CYS B CA 1
ATOM 3254 C C . CYS B 1 91 ? 7.18 -15.008 -14.336 1 96.5 91 CYS B C 1
ATOM 3256 O O . CYS B 1 91 ? 7.723 -14.023 -13.828 1 96.5 91 CYS B O 1
ATOM 3258 N N . LEU B 1 92 ? 7.648 -15.688 -15.328 1 97.12 92 LEU B N 1
ATOM 3259 C CA . LEU B 1 92 ? 8.844 -15.25 -16.047 1 97.12 92 LEU B CA 1
ATOM 3260 C C . LEU B 1 92 ? 8.539 -15.008 -17.516 1 97.12 92 LEU B C 1
ATOM 3262 O O . LEU B 1 92 ? 7.918 -15.852 -18.172 1 97.12 92 LEU B O 1
ATOM 3266 N N . ILE B 1 93 ? 8.984 -13.891 -18 1 96.12 93 ILE B N 1
ATOM 3267 C CA . ILE B 1 93 ? 8.75 -13.539 -19.391 1 96.12 93 ILE B CA 1
ATOM 3268 C C . ILE B 1 93 ? 10.07 -13.148 -20.047 1 96.12 93 ILE B C 1
ATOM 3270 O O . ILE B 1 93 ? 10.828 -12.336 -19.516 1 96.12 93 ILE B O 1
ATOM 3274 N N . LYS B 1 94 ? 10.336 -13.734 -21.125 1 93.88 94 LYS B N 1
ATOM 3275 C CA . LYS B 1 94 ? 11.484 -13.32 -21.922 1 93.88 94 LYS B CA 1
ATOM 3276 C C . LYS B 1 94 ? 11.164 -12.086 -22.766 1 93.88 94 LYS B C 1
ATOM 3278 O O . LYS B 1 94 ? 10.148 -12.062 -23.469 1 93.88 94 LYS B O 1
ATOM 3283 N N . SER B 1 95 ? 11.898 -11.07 -22.609 1 90.69 95 SER B N 1
ATOM 3284 C CA . SER B 1 95 ? 11.805 -9.859 -23.422 1 90.69 95 SER B CA 1
ATOM 3285 C C . SER B 1 95 ? 13.172 -9.453 -23.969 1 90.69 95 SER B C 1
ATOM 3287 O O . SER B 1 95 ? 13.977 -8.859 -23.25 1 90.69 95 SER B O 1
ATOM 3289 N N . ASN B 1 96 ? 13.383 -9.672 -25.25 1 87.94 96 ASN B N 1
ATOM 3290 C CA . ASN B 1 96 ? 14.688 -9.461 -25.875 1 87.94 96 ASN B CA 1
ATOM 3291 C C . ASN B 1 96 ? 15.781 -10.234 -25.141 1 87.94 96 ASN B C 1
ATOM 3293 O O . ASN B 1 96 ? 15.688 -11.453 -24.984 1 87.94 96 ASN B O 1
ATOM 3297 N N . ASP B 1 97 ? 16.766 -9.555 -24.641 1 90.19 97 ASP B N 1
ATOM 3298 C CA . ASP B 1 97 ? 17.906 -10.25 -24.031 1 90.19 97 ASP B CA 1
ATOM 3299 C C . ASP B 1 97 ? 17.781 -10.266 -22.516 1 90.19 97 ASP B C 1
ATOM 3301 O O . ASP B 1 97 ? 18.75 -10.578 -21.812 1 90.19 97 ASP B O 1
ATOM 3305 N N . LYS B 1 98 ? 16.547 -9.977 -22.062 1 95.94 98 LYS B N 1
ATOM 3306 C CA . LYS B 1 98 ? 16.312 -9.961 -20.625 1 95.94 98 LYS B CA 1
ATOM 3307 C C . LYS B 1 98 ? 15.172 -10.891 -20.234 1 95.94 98 LYS B C 1
ATOM 3309 O O . LYS B 1 98 ? 14.281 -11.164 -21.047 1 95.94 98 LYS B O 1
ATOM 3314 N N . LEU B 1 99 ? 15.281 -11.461 -19.062 1 97.5 99 LEU B N 1
ATOM 3315 C CA . LEU B 1 99 ? 14.172 -12.188 -18.469 1 97.5 99 LEU B CA 1
ATOM 3316 C C . LEU B 1 99 ? 13.523 -11.375 -17.344 1 97.5 99 LEU B C 1
ATOM 3318 O O . LEU B 1 99 ? 14.211 -10.93 -16.422 1 97.5 99 LEU B O 1
ATOM 3322 N N . LEU B 1 100 ? 12.258 -11.133 -17.516 1 98.31 100 LEU B N 1
ATOM 3323 C CA . LEU B 1 100 ? 11.484 -10.406 -16.516 1 98.31 100 LEU B CA 1
ATOM 3324 C C . LEU B 1 100 ? 10.789 -11.375 -15.57 1 98.31 100 LEU B C 1
ATOM 3326 O O . LEU B 1 100 ? 10.055 -12.266 -16 1 98.31 100 LEU B O 1
ATOM 3330 N N . MET B 1 101 ? 11.094 -11.211 -14.328 1 98.69 101 MET B N 1
ATOM 3331 C CA . MET B 1 101 ? 10.406 -11.992 -13.305 1 98.69 101 MET B CA 1
ATOM 3332 C C . MET B 1 101 ? 9.398 -11.133 -12.555 1 98.69 101 MET B C 1
ATOM 3334 O O . MET B 1 101 ? 9.773 -10.211 -11.828 1 98.69 101 MET B O 1
ATOM 3338 N N . TYR B 1 102 ? 8.172 -11.391 -12.742 1 98.81 102 TYR B N 1
ATOM 3339 C CA . TYR B 1 102 ? 7.129 -10.812 -11.906 1 98.81 102 TYR B CA 1
ATOM 3340 C C . TYR B 1 102 ? 6.922 -11.633 -10.641 1 98.81 102 TYR B C 1
ATOM 3342 O O . TYR B 1 102 ? 6.805 -12.859 -10.695 1 98.81 102 TYR B O 1
ATOM 3350 N N . TYR B 1 103 ? 6.914 -10.93 -9.508 1 98.88 103 TYR B N 1
ATOM 3351 C CA . TYR B 1 103 ? 6.871 -11.688 -8.266 1 98.88 103 TYR B CA 1
ATOM 3352 C C . TYR B 1 103 ? 5.91 -11.047 -7.27 1 98.88 103 TYR B C 1
ATOM 3354 O O . TYR B 1 103 ? 5.504 -9.898 -7.441 1 98.88 103 TYR B O 1
ATOM 3362 N N . ILE B 1 104 ? 5.484 -11.828 -6.297 1 98.81 104 ILE B N 1
ATOM 3363 C CA . ILE B 1 104 ? 4.629 -11.422 -5.188 1 98.81 104 ILE B CA 1
ATOM 3364 C C . ILE B 1 104 ? 5.488 -10.891 -4.039 1 98.81 104 ILE B C 1
ATOM 3366 O O . ILE B 1 104 ? 6.426 -11.555 -3.6 1 98.81 104 ILE B O 1
ATOM 3370 N N . GLY B 1 105 ? 5.242 -9.672 -3.613 1 98.81 105 GLY B N 1
ATOM 3371 C CA . GLY B 1 105 ? 5.809 -9.156 -2.375 1 98.81 105 GLY B CA 1
ATOM 3372 C C . GLY B 1 105 ? 4.859 -9.266 -1.196 1 98.81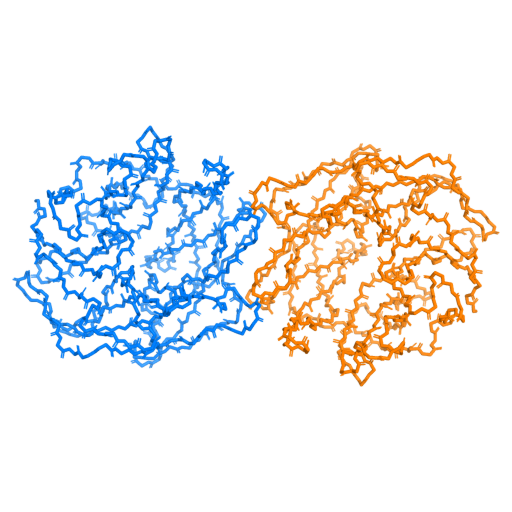 105 GLY B C 1
ATOM 3373 O O . GLY B 1 105 ? 3.65 -9.062 -1.344 1 98.81 105 GLY B O 1
ATOM 3374 N N . TRP B 1 106 ? 5.461 -9.539 0.007 1 98.69 106 TRP B N 1
ATOM 3375 C CA . TRP B 1 106 ? 4.645 -9.766 1.196 1 98.69 106 TRP B CA 1
ATOM 3376 C C . TRP B 1 106 ? 4.93 -8.711 2.264 1 98.69 106 TRP B C 1
ATOM 3378 O O . TRP B 1 106 ? 6.09 -8.406 2.545 1 98.69 106 TRP B O 1
ATOM 3388 N N . ASN B 1 107 ? 3.873 -8.195 2.807 1 98.31 107 ASN B N 1
ATOM 3389 C CA . ASN B 1 107 ? 3.906 -7.434 4.051 1 98.31 107 ASN B CA 1
ATOM 3390 C C . ASN B 1 107 ? 2.9 -7.973 5.062 1 98.31 107 ASN B C 1
ATOM 3392 O O . ASN B 1 107 ? 1.691 -7.914 4.836 1 98.31 107 ASN B O 1
ATOM 3396 N N . PRO B 1 108 ? 3.361 -8.5 6.191 1 97.69 108 PRO B N 1
ATOM 3397 C CA . PRO B 1 108 ? 2.396 -8.82 7.246 1 97.69 108 PRO B CA 1
ATOM 3398 C C . PRO B 1 108 ? 1.728 -7.578 7.828 1 97.69 108 PRO B C 1
ATOM 3400 O O . PRO B 1 108 ? 2.355 -6.52 7.918 1 97.69 108 PRO B O 1
ATOM 3403 N N . GLN B 1 109 ? 0.478 -7.734 8.156 1 97.12 109 GLN B N 1
ATOM 3404 C CA . GLN B 1 109 ? -0.303 -6.609 8.664 1 97.12 109 GLN B CA 1
ATOM 3405 C C . GLN B 1 109 ? -0.901 -6.926 10.031 1 97.12 109 GLN B C 1
ATOM 3407 O O . GLN B 1 109 ? -0.935 -8.086 10.445 1 97.12 109 GLN B O 1
ATOM 3412 N N . ILE B 1 110 ? -1.411 -5.922 10.695 1 97.06 110 ILE B N 1
ATOM 3413 C CA . ILE B 1 110 ? -1.991 -6.082 12.023 1 97.06 110 ILE B CA 1
ATOM 3414 C C . ILE B 1 110 ? -3.496 -6.32 11.906 1 97.06 110 ILE B C 1
ATOM 3416 O O . ILE B 1 110 ? -4.016 -7.316 12.414 1 97.06 110 ILE B O 1
ATOM 3420 N N . THR B 1 111 ? -4.223 -5.477 11.141 1 96.75 111 THR B N 1
ATOM 3421 C CA . THR B 1 111 ? -5.68 -5.527 11.102 1 96.75 111 THR B CA 1
ATOM 3422 C C . THR B 1 111 ? -6.152 -6.695 10.234 1 96.75 111 THR B C 1
ATOM 3424 O O . THR B 1 111 ? -7.191 -7.301 10.516 1 96.75 111 THR B O 1
ATOM 3427 N N . VAL B 1 112 ? -5.418 -6.914 9.188 1 97.56 112 VAL B N 1
ATOM 3428 C CA . VAL B 1 112 ? -5.578 -8.102 8.359 1 97.56 112 VAL B CA 1
ATOM 3429 C C . VAL B 1 112 ? -4.266 -8.883 8.312 1 97.56 112 VAL B C 1
ATOM 3431 O O . VAL B 1 112 ? -3.246 -8.422 8.836 1 97.56 112 VAL B O 1
ATOM 3434 N N . SER B 1 113 ? -4.281 -10.016 7.742 1 95.88 113 SER B N 1
ATOM 3435 C CA . SER B 1 113 ? -3.154 -10.93 7.895 1 95.88 113 SER B CA 1
ATOM 3436 C C . SER B 1 113 ? -1.948 -10.461 7.09 1 95.88 113 SER B C 1
ATOM 3438 O O . SER B 1 113 ? -0.807 -10.602 7.531 1 95.88 113 SER B O 1
ATOM 3440 N N . TYR B 1 114 ? -2.252 -9.914 5.871 1 97.38 114 TYR B N 1
ATOM 3441 C CA . TYR B 1 114 ? -1.154 -9.547 4.984 1 97.38 114 TYR B CA 1
ATOM 3442 C C . TYR B 1 114 ? -1.63 -8.586 3.898 1 97.38 114 TYR B C 1
ATOM 3444 O O . TYR B 1 114 ? -2.834 -8.375 3.732 1 97.38 114 TYR B O 1
ATOM 3452 N N . ARG B 1 115 ? -0.711 -8.039 3.262 1 97.25 115 ARG B N 1
ATOM 3453 C CA . ARG B 1 115 ? -0.89 -7.312 2.012 1 97.25 115 ARG B CA 1
ATOM 3454 C C . ARG B 1 115 ? 0.11 -7.777 0.958 1 97.25 115 ARG B C 1
ATOM 3456 O O . ARG B 1 115 ? 1.294 -7.953 1.253 1 97.25 115 ARG B O 1
ATOM 3463 N N . LEU B 1 116 ? -0.393 -7.957 -0.206 1 98.44 116 LEU B N 1
ATOM 3464 C CA . LEU B 1 116 ? 0.449 -8.422 -1.302 1 98.44 116 LEU B CA 1
ATOM 3465 C C . LEU B 1 116 ? 0.506 -7.391 -2.424 1 98.44 116 LEU B C 1
ATOM 3467 O O . LEU B 1 116 ? -0.442 -6.629 -2.617 1 98.44 116 LEU B O 1
ATOM 3471 N N . SER B 1 117 ? 1.591 -7.359 -3.059 1 98.69 117 SER B N 1
ATOM 3472 C CA . SER B 1 117 ? 1.816 -6.512 -4.227 1 98.69 117 SER B CA 1
ATOM 3473 C C . SER B 1 117 ? 2.633 -7.238 -5.289 1 98.69 117 SER B C 1
ATOM 3475 O O . SER B 1 117 ? 3.186 -8.312 -5.027 1 98.69 117 SER B O 1
ATOM 3477 N N . ILE B 1 118 ? 2.66 -6.691 -6.484 1 98.88 118 ILE B N 1
ATOM 3478 C CA . ILE B 1 118 ? 3.412 -7.293 -7.582 1 98.88 118 ILE B CA 1
ATOM 3479 C C . ILE B 1 118 ? 4.703 -6.516 -7.809 1 98.88 118 ILE B C 1
ATOM 3481 O O . ILE B 1 118 ? 4.68 -5.289 -7.965 1 98.88 118 ILE B O 1
ATOM 3485 N N . GLY B 1 119 ? 5.793 -7.211 -7.734 1 98.81 119 GLY B N 1
ATOM 3486 C CA . GLY B 1 119 ? 7.094 -6.641 -8.047 1 98.81 119 GLY B CA 1
ATOM 3487 C C . GLY B 1 119 ? 7.676 -7.16 -9.344 1 98.81 119 GLY B C 1
ATOM 3488 O O . GLY B 1 119 ? 7.098 -8.047 -9.984 1 98.81 119 GLY B O 1
ATOM 3489 N N . LEU B 1 120 ? 8.797 -6.562 -9.758 1 98.81 120 LEU B N 1
ATOM 3490 C CA . LEU B 1 120 ? 9.484 -6.918 -10.992 1 98.81 120 LEU B CA 1
ATOM 3491 C C . LEU B 1 120 ? 10.992 -7.008 -10.773 1 98.81 120 LEU B C 1
ATOM 3493 O O . LEU B 1 120 ? 11.578 -6.145 -10.117 1 98.81 120 LEU B O 1
ATOM 3497 N N . ALA B 1 121 ? 11.555 -8.047 -11.156 1 98.81 121 ALA B N 1
ATOM 3498 C CA . ALA B 1 121 ? 13 -8.227 -11.18 1 98.81 121 ALA B CA 1
ATOM 3499 C C . ALA B 1 121 ? 13.477 -8.633 -12.578 1 98.81 121 ALA B C 1
ATOM 3501 O O . ALA B 1 121 ? 12.703 -9.188 -13.367 1 98.81 121 ALA B O 1
ATOM 3502 N N . ILE B 1 122 ? 14.734 -8.398 -12.875 1 98.62 122 ILE B N 1
ATOM 3503 C CA . ILE B 1 122 ? 15.25 -8.602 -14.227 1 98.62 122 ILE B CA 1
ATOM 3504 C C . ILE B 1 122 ? 16.516 -9.453 -14.18 1 98.62 122 ILE B C 1
ATOM 3506 O O . ILE B 1 122 ? 17.375 -9.242 -13.312 1 98.62 122 ILE B O 1
ATOM 3510 N N . SER B 1 123 ? 16.609 -10.383 -14.992 1 98.44 123 SER B N 1
ATOM 3511 C CA . SER B 1 123 ? 17.812 -11.18 -15.195 1 98.44 123 SER B CA 1
ATOM 3512 C C . SER B 1 123 ? 18.484 -10.859 -16.531 1 98.44 123 SER B C 1
ATOM 3514 O O . SER B 1 123 ? 17.797 -10.766 -17.562 1 98.44 123 SER B O 1
ATOM 3516 N N . TYR B 1 124 ? 19.797 -10.766 -16.5 1 97.25 124 TYR B N 1
ATOM 3517 C CA . TYR B 1 124 ? 20.578 -10.523 -17.703 1 97.25 124 TYR B CA 1
ATOM 3518 C C . TYR B 1 124 ? 21.453 -11.734 -18.047 1 97.25 124 TYR B C 1
ATOM 3520 O O . TYR B 1 124 ? 22.312 -11.664 -18.922 1 97.25 124 TYR B O 1
ATOM 3528 N N . ASP B 1 125 ? 21.281 -12.781 -17.312 1 96.5 125 ASP B N 1
ATOM 3529 C CA . ASP B 1 125 ? 22.094 -13.977 -17.5 1 96.5 125 ASP B CA 1
ATOM 3530 C C . ASP B 1 125 ? 21.219 -15.219 -17.656 1 96.5 125 ASP B C 1
ATOM 3532 O O . ASP B 1 125 ? 21.531 -16.281 -17.094 1 96.5 125 ASP B O 1
ATOM 3536 N N . ASN B 1 126 ? 20.109 -15.023 -18.281 1 95 126 ASN B N 1
ATOM 3537 C CA . ASN B 1 126 ? 19.188 -16.094 -18.672 1 95 126 ASN B CA 1
ATOM 3538 C C . ASN B 1 126 ? 18.594 -16.781 -17.453 1 95 126 ASN B C 1
ATOM 3540 O O . ASN B 1 126 ? 18.5 -18.016 -17.422 1 95 126 ASN B O 1
ATOM 3544 N N . GLY B 1 127 ? 18.328 -16.047 -16.453 1 96.62 127 GLY B N 1
ATOM 3545 C CA . GLY B 1 127 ? 17.531 -16.531 -15.336 1 96.62 127 GLY B CA 1
ATOM 3546 C C . GLY B 1 127 ? 18.375 -17.062 -14.188 1 96.62 127 GLY B C 1
ATOM 3547 O O . GLY B 1 127 ? 17.844 -17.625 -13.227 1 96.62 127 GLY B O 1
ATOM 3548 N N . LEU B 1 128 ? 19.656 -16.844 -14.195 1 96.44 128 LEU B N 1
ATOM 3549 C CA . LEU B 1 128 ? 20.531 -17.328 -13.125 1 96.44 128 LEU B CA 1
ATOM 3550 C C . LEU B 1 128 ? 20.484 -16.375 -11.93 1 96.44 128 LEU B C 1
ATOM 3552 O O . LEU B 1 128 ? 20.453 -16.828 -10.781 1 96.44 128 LEU B O 1
ATOM 3556 N N . THR B 1 129 ? 20.562 -15.18 -12.242 1 97.25 129 THR B N 1
ATOM 3557 C CA . THR B 1 129 ? 20.484 -14.148 -11.211 1 97.25 129 THR B CA 1
ATOM 3558 C C . THR B 1 129 ? 19.5 -13.055 -11.602 1 97.25 129 THR B C 1
ATOM 3560 O O . THR B 1 129 ? 19.156 -12.914 -12.781 1 97.25 129 THR B O 1
ATOM 3563 N N . PHE B 1 130 ? 19.031 -12.391 -10.586 1 98.56 130 PHE B N 1
ATOM 3564 C CA . PHE B 1 130 ? 18.047 -11.344 -10.812 1 98.56 130 PHE B CA 1
ATOM 3565 C C . PHE B 1 130 ? 18.391 -10.094 -10.008 1 98.56 130 PHE B C 1
ATOM 3567 O O . PHE B 1 130 ? 19.016 -10.188 -8.945 1 98.56 130 PHE B O 1
ATOM 3574 N N . GLN B 1 131 ? 17.938 -8.992 -10.594 1 98.25 131 GLN B N 1
ATOM 3575 C CA . GLN B 1 131 ? 17.984 -7.703 -9.914 1 98.25 131 GLN B CA 1
ATOM 3576 C C . GLN B 1 131 ? 16.609 -7.035 -9.898 1 98.25 131 GLN B C 1
ATOM 3578 O O . GLN B 1 131 ? 15.891 -7.07 -10.898 1 98.25 131 GLN B O 1
ATOM 3583 N N . LYS B 1 132 ? 16.359 -6.461 -8.797 1 98.56 132 LYS B N 1
ATOM 3584 C CA . LYS B 1 132 ? 15.078 -5.773 -8.727 1 98.56 132 LYS B CA 1
ATOM 3585 C C . LYS B 1 132 ? 15.023 -4.605 -9.711 1 98.56 132 LYS B C 1
ATOM 3587 O O . LYS B 1 132 ? 16 -3.875 -9.867 1 98.56 132 LYS B O 1
ATOM 3592 N N . PHE B 1 133 ? 13.93 -4.43 -10.375 1 98.5 133 PHE B N 1
ATOM 3593 C CA . PHE B 1 133 ? 13.688 -3.293 -11.258 1 98.5 133 PHE B CA 1
ATOM 3594 C C . PHE B 1 133 ? 13.555 -2.006 -10.453 1 98.5 133 PHE B C 1
ATOM 3596 O O . PHE B 1 133 ? 14.062 -0.958 -10.859 1 98.5 133 PHE B O 1
ATOM 3603 N N . SER B 1 134 ? 12.898 -2.057 -9.328 1 98.31 134 SER B N 1
ATOM 3604 C CA . SER B 1 134 ? 12.648 -0.938 -8.43 1 98.31 134 SER B CA 1
ATOM 3605 C C . SER B 1 134 ? 12.414 -1.422 -7 1 98.31 134 SER B C 1
ATOM 3607 O O . SER B 1 134 ? 12.141 -2.604 -6.777 1 98.31 134 SER B O 1
ATOM 3609 N N . GLU B 1 135 ? 12.516 -0.451 -6.082 1 98.06 135 GLU B N 1
ATOM 3610 C CA . GLU B 1 135 ? 12.203 -0.782 -4.695 1 98.06 135 GLU B CA 1
ATOM 3611 C C . GLU B 1 135 ? 10.695 -0.833 -4.473 1 98.06 135 GLU B C 1
ATOM 3613 O O . GLU B 1 135 ? 10.219 -1.547 -3.588 1 98.06 135 GLU B O 1
ATOM 3618 N N . GLY B 1 136 ? 10.008 -0.093 -5.266 1 98.38 136 GLY B N 1
ATOM 3619 C CA . GLY B 1 136 ? 8.562 -0.087 -5.164 1 98.38 136 GLY B CA 1
ATOM 3620 C C . GLY B 1 136 ? 7.895 -1.09 -6.086 1 98.38 136 GLY B C 1
ATOM 3621 O O . GLY B 1 136 ? 8.492 -1.531 -7.066 1 98.38 136 GLY B O 1
ATOM 3622 N N . PRO B 1 137 ? 6.688 -1.439 -5.805 1 98.62 137 PRO B N 1
ATOM 3623 C CA . PRO B 1 137 ? 5.945 -2.391 -6.637 1 98.62 137 PRO B CA 1
ATOM 3624 C C . PRO B 1 137 ? 5.461 -1.777 -7.945 1 98.62 137 PRO B C 1
ATOM 3626 O O . PRO B 1 137 ? 5.219 -0.57 -8.016 1 98.62 137 PRO B O 1
ATOM 3629 N N . ILE B 1 138 ? 5.262 -2.59 -8.93 1 98.31 138 ILE B N 1
ATOM 3630 C CA . ILE B 1 138 ? 4.715 -2.109 -10.195 1 98.31 138 ILE B CA 1
ATOM 3631 C C . ILE B 1 138 ? 3.189 -2.119 -10.133 1 98.31 138 ILE B C 1
ATOM 3633 O O . ILE B 1 138 ? 2.529 -1.41 -10.898 1 98.31 138 ILE B O 1
ATOM 3637 N N . CYS B 1 139 ? 2.6 -2.949 -9.258 1 98.06 139 CYS B N 1
ATOM 3638 C CA . CYS B 1 139 ? 1.167 -2.943 -8.984 1 98.06 139 CYS B CA 1
ATOM 3639 C C . CYS B 1 139 ? 0.901 -3.018 -7.484 1 98.06 139 CYS B C 1
ATOM 3641 O O . CYS B 1 139 ? 1.35 -3.949 -6.812 1 98.06 139 CYS B O 1
ATOM 3643 N N . ASP B 1 140 ? 0.289 -2.078 -6.988 1 98 140 ASP B N 1
ATOM 3644 C CA . ASP B 1 140 ? -0.216 -2.006 -5.621 1 98 140 ASP B CA 1
ATOM 3645 C C . ASP B 1 140 ? -1.673 -1.552 -5.598 1 98 140 ASP B C 1
ATOM 3647 O O . ASP B 1 140 ? -2.326 -1.487 -6.641 1 98 140 ASP B O 1
ATOM 3651 N N . ARG B 1 141 ? -2.223 -1.381 -4.363 1 97.19 141 ARG B N 1
ATOM 3652 C CA . ARG B 1 141 ? -3.609 -0.927 -4.328 1 97.19 141 ARG B CA 1
ATOM 3653 C C . ARG B 1 141 ? -3.752 0.443 -4.984 1 97.19 141 ARG B C 1
ATOM 3655 O O . ARG B 1 141 ? -2.775 1.185 -5.105 1 97.19 141 ARG B O 1
ATOM 3662 N N . ASN B 1 142 ? -4.867 0.748 -5.504 1 96.12 142 ASN B N 1
ATOM 3663 C CA . ASN B 1 142 ? -5.215 2.02 -6.129 1 96.12 142 ASN B CA 1
ATOM 3664 C C . ASN B 1 142 ? -6.688 2.355 -5.93 1 96.12 142 ASN B C 1
ATOM 3666 O O . ASN B 1 142 ? -7.367 1.741 -5.105 1 96.12 142 ASN B O 1
ATOM 3670 N N . ILE B 1 143 ? -7.145 3.301 -6.574 1 96.38 143 ILE B N 1
ATOM 3671 C CA . ILE B 1 143 ? -8.484 3.854 -6.406 1 96.38 143 ILE B CA 1
ATOM 3672 C C . ILE B 1 143 ? -9.523 2.756 -6.613 1 96.38 143 ILE B C 1
ATOM 3674 O O . ILE B 1 143 ? -10.492 2.66 -5.859 1 96.38 143 ILE B O 1
ATOM 3678 N N . SER B 1 144 ? -9.344 1.879 -7.555 1 95.06 144 SER B N 1
ATOM 3679 C CA . SER B 1 144 ? -10.352 0.902 -7.949 1 95.06 144 SER B CA 1
ATOM 3680 C C . SER B 1 144 ? -10.078 -0.459 -7.316 1 95.06 144 SER B C 1
ATOM 3682 O O . SER B 1 144 ? -10.945 -1.341 -7.34 1 95.06 144 SER B O 1
ATOM 3684 N N . GLU B 1 145 ? -8.945 -0.648 -6.809 1 97.31 145 GLU B N 1
ATOM 3685 C CA . GLU B 1 145 ? -8.547 -1.896 -6.164 1 97.31 145 GLU B CA 1
ATOM 3686 C C . GLU B 1 145 ? -7.977 -1.639 -4.773 1 97.31 145 GLU B C 1
ATOM 3688 O O . GLU B 1 145 ? -6.758 -1.619 -4.586 1 97.31 145 GLU B O 1
ATOM 3693 N N . PRO B 1 146 ? -8.828 -1.583 -3.836 1 98 146 PRO B N 1
ATOM 3694 C CA . PRO B 1 146 ? -8.477 -1 -2.539 1 98 146 PRO B CA 1
ATOM 3695 C C . PRO B 1 146 ? -7.727 -1.979 -1.637 1 98 146 PRO B C 1
ATOM 3697 O O . PRO B 1 146 ? -7.277 -1.603 -0.551 1 98 146 PRO B O 1
ATOM 3700 N N . TYR B 1 147 ? -7.562 -3.199 -2.035 1 98 147 TYR B N 1
ATOM 3701 C CA . TYR B 1 147 ? -6.934 -4.203 -1.184 1 98 147 TYR B CA 1
ATOM 3702 C C . TYR B 1 147 ? -5.617 -4.68 -1.784 1 98 147 TYR B C 1
ATOM 3704 O O . TYR B 1 147 ? -4.742 -3.871 -2.102 1 98 147 TYR B O 1
ATOM 3712 N N . PHE B 1 148 ? -5.391 -5.957 -2 1 97.88 148 PHE B N 1
ATOM 3713 C CA . PHE B 1 148 ? -4.109 -6.371 -2.557 1 97.88 148 PHE B CA 1
ATOM 3714 C C . PHE B 1 148 ? -4.289 -6.965 -3.951 1 97.88 148 PHE B C 1
ATOM 3716 O O . PHE B 1 148 ? -5.391 -7.379 -4.316 1 97.88 148 PHE B O 1
ATOM 3723 N N . ASN B 1 149 ? -3.293 -6.902 -4.75 1 97.62 149 ASN B N 1
ATOM 3724 C CA . ASN B 1 149 ? -3.123 -7.566 -6.039 1 97.62 149 ASN B CA 1
ATOM 3725 C C . ASN B 1 149 ? -1.885 -8.461 -6.051 1 97.62 149 ASN B C 1
ATOM 3727 O O . ASN B 1 149 ? -0.844 -8.086 -5.504 1 97.62 149 ASN B O 1
ATOM 3731 N N . THR B 1 150 ? -2.014 -9.594 -6.734 1 97.88 150 THR B N 1
ATOM 3732 C CA . THR B 1 150 ? -0.909 -10.531 -6.59 1 97.88 150 THR B CA 1
ATOM 3733 C C . THR B 1 150 ? -0.979 -11.617 -7.664 1 97.88 150 THR B C 1
ATOM 3735 O O . THR B 1 150 ? -1.886 -11.617 -8.5 1 97.88 150 THR B O 1
ATOM 3738 N N . ALA B 1 151 ? 0.037 -12.477 -7.656 1 97.88 151 ALA B N 1
ATOM 3739 C CA . ALA B 1 151 ? 0.146 -13.719 -8.422 1 97.88 151 ALA B CA 1
ATOM 3740 C C . ALA B 1 151 ? -0.178 -13.484 -9.898 1 97.88 151 ALA B C 1
ATOM 3742 O O . ALA B 1 151 ? -1.035 -14.164 -10.461 1 97.88 151 ALA B O 1
ATOM 3743 N N . PRO B 1 152 ? 0.574 -12.617 -10.5 1 98.31 152 PRO B N 1
ATOM 3744 C CA . PRO B 1 152 ? 0.343 -12.328 -11.914 1 98.31 152 PRO B CA 1
ATOM 3745 C C . PRO B 1 152 ? 0.761 -13.477 -12.828 1 98.31 152 PRO B C 1
ATOM 3747 O O . PRO B 1 152 ? 1.71 -14.203 -12.523 1 98.31 152 PRO B O 1
ATOM 3750 N N . TYR B 1 153 ? 0.07 -13.664 -13.891 1 98.38 153 TYR B N 1
ATOM 3751 C CA . TYR B 1 153 ? 0.455 -14.469 -15.047 1 98.38 153 TYR B CA 1
ATOM 3752 C C . TYR B 1 153 ? 0.413 -13.641 -16.328 1 98.38 153 TYR B C 1
ATOM 3754 O O . TYR B 1 153 ? -0.617 -13.047 -16.656 1 98.38 153 TYR B O 1
ATOM 3762 N N . ILE B 1 154 ? 1.495 -13.609 -17 1 97.81 154 ILE B N 1
ATOM 3763 C CA . ILE B 1 154 ? 1.617 -12.656 -18.109 1 97.81 154 ILE B CA 1
ATOM 3764 C C . ILE B 1 154 ? 1.972 -13.406 -19.391 1 97.81 154 ILE B C 1
ATOM 3766 O O . ILE B 1 154 ? 2.777 -14.336 -19.375 1 97.81 154 ILE B O 1
ATOM 3770 N N . ILE B 1 155 ? 1.385 -13.039 -20.469 1 95.94 155 ILE B N 1
ATOM 3771 C CA . ILE B 1 155 ? 1.764 -13.445 -21.828 1 95.94 155 ILE B CA 1
ATOM 3772 C C . ILE B 1 155 ? 1.914 -12.211 -22.703 1 95.94 155 ILE B C 1
ATOM 3774 O O . ILE B 1 155 ? 1.258 -11.188 -22.484 1 95.94 155 ILE B O 1
ATOM 3778 N N . ILE B 1 156 ? 2.816 -12.297 -23.672 1 95.56 156 ILE B N 1
ATOM 3779 C CA . ILE B 1 156 ? 2.93 -11.258 -24.688 1 95.56 156 ILE B CA 1
ATOM 3780 C C . ILE B 1 156 ? 2.34 -11.766 -26.016 1 95.56 156 ILE B C 1
ATOM 3782 O O . ILE B 1 156 ? 2.764 -12.797 -26.531 1 95.56 156 ILE B O 1
ATOM 3786 N N . GLU B 1 157 ? 1.374 -11.078 -26.469 1 93.75 157 GLU B N 1
ATOM 3787 C CA . GLU B 1 157 ? 0.762 -11.414 -27.75 1 93.75 157 GLU B CA 1
ATOM 3788 C C . GLU B 1 157 ? 0.537 -10.164 -28.594 1 93.75 157 GLU B C 1
ATOM 3790 O O . GLU B 1 157 ? -0.082 -9.203 -28.141 1 93.75 157 GLU B O 1
ATOM 3795 N N . ASN B 1 158 ? 1.03 -10.172 -29.859 1 92.81 158 ASN B N 1
ATOM 3796 C CA . ASN B 1 158 ? 0.902 -9.039 -30.766 1 92.81 158 ASN B CA 1
ATOM 3797 C C . ASN B 1 158 ? 1.4 -7.742 -30.125 1 92.81 158 ASN B C 1
ATOM 3799 O O . ASN B 1 158 ? 0.711 -6.723 -30.156 1 92.81 158 ASN B O 1
ATOM 3803 N N . ASN B 1 159 ? 2.424 -7.855 -29.422 1 93.25 159 ASN B N 1
ATOM 3804 C CA . ASN B 1 159 ? 3.125 -6.738 -28.797 1 93.25 159 ASN B CA 1
ATOM 3805 C C . ASN B 1 159 ? 2.316 -6.137 -27.656 1 93.25 159 ASN B C 1
ATOM 3807 O O . ASN B 1 159 ? 2.545 -4.992 -27.266 1 93.25 159 ASN B O 1
ATOM 3811 N N . VAL B 1 160 ? 1.335 -6.867 -27.25 1 95.94 160 VAL B N 1
ATOM 3812 C CA . VAL B 1 160 ? 0.56 -6.469 -26.078 1 95.94 160 VAL B CA 1
ATOM 3813 C C . VAL B 1 160 ? 0.853 -7.418 -24.922 1 95.94 160 VAL B C 1
ATOM 3815 O O . VAL B 1 160 ? 0.822 -8.641 -25.078 1 95.94 160 VAL B O 1
ATOM 3818 N N . TRP B 1 161 ? 1.194 -6.809 -23.812 1 97.69 161 TRP B N 1
ATOM 3819 C CA . TRP B 1 161 ? 1.357 -7.582 -22.578 1 97.69 161 TRP B CA 1
ATOM 3820 C C . TRP B 1 161 ? 0.014 -7.805 -21.891 1 97.69 161 TRP B C 1
ATOM 3822 O O . TRP B 1 161 ? -0.672 -6.848 -21.531 1 97.69 161 TRP B O 1
ATOM 3832 N N . LYS B 1 162 ? -0.334 -9.047 -21.766 1 97.88 162 LYS B N 1
ATOM 3833 C CA . LYS B 1 162 ? -1.574 -9.422 -21.094 1 97.88 162 LYS B CA 1
ATOM 3834 C C . LYS B 1 162 ? -1.296 -10.016 -19.719 1 97.88 162 LYS B C 1
ATOM 3836 O O . LYS B 1 162 ? -0.444 -10.891 -19.562 1 97.88 162 LYS B O 1
ATOM 3841 N N . MET B 1 163 ? -2.02 -9.477 -18.75 1 98.5 163 MET B N 1
ATOM 3842 C CA . MET B 1 163 ? -1.828 -9.977 -17.391 1 98.5 163 MET B CA 1
ATOM 3843 C C . MET B 1 163 ? -3.15 -10.438 -16.781 1 98.5 163 MET B C 1
ATOM 3845 O O . MET B 1 163 ? -4.148 -9.719 -16.844 1 98.5 163 MET B O 1
ATOM 3849 N N . TRP B 1 164 ? -3.197 -11.625 -16.328 1 98.69 164 TRP B N 1
ATOM 3850 C CA . TRP B 1 164 ? -4.211 -12.094 -15.383 1 98.69 164 TRP B CA 1
ATOM 3851 C C . TRP B 1 164 ? -3.652 -12.148 -13.969 1 98.69 164 TRP B C 1
ATOM 3853 O O . TRP B 1 164 ? -2.562 -12.68 -13.742 1 98.69 164 TRP B O 1
ATOM 3863 N N . TYR B 1 165 ? -4.359 -11.562 -13.039 1 98.38 165 TYR B N 1
ATOM 3864 C CA . TYR B 1 165 ? -3.828 -11.477 -11.688 1 98.38 165 TYR B CA 1
ATOM 3865 C C . TYR B 1 165 ? -4.945 -11.586 -10.656 1 98.38 165 TYR B C 1
ATOM 3867 O O . TYR B 1 165 ? -6.121 -11.406 -10.984 1 98.38 165 TYR B O 1
ATOM 3875 N N . ILE B 1 166 ? -4.547 -11.938 -9.477 1 97.94 166 ILE B N 1
ATOM 3876 C CA . ILE B 1 166 ? -5.473 -12.031 -8.359 1 97.94 166 ILE B CA 1
ATOM 3877 C C . ILE B 1 166 ? -5.738 -10.641 -7.785 1 97.94 166 ILE B C 1
ATOM 3879 O O . ILE B 1 166 ? -4.801 -9.867 -7.551 1 97.94 166 ILE B O 1
ATOM 3883 N N . SER B 1 167 ? -6.93 -10.359 -7.562 1 97.62 167 SER B N 1
ATOM 3884 C CA . SER B 1 167 ? -7.359 -9.102 -6.957 1 97.62 167 SER B CA 1
ATOM 3885 C C . SER B 1 167 ? -8.273 -9.344 -5.762 1 97.62 167 SER B C 1
ATOM 3887 O O . SER B 1 167 ? -9.344 -9.938 -5.898 1 97.62 167 SER B O 1
ATOM 3889 N N . CYS B 1 168 ? -7.836 -8.914 -4.629 1 97.69 168 CYS B N 1
ATOM 3890 C CA . CYS B 1 168 ? -8.633 -9.023 -3.412 1 97.69 168 CYS B CA 1
ATOM 3891 C C . CYS B 1 168 ? -9.82 -8.07 -3.451 1 97.69 168 CYS B C 1
ATOM 3893 O O . CYS B 1 168 ? -9.688 -6.922 -3.875 1 97.69 168 CYS B O 1
ATOM 3895 N N . THR B 1 169 ? -10.961 -8.594 -2.9 1 96.56 169 THR B N 1
ATOM 3896 C CA . THR B 1 169 ? -12.164 -7.785 -2.984 1 96.56 169 THR B CA 1
ATOM 3897 C C . THR B 1 169 ? -12.727 -7.5 -1.593 1 96.56 169 THR B C 1
ATOM 3899 O O . THR B 1 169 ? -13.711 -6.773 -1.45 1 96.56 169 THR B O 1
ATOM 3902 N N . GLY B 1 170 ? -12.125 -8.086 -0.627 1 96.12 170 GLY B N 1
ATOM 3903 C CA . GLY B 1 170 ? -12.594 -7.816 0.723 1 96.12 170 GLY B CA 1
ATOM 3904 C C . GLY B 1 170 ? -12.055 -8.797 1.747 1 96.12 170 GLY B C 1
ATOM 3905 O O . GLY B 1 170 ? -11.461 -9.82 1.386 1 96.12 170 GLY B O 1
ATOM 3906 N N . TRP B 1 171 ? -12.242 -8.445 2.98 1 96.25 171 TRP B N 1
ATOM 3907 C CA . TRP B 1 171 ? -11.883 -9.266 4.129 1 96.25 171 TRP B CA 1
ATOM 3908 C C . TRP B 1 171 ? -13.086 -9.469 5.051 1 96.25 171 TRP B C 1
ATOM 3910 O O . TRP B 1 171 ? -13.891 -8.555 5.242 1 96.25 171 TRP B O 1
ATOM 3920 N N . GLU B 1 172 ? -13.164 -10.594 5.629 1 93.44 172 GLU B N 1
ATOM 3921 C CA . GLU B 1 172 ? -14.188 -10.898 6.625 1 93.44 172 GLU B CA 1
ATOM 3922 C C . GLU B 1 172 ? -13.594 -11.664 7.805 1 93.44 172 GLU B C 1
ATOM 3924 O O . GLU B 1 172 ? -12.727 -12.523 7.621 1 93.44 172 GLU B O 1
ATOM 3929 N N . ILE B 1 173 ? -14.102 -11.367 8.992 1 93.88 173 ILE B N 1
ATOM 3930 C CA . ILE B 1 173 ? -13.68 -12.125 10.164 1 93.88 173 ILE B CA 1
ATOM 3931 C C . ILE B 1 173 ? -14.453 -13.43 10.25 1 93.88 173 ILE B C 1
ATOM 3933 O O . ILE B 1 173 ? -15.672 -13.43 10.438 1 93.88 173 ILE B O 1
ATOM 3937 N N . ILE B 1 174 ? -13.828 -14.469 10.047 1 87.94 174 ILE B N 1
ATOM 3938 C CA . ILE B 1 174 ? -14.391 -15.812 10.18 1 87.94 174 ILE B CA 1
ATOM 3939 C C . ILE B 1 174 ? -13.625 -16.594 11.242 1 87.94 174 ILE B C 1
ATOM 3941 O O . ILE B 1 174 ? -12.406 -16.75 11.148 1 87.94 174 ILE B O 1
ATOM 3945 N N . ASN B 1 175 ? -14.312 -17.062 12.289 1 90.06 175 ASN B N 1
ATOM 3946 C CA . ASN B 1 175 ? -13.688 -17.781 13.398 1 90.06 175 ASN B CA 1
ATOM 3947 C C . ASN B 1 175 ? -12.539 -16.969 14 1 90.06 175 ASN B C 1
ATOM 3949 O O . ASN B 1 175 ? -11.438 -17.5 14.188 1 90.06 175 ASN B O 1
ATOM 3953 N N . ASN B 1 176 ? -12.758 -15.656 14.094 1 91 176 ASN B N 1
ATOM 3954 C CA . ASN B 1 176 ? -11.875 -14.703 14.75 1 91 176 ASN B CA 1
ATOM 3955 C C . ASN B 1 176 ? -10.594 -14.477 13.945 1 91 176 ASN B C 1
ATOM 3957 O O . ASN B 1 176 ? -9.562 -14.117 14.508 1 91 176 ASN B O 1
ATOM 3961 N N . TYR B 1 177 ? -10.68 -14.82 12.727 1 92.69 177 TYR B N 1
ATOM 3962 C CA . TYR B 1 177 ? -9.547 -14.625 11.836 1 92.69 177 TYR B CA 1
ATOM 3963 C C . TYR B 1 177 ? -9.969 -13.906 10.562 1 92.69 177 TYR B C 1
ATOM 3965 O O . TYR B 1 177 ? -10.992 -14.242 9.961 1 92.69 177 TYR B O 1
ATOM 3973 N N . PRO B 1 178 ? -9.188 -12.875 10.188 1 95 178 PRO B N 1
ATOM 3974 C CA . PRO B 1 178 ? -9.539 -12.203 8.93 1 95 178 PRO B CA 1
ATOM 3975 C C . PRO B 1 178 ? -9.266 -13.07 7.703 1 95 178 PRO B C 1
ATOM 3977 O O . PRO B 1 178 ? -8.133 -13.516 7.496 1 95 178 PRO B O 1
ATOM 3980 N N . GLU B 1 179 ? -10.273 -13.32 6.891 1 91.88 179 GLU B N 1
ATOM 3981 C CA . GLU B 1 179 ? -10.172 -14.109 5.672 1 91.88 179 GLU B CA 1
ATOM 3982 C C . GLU B 1 179 ? -10.445 -13.266 4.434 1 91.88 179 GLU B C 1
ATOM 3984 O O . GLU B 1 179 ? -11.453 -12.555 4.371 1 91.88 179 GLU B O 1
ATOM 3989 N N . PRO B 1 180 ? -9.57 -13.383 3.5 1 93.88 180 PRO B N 1
ATOM 3990 C CA . PRO B 1 180 ? -9.781 -12.586 2.289 1 93.88 180 PRO B CA 1
ATOM 3991 C C . PRO B 1 180 ? -10.648 -13.305 1.255 1 93.88 180 PRO B C 1
ATOM 3993 O O . PRO B 1 180 ? -10.695 -14.539 1.23 1 93.88 180 PRO B O 1
ATOM 3996 N N . SER B 1 181 ? -11.32 -12.531 0.436 1 93.94 181 SER B N 1
ATOM 3997 C CA . SER B 1 181 ? -11.922 -12.984 -0.813 1 93.94 181 SER B CA 1
ATOM 3998 C C . SER B 1 181 ? -11.258 -12.328 -2.018 1 93.94 181 SER B C 1
ATOM 4000 O O . SER B 1 181 ? -10.906 -11.148 -1.975 1 93.94 181 SER B O 1
ATOM 4002 N N . TYR B 1 182 ? -11.039 -13.094 -2.988 1 95.75 182 TYR B N 1
ATOM 4003 C CA . TYR B 1 182 ? -10.391 -12.547 -4.176 1 95.75 182 TYR B CA 1
ATOM 4004 C C . TYR B 1 182 ? -10.781 -13.336 -5.422 1 95.75 182 TYR B C 1
ATOM 4006 O O . TYR B 1 182 ? -11.242 -14.477 -5.324 1 95.75 182 TYR B O 1
ATOM 4014 N N . HIS B 1 183 ? -10.656 -12.703 -6.523 1 97.19 183 HIS B N 1
ATOM 4015 C CA . HIS B 1 183 ? -10.898 -13.305 -7.828 1 97.19 183 HIS B CA 1
ATOM 4016 C C . HIS B 1 183 ? -9.828 -12.891 -8.836 1 97.19 183 HIS B C 1
ATOM 4018 O O . HIS B 1 183 ? -8.789 -12.344 -8.461 1 97.19 183 HIS B O 1
ATOM 4024 N N . VAL B 1 184 ? -9.984 -13.273 -10.109 1 98.06 184 VAL B N 1
ATOM 4025 C CA . VAL B 1 184 ? -8.977 -13.008 -11.133 1 98.06 184 VAL B CA 1
ATOM 4026 C C . VAL B 1 184 ? -9.422 -11.828 -12 1 98.06 184 VAL B C 1
ATOM 4028 O O . VAL B 1 184 ? -10.547 -11.812 -12.516 1 98.06 184 VAL B O 1
ATOM 4031 N N . LYS B 1 185 ? -8.555 -10.883 -12.141 1 98.06 185 LYS B N 1
ATOM 4032 C CA . LYS B 1 185 ? -8.781 -9.75 -13.031 1 98.06 185 LYS B CA 1
ATOM 4033 C C . LYS B 1 185 ? -7.785 -9.75 -14.188 1 98.06 185 LYS B C 1
ATOM 4035 O O . LYS B 1 185 ? -6.848 -10.555 -14.203 1 98.06 185 LYS B O 1
ATOM 4040 N N . TYR B 1 186 ? -8.078 -8.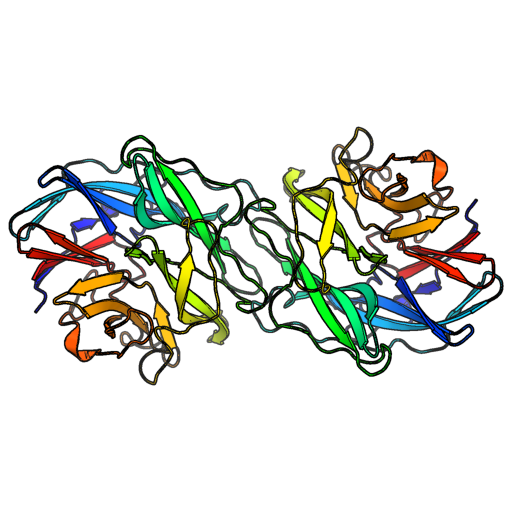875 -15.188 1 98.25 186 TYR B N 1
ATOM 4041 C CA . TYR B 1 186 ? -7.289 -8.758 -16.406 1 98.25 186 TYR B CA 1
ATOM 4042 C C . TYR B 1 186 ? -6.789 -7.332 -16.594 1 98.25 186 TYR B C 1
ATOM 4044 O O . TYR B 1 186 ? -7.516 -6.371 -16.344 1 98.25 186 TYR B O 1
ATOM 4052 N N . ALA B 1 187 ? -5.512 -7.164 -17.031 1 98.31 187 ALA B N 1
ATOM 4053 C CA . ALA B 1 187 ? -4.926 -5.871 -17.375 1 98.31 187 ALA B CA 1
ATOM 4054 C C . ALA B 1 187 ? -4 -5.977 -18.578 1 98.31 187 ALA B C 1
ATOM 4056 O O . ALA B 1 187 ? -3.514 -7.062 -18.891 1 98.31 187 ALA B O 1
ATOM 4057 N N . GLU B 1 188 ? -3.73 -4.863 -19.188 1 98.44 188 GLU B N 1
ATOM 4058 C CA . GLU B 1 188 ? -2.828 -4.816 -20.344 1 98.44 188 GLU B CA 1
ATOM 4059 C C . GLU B 1 188 ? -1.735 -3.771 -20.141 1 98.44 188 GLU B C 1
ATOM 4061 O O . GLU B 1 188 ? -1.888 -2.854 -19.328 1 98.44 188 GLU B O 1
ATOM 4066 N N . SER B 1 189 ? -0.677 -3.918 -20.844 1 98.25 189 SER B N 1
ATOM 4067 C CA . SER B 1 189 ? 0.459 -3.002 -20.844 1 98.25 189 SER B CA 1
ATOM 4068 C C . SER B 1 189 ? 1.172 -3.016 -22.188 1 98.25 189 SER B C 1
ATOM 4070 O O . SER B 1 189 ? 1.088 -3.998 -22.938 1 98.25 189 SER B O 1
ATOM 4072 N N . ASP B 1 190 ? 1.924 -1.899 -22.453 1 97.06 190 ASP B N 1
ATOM 4073 C CA . ASP B 1 190 ? 2.736 -1.835 -23.672 1 97.06 190 ASP B CA 1
ATOM 4074 C C . ASP B 1 190 ? 4.203 -2.121 -23.359 1 97.06 190 ASP B C 1
ATOM 4076 O O . ASP B 1 190 ? 5.004 -2.348 -24.281 1 97.06 190 ASP B O 1
ATOM 4080 N N . ASP B 1 191 ? 4.551 -2.172 -22.078 1 96.19 191 ASP B N 1
ATOM 4081 C CA . ASP B 1 191 ? 5.973 -2.26 -21.766 1 96.19 191 ASP B CA 1
ATOM 4082 C C . ASP B 1 191 ? 6.227 -3.266 -20.641 1 96.19 191 ASP B C 1
ATOM 4084 O O . ASP B 1 191 ? 7.375 -3.49 -20.25 1 96.19 191 ASP B O 1
ATOM 4088 N N . GLY B 1 192 ? 5.184 -3.859 -20.047 1 97.19 192 GLY B N 1
ATOM 4089 C CA . GLY B 1 192 ? 5.328 -4.844 -18.984 1 97.19 192 GLY B CA 1
ATOM 4090 C C . GLY B 1 192 ? 5.598 -4.223 -17.625 1 97.19 192 GLY B C 1
ATOM 4091 O O . GLY B 1 192 ? 5.82 -4.938 -16.656 1 97.19 192 GLY B O 1
ATOM 4092 N N . ILE B 1 193 ? 5.605 -2.916 -17.516 1 97.44 193 ILE B N 1
ATOM 4093 C CA . ILE B 1 193 ? 5.926 -2.213 -16.281 1 97.44 193 ILE B CA 1
ATOM 4094 C C . ILE B 1 193 ? 4.727 -1.377 -15.844 1 97.44 193 ILE B C 1
ATOM 4096 O O . ILE B 1 193 ? 4.301 -1.453 -14.688 1 97.44 193 ILE B O 1
ATOM 4100 N N . ASN B 1 194 ? 4.203 -0.609 -16.781 1 96.31 194 ASN B N 1
ATOM 4101 C CA . ASN B 1 194 ? 3.018 0.203 -16.547 1 96.31 194 ASN B CA 1
ATOM 4102 C C . ASN B 1 194 ? 1.749 -0.5 -17.016 1 96.31 194 ASN B C 1
ATOM 4104 O O . ASN B 1 194 ? 1.549 -0.68 -18.219 1 96.31 194 ASN B O 1
ATOM 4108 N N . TRP B 1 195 ? 0.854 -0.796 -16.141 1 97.88 195 TRP B N 1
ATOM 4109 C CA . TRP B 1 195 ? -0.306 -1.624 -16.453 1 97.88 195 TRP B CA 1
ATOM 4110 C C . TRP B 1 195 ? -1.591 -0.804 -16.406 1 97.88 195 TRP B C 1
ATOM 4112 O O . TRP B 1 195 ? -1.804 -0.029 -15.461 1 97.88 195 TRP B O 1
ATOM 4122 N N . GLU B 1 196 ? -2.355 -0.923 -17.422 1 96.81 196 GLU B N 1
ATOM 4123 C CA . GLU B 1 196 ? -3.701 -0.357 -17.422 1 96.81 196 GLU B CA 1
ATOM 4124 C C . GLU B 1 196 ? -4.695 -1.29 -16.734 1 96.81 196 GLU B C 1
ATOM 4126 O O . GLU B 1 196 ? -5.227 -2.209 -17.359 1 96.81 196 GLU B O 1
ATOM 4131 N N . ARG B 1 197 ? -5.047 -1.021 -15.539 1 96.5 197 ARG B N 1
ATOM 4132 C CA . ARG B 1 197 ? -5.957 -1.828 -14.727 1 96.5 197 ARG B CA 1
ATOM 4133 C C . ARG B 1 197 ? -7.355 -1.219 -14.703 1 96.5 197 ARG B C 1
ATOM 4135 O O . ARG B 1 197 ? -7.66 -0.391 -13.844 1 96.5 197 ARG B O 1
ATOM 4142 N N . LYS B 1 198 ? -8.195 -1.666 -15.539 1 93.69 198 LYS B N 1
ATOM 4143 C CA . LYS B 1 198 ? -9.523 -1.084 -15.719 1 93.69 198 LYS B CA 1
ATOM 4144 C C . LYS B 1 198 ? -10.555 -1.79 -14.844 1 93.69 198 LYS B C 1
ATOM 4146 O O . LYS B 1 198 ? -11.742 -1.462 -14.883 1 93.69 198 LYS B O 1
ATOM 4151 N N . GLY B 1 199 ? -10.109 -2.818 -14.164 1 94 199 GLY B N 1
ATOM 4152 C CA . GLY B 1 199 ? -11.023 -3.529 -13.289 1 94 199 GLY B CA 1
ATOM 4153 C C . GLY B 1 199 ? -11.766 -4.656 -13.984 1 94 199 GLY B C 1
ATOM 4154 O O . GLY B 1 199 ? -12.789 -5.129 -13.484 1 94 199 GLY B O 1
ATOM 4155 N N . THR B 1 200 ? -11.242 -5.141 -15.078 1 96.56 200 THR B N 1
ATOM 4156 C CA . THR B 1 200 ? -11.883 -6.215 -15.828 1 96.56 200 THR B CA 1
ATOM 4157 C C . THR B 1 200 ? -11.789 -7.535 -15.07 1 96.56 200 THR B C 1
ATOM 4159 O O . THR B 1 200 ? -10.688 -7.984 -14.734 1 96.56 200 THR B O 1
ATOM 4162 N N . ILE B 1 201 ? -12.938 -8.133 -14.875 1 97.12 201 ILE B N 1
ATOM 4163 C CA . ILE B 1 201 ? -12.984 -9.391 -14.141 1 97.12 201 ILE B CA 1
ATOM 4164 C C . ILE B 1 201 ? -12.914 -10.562 -15.117 1 97.12 201 ILE B C 1
ATOM 4166 O O . ILE B 1 201 ? -13.742 -10.68 -16.016 1 97.12 201 ILE B O 1
ATOM 4170 N N . SER B 1 202 ? -11.961 -11.398 -14.953 1 97.44 202 SER B N 1
ATOM 4171 C CA . SER B 1 202 ? -11.828 -12.602 -15.766 1 97.44 202 SER B CA 1
ATOM 4172 C C . SER B 1 202 ? -12.578 -13.773 -15.148 1 97.44 202 SER B C 1
ATOM 4174 O O . SER B 1 202 ? -13.375 -14.43 -15.82 1 97.44 202 SER B O 1
ATOM 4176 N N . LEU B 1 203 ? -12.273 -14.078 -13.93 1 96.94 203 LEU B N 1
ATOM 4177 C CA . LEU B 1 203 ? -12.961 -15.102 -13.156 1 96.94 203 LEU B CA 1
ATOM 4178 C C . LEU B 1 203 ? -13.586 -14.508 -11.898 1 96.94 203 LEU B C 1
ATOM 4180 O O . LEU B 1 203 ? -12.867 -14.023 -11.016 1 96.94 203 LEU B O 1
ATOM 4184 N N . ASP B 1 204 ? -14.883 -14.641 -11.82 1 95.94 204 ASP B N 1
ATOM 4185 C CA . ASP B 1 204 ? -15.578 -14.102 -10.656 1 95.94 204 ASP B CA 1
ATOM 4186 C C . ASP B 1 204 ? -16.016 -15.219 -9.719 1 95.94 204 ASP B C 1
ATOM 4188 O O . ASP B 1 204 ? -15.828 -16.406 -10.016 1 95.94 204 ASP B O 1
ATOM 4192 N N . TYR B 1 205 ? -16.578 -14.805 -8.609 1 93.81 205 TYR B N 1
ATOM 4193 C CA . TYR B 1 205 ? -17.141 -15.75 -7.648 1 93.81 205 TYR B CA 1
ATOM 4194 C C . TYR B 1 205 ? -18.344 -16.484 -8.234 1 93.81 205 TYR B C 1
ATOM 4196 O O . TYR B 1 205 ? -18.938 -16.031 -9.203 1 93.81 205 TYR B O 1
ATOM 4204 N N . ASP B 1 206 ? -18.562 -17.609 -7.738 1 92.75 206 ASP B N 1
ATOM 4205 C CA . ASP B 1 206 ? -19.797 -18.344 -7.988 1 92.75 206 ASP B CA 1
ATOM 4206 C C . ASP B 1 206 ? -20.141 -19.266 -6.824 1 92.75 206 ASP B C 1
ATOM 4208 O O . ASP B 1 206 ? -19.641 -19.078 -5.715 1 92.75 206 ASP B O 1
ATOM 4212 N N . GLU B 1 207 ? -21 -20.078 -6.961 1 87.12 207 GLU B N 1
ATOM 4213 C CA . GLU B 1 207 ? -21.484 -20.938 -5.879 1 87.12 207 GLU B CA 1
ATOM 4214 C C . GLU B 1 207 ? -20.375 -21.859 -5.375 1 87.12 207 GLU B C 1
ATOM 4216 O O . GLU B 1 207 ? -20.359 -22.219 -4.195 1 87.12 207 GLU B O 1
ATOM 4221 N N . LYS B 1 208 ? -19.469 -22.141 -6.23 1 86.44 208 LYS B N 1
ATOM 4222 C CA . LYS B 1 208 ? -18.438 -23.109 -5.906 1 86.44 208 LYS B CA 1
ATOM 4223 C C . LYS B 1 208 ? -17.188 -22.438 -5.355 1 86.44 208 LYS B C 1
ATOM 4225 O O . LYS B 1 208 ? -16.438 -23.047 -4.586 1 86.44 208 LYS B O 1
ATOM 4230 N N . ALA B 1 209 ? -17.016 -21.219 -5.805 1 88.69 209 ALA B N 1
ATOM 423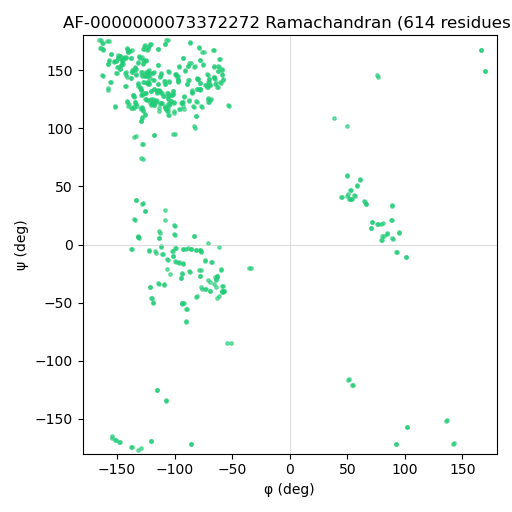1 C CA . ALA B 1 209 ? -15.719 -20.594 -5.574 1 88.69 209 ALA B CA 1
ATOM 4232 C C . ALA B 1 209 ? -15.883 -19.188 -5.031 1 88.69 209 ALA B C 1
ATOM 4234 O O . ALA B 1 209 ? -16.422 -18.312 -5.711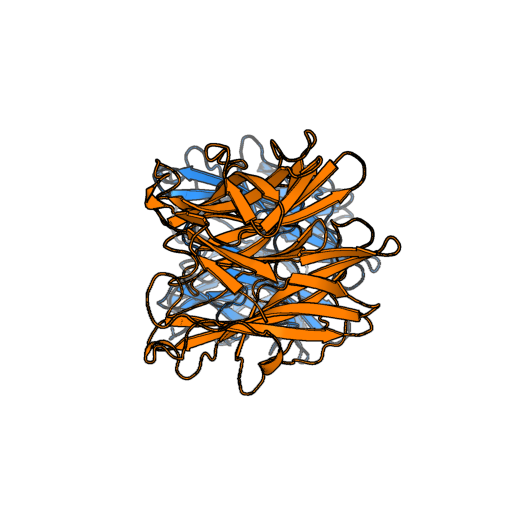 1 88.69 209 ALA B O 1
ATOM 4235 N N . LYS B 1 210 ? -15.328 -19.016 -3.82 1 86.19 210 LYS B N 1
ATOM 4236 C CA . LYS B 1 210 ? -15.32 -17.688 -3.229 1 86.19 210 LYS B CA 1
ATOM 4237 C C . LYS B 1 210 ? -13.906 -17.109 -3.189 1 86.19 210 LYS B C 1
ATOM 4239 O O . LYS B 1 210 ? -13.719 -15.953 -2.801 1 86.19 210 LYS B O 1
ATOM 4244 N N . ALA B 1 211 ? -12.977 -17.875 -3.498 1 90.88 211 ALA B N 1
ATOM 4245 C CA . ALA B 1 211 ? -11.586 -17.484 -3.686 1 90.88 211 ALA B CA 1
ATOM 4246 C C . ALA B 1 211 ? -10.984 -18.172 -4.91 1 90.88 211 ALA B C 1
ATOM 4248 O O . ALA B 1 211 ? -10.953 -19.391 -4.996 1 90.88 211 ALA B O 1
ATOM 4249 N N . LEU B 1 212 ? -10.633 -17.359 -5.793 1 93.44 212 LEU B N 1
ATOM 4250 C CA . LEU B 1 212 ? -10.031 -17.859 -7.02 1 93.44 212 LEU B CA 1
ATOM 4251 C C . LEU B 1 212 ? -8.641 -17.266 -7.223 1 93.44 212 LEU B C 1
ATOM 4253 O O . LEU B 1 212 ? -8.453 -16.062 -7.09 1 93.44 212 LEU B O 1
ATOM 4257 N N . GLY B 1 213 ? -7.805 -18.219 -7.344 1 89.31 213 GLY B N 1
ATOM 4258 C CA . GLY B 1 213 ? -6.504 -17.609 -7.578 1 89.31 213 GLY B CA 1
ATOM 4259 C C . GLY B 1 213 ? -5.477 -18.594 -8.109 1 89.31 213 GLY B C 1
ATOM 4260 O O . GLY B 1 213 ? -5.781 -19.766 -8.297 1 89.31 213 GLY B O 1
ATOM 4261 N N . ARG B 1 214 ? -4.531 -18.078 -8.477 1 89.19 214 ARG B N 1
ATOM 4262 C CA . ARG B 1 214 ? -3.316 -18.125 -9.289 1 89.19 214 ARG B CA 1
ATOM 4263 C C . ARG B 1 214 ? -3.613 -18.594 -10.703 1 89.19 214 ARG B C 1
ATOM 4265 O O . ARG B 1 214 ? -3.77 -19.797 -10.938 1 89.19 214 ARG B O 1
ATOM 4272 N N . PRO B 1 215 ? -3.67 -17.734 -11.602 1 97.25 215 PRO B N 1
ATOM 4273 C CA . PRO B 1 215 ? -3.967 -18.125 -12.984 1 97.25 215 PRO B CA 1
ATOM 4274 C C . PRO B 1 215 ? -2.748 -18.688 -13.711 1 97.25 215 PRO B C 1
ATOM 4276 O O . PRO B 1 215 ? -1.62 -18.266 -13.461 1 97.25 215 PRO B O 1
ATOM 4279 N N . CYS B 1 216 ? -2.928 -19.641 -14.5 1 97.94 216 CYS B N 1
ATOM 4280 C CA . CYS B 1 216 ? -1.999 -20.109 -15.523 1 97.94 216 CYS B CA 1
ATOM 4281 C C . CYS B 1 216 ? -2.689 -20.234 -16.875 1 97.94 216 CYS B C 1
ATOM 4283 O O . CYS B 1 216 ? -3.604 -21.031 -17.047 1 97.94 216 CYS B O 1
ATOM 4285 N N . VAL B 1 217 ? -2.219 -19.453 -17.812 1 97.62 217 VAL B N 1
ATOM 4286 C CA . VAL B 1 217 ? -2.941 -19.344 -19.078 1 97.62 217 VAL B CA 1
ATOM 4287 C C . VAL B 1 217 ? -2.09 -19.906 -20.219 1 97.62 217 VAL B C 1
ATOM 4289 O O . VAL B 1 217 ? -0.895 -19.609 -20.297 1 97.62 217 VAL B O 1
ATOM 4292 N N . LEU B 1 218 ? -2.68 -20.719 -21.016 1 94.19 218 LEU B N 1
ATOM 4293 C CA . LEU B 1 218 ? -2.072 -21.234 -22.234 1 94.19 218 LEU B CA 1
ATOM 4294 C C . LEU B 1 218 ? -2.996 -21.031 -23.438 1 94.19 218 LEU B C 1
ATOM 4296 O O . LEU B 1 218 ? -4.184 -20.75 -23.266 1 94.19 218 LEU B O 1
ATOM 4300 N N . LYS B 1 219 ? -2.408 -21.109 -24.547 1 91.75 219 LYS B N 1
ATOM 4301 C CA . LYS B 1 219 ? -3.186 -21.094 -25.781 1 91.75 219 LYS B CA 1
ATOM 4302 C C . LYS B 1 219 ? -3.203 -22.484 -26.438 1 91.75 219 LYS B C 1
ATOM 4304 O O . LYS B 1 219 ? -2.15 -23.047 -26.719 1 91.75 219 LYS B O 1
ATOM 4309 N N . GLU B 1 220 ? -4.387 -23.016 -26.531 1 87.75 220 GLU B N 1
ATOM 4310 C CA . GLU B 1 220 ? -4.602 -24.297 -27.203 1 87.75 220 GLU B CA 1
ATOM 4311 C C . GLU B 1 220 ? -5.656 -24.172 -28.297 1 87.75 220 GLU B C 1
ATOM 4313 O O . GLU B 1 220 ? -6.797 -23.797 -28.031 1 87.75 220 GLU B O 1
ATOM 4318 N N . ASP B 1 221 ? -5.355 -24.688 -29.594 1 87.5 221 ASP B N 1
ATOM 4319 C CA . ASP B 1 221 ? -6.281 -24.703 -30.719 1 87.5 221 ASP B CA 1
ATOM 4320 C C . ASP B 1 221 ? -6.996 -23.359 -30.859 1 87.5 221 ASP B C 1
ATOM 4322 O O . ASP B 1 221 ? -8.227 -23.312 -30.906 1 87.5 221 ASP B O 1
ATOM 4326 N N . ASN B 1 222 ? -6.383 -22.266 -30.703 1 87.88 222 ASN B N 1
ATOM 4327 C CA . ASN B 1 222 ? -6.848 -20.891 -30.906 1 87.88 222 ASN B CA 1
ATOM 4328 C C . ASN B 1 222 ? -7.766 -20.438 -29.781 1 87.88 222 ASN B C 1
ATOM 4330 O O . ASN B 1 222 ? -8.609 -19.562 -29.969 1 87.88 222 ASN B O 1
ATOM 4334 N N . LYS B 1 223 ? -7.703 -21.156 -28.688 1 95 223 LYS B N 1
ATOM 4335 C CA . LYS B 1 223 ? -8.43 -20.75 -27.484 1 95 223 LYS B CA 1
ATOM 4336 C C . LYS B 1 223 ? -7.477 -20.578 -26.312 1 95 223 LYS B C 1
ATOM 4338 O O . LYS B 1 223 ? -6.438 -21.234 -26.25 1 95 223 LYS B O 1
ATOM 4343 N N . TYR B 1 224 ? -7.91 -19.672 -25.484 1 97.56 224 TYR B N 1
ATOM 4344 C CA . TYR B 1 224 ? -7.203 -19.562 -24.219 1 97.56 224 TYR B CA 1
ATOM 4345 C C . TYR B 1 224 ? -7.746 -20.562 -23.203 1 97.56 224 TYR B C 1
ATOM 4347 O O . TYR B 1 224 ? -8.961 -20.719 -23.062 1 97.56 224 TYR B O 1
ATOM 4355 N N . VAL B 1 225 ? -6.832 -21.234 -22.562 1 97.75 225 VAL B N 1
ATOM 4356 C CA . VAL B 1 225 ? -7.156 -22.141 -21.469 1 97.75 225 VAL B CA 1
ATOM 4357 C C . VAL B 1 225 ? -6.5 -21.656 -20.188 1 97.75 225 VAL B C 1
ATOM 4359 O O . VAL B 1 225 ? -5.289 -21.438 -20.141 1 97.75 225 VAL B O 1
ATOM 4362 N N . MET B 1 226 ? -7.328 -21.453 -19.172 1 98.25 226 MET B N 1
ATOM 4363 C CA . MET B 1 226 ? -6.797 -21.047 -17.875 1 98.25 226 MET B CA 1
ATOM 4364 C C . MET B 1 226 ? -6.977 -22.141 -16.844 1 98.25 226 MET B C 1
ATOM 4366 O O . MET B 1 226 ? -8.094 -22.625 -16.625 1 98.25 226 MET B O 1
ATOM 4370 N N . TYR B 1 227 ? -5.914 -22.578 -16.281 1 97.75 227 TYR B N 1
ATOM 4371 C CA . TYR B 1 227 ? -5.977 -23.344 -15.031 1 97.75 227 TYR B CA 1
ATOM 4372 C C . TYR B 1 227 ? -5.91 -22.406 -13.82 1 97.75 227 TYR B C 1
ATOM 4374 O O . TYR B 1 227 ? -5.152 -21.438 -13.82 1 97.75 227 TYR B O 1
ATOM 4382 N N . PHE B 1 228 ? -6.719 -22.672 -12.836 1 97.25 228 PHE B N 1
ATOM 4383 C CA . PHE B 1 228 ? -6.754 -21.828 -11.648 1 97.25 228 PHE B CA 1
ATOM 4384 C C . PHE B 1 228 ? -7.09 -22.656 -10.406 1 97.25 228 PHE B C 1
ATOM 4386 O O . PHE B 1 228 ? -7.504 -23.812 -10.516 1 97.25 228 PHE B O 1
ATOM 4393 N N . SER B 1 229 ? -6.781 -22.062 -9.266 1 95.62 229 SER B N 1
ATOM 4394 C CA . SER B 1 229 ? -7.18 -22.641 -7.984 1 95.62 229 SER B CA 1
ATOM 4395 C C . SER B 1 229 ? -8.445 -21.969 -7.449 1 95.62 229 SER B C 1
ATOM 4397 O O . SER B 1 229 ? -8.672 -20.781 -7.688 1 95.62 229 SER B O 1
ATOM 4399 N N . TYR B 1 230 ? -9.266 -22.797 -6.746 1 94.12 230 TYR B N 1
ATOM 4400 C CA . TYR B 1 230 ? -10.445 -22.203 -6.129 1 94.12 230 TYR B CA 1
ATOM 4401 C C . TYR B 1 230 ? -10.805 -22.906 -4.832 1 94.12 230 TYR B C 1
ATOM 4403 O O . TYR B 1 230 ? -10.438 -24.062 -4.629 1 94.12 230 TYR B O 1
ATOM 4411 N N . ARG B 1 231 ? -11.422 -22.156 -3.918 1 89.94 231 ARG B N 1
ATOM 4412 C CA . ARG B 1 231 ? -11.984 -22.734 -2.695 1 89.94 231 ARG B CA 1
ATOM 4413 C C . ARG B 1 231 ? -13.258 -22 -2.283 1 89.94 231 ARG B C 1
ATOM 4415 O O . ARG B 1 231 ? -13.484 -20.859 -2.697 1 89.94 231 ARG B O 1
ATOM 4422 N N . ASN B 1 232 ? -14.109 -22.812 -1.505 1 78.75 232 ASN B N 1
ATOM 4423 C CA . ASN B 1 232 ? -15.297 -22.203 -0.917 1 78.75 232 ASN B CA 1
ATOM 4424 C C . ASN B 1 232 ? -15.016 -21.672 0.485 1 78.75 232 ASN B C 1
ATOM 4426 O O . ASN B 1 232 ? -14.352 -22.328 1.286 1 78.75 232 ASN B O 1
ATOM 4430 N N . THR B 1 233 ? -15.094 -20.438 0.8 1 64.25 233 THR B N 1
ATOM 4431 C CA . THR B 1 233 ? -14.75 -19.875 2.102 1 64.25 233 THR B CA 1
ATOM 4432 C C . THR B 1 233 ? -15.859 -20.141 3.115 1 64.25 233 THR B C 1
ATOM 4434 O O . THR B 1 233 ? -15.672 -19.938 4.316 1 64.25 233 THR B O 1
ATOM 4437 N N . SER B 1 234 ? -17.094 -20.406 2.766 1 57.94 234 SER B N 1
ATOM 4438 C CA . SER B 1 234 ? -18.188 -20.469 3.732 1 57.94 234 SER B CA 1
ATOM 4439 C C . SER B 1 234 ? -17.969 -21.594 4.742 1 57.94 234 SER B C 1
ATOM 4441 O O . SER B 1 234 ? -18.375 -21.469 5.902 1 57.94 234 SER B O 1
ATOM 4443 N N . GLU B 1 235 ? -17.578 -22.797 4.207 1 54.59 235 GLU B N 1
ATOM 4444 C CA . GLU B 1 235 ? -17.469 -23.906 5.152 1 54.59 235 GLU B CA 1
ATOM 4445 C C . GLU B 1 235 ? -16.016 -24.281 5.402 1 54.59 235 GLU B C 1
ATOM 4447 O O . GLU B 1 235 ? -15.711 -25.438 5.68 1 54.59 235 GLU B O 1
ATOM 4452 N N . TYR B 1 236 ? -15.25 -23.375 5.305 1 47.34 236 TYR B N 1
ATOM 4453 C CA . TYR B 1 236 ? -13.859 -23.734 5.113 1 47.34 236 TYR B CA 1
ATOM 4454 C C . TYR B 1 236 ? -13.383 -24.672 6.219 1 47.34 236 TYR B C 1
ATOM 4456 O O . TYR B 1 236 ? -12.711 -25.672 5.953 1 47.34 236 TYR B O 1
ATOM 4464 N N . ARG B 1 237 ? -12.914 -24.047 7.492 1 47.72 237 ARG B N 1
ATOM 4465 C CA . ARG B 1 237 ? -11.945 -24.688 8.383 1 47.72 237 ARG B CA 1
ATOM 4466 C C . ARG B 1 237 ? -12.469 -26.016 8.906 1 47.72 237 ARG B C 1
ATOM 4468 O O . ARG B 1 237 ? -11.773 -26.719 9.641 1 47.72 237 ARG B O 1
ATOM 4475 N N . THR B 1 238 ? -13.602 -26.312 8.547 1 46.81 238 THR B N 1
ATOM 4476 C CA . THR B 1 238 ? -14.055 -27.469 9.312 1 46.81 238 THR B CA 1
ATOM 4477 C C . THR B 1 238 ? -14.062 -28.734 8.453 1 46.81 238 THR B C 1
ATOM 4479 O O . THR B 1 238 ? -14.211 -29.844 8.969 1 46.81 238 THR B O 1
ATOM 4482 N N . SER B 1 239 ? -14.102 -28.641 7.07 1 50.56 239 SER B N 1
ATOM 4483 C CA . SER B 1 239 ? -14.203 -29.906 6.359 1 50.56 239 SER B CA 1
ATOM 4484 C C . SER B 1 239 ? -13.125 -30.016 5.281 1 50.56 239 SER B C 1
ATOM 4486 O O . SER B 1 239 ? -12.68 -29.016 4.73 1 50.56 239 SER B O 1
ATOM 4488 N N . SER B 1 240 ? -12.336 -31.203 5.277 1 49.72 240 SER B N 1
ATOM 4489 C CA . SER B 1 240 ? -11.367 -31.594 4.254 1 49.72 240 SER B CA 1
ATOM 4490 C C . SER B 1 240 ? -11.812 -31.125 2.871 1 49.72 240 SER B C 1
ATOM 4492 O O . SER B 1 240 ? -10.977 -30.938 1.979 1 49.72 240 SER B O 1
ATOM 4494 N N . GLN B 1 241 ? -13.094 -30.844 2.732 1 54.59 241 GLN B N 1
ATOM 4495 C CA . GLN B 1 241 ? -13.695 -30.469 1.454 1 54.59 241 GLN B CA 1
ATOM 4496 C C . GLN B 1 241 ? -13.5 -28.984 1.173 1 54.59 241 GLN B C 1
ATOM 4498 O O . GLN B 1 241 ? -13.766 -28.516 0.061 1 54.59 241 GLN B O 1
ATOM 4503 N N . ASP B 1 242 ? -12.695 -28.406 2.086 1 66.44 242 ASP B N 1
ATOM 4504 C CA . ASP B 1 242 ? -12.75 -26.953 1.986 1 66.44 242 ASP B CA 1
ATOM 4505 C C . ASP B 1 242 ? -11.422 -26.375 1.507 1 66.44 242 ASP B C 1
ATOM 4507 O O . ASP B 1 242 ? -11.242 -25.156 1.464 1 66.44 242 ASP B O 1
ATOM 4511 N N . GLY B 1 243 ? -10.508 -27.391 1.054 1 84.06 243 GLY B N 1
ATOM 4512 C CA . GLY B 1 243 ? -9.242 -26.875 0.567 1 84.06 243 GLY B CA 1
ATOM 4513 C C . GLY B 1 243 ? -9.281 -26.484 -0.898 1 84.06 243 GLY B C 1
ATOM 4514 O O . GLY B 1 243 ? -10.289 -26.688 -1.575 1 84.06 243 GLY B O 1
ATOM 4515 N N . TYR B 1 244 ? -8.234 -25.922 -1.328 1 91.44 244 TYR B N 1
ATOM 4516 C CA . TYR B 1 244 ? -8.148 -25.484 -2.719 1 91.44 244 TYR B CA 1
ATOM 4517 C C . TYR B 1 244 ? -8.18 -26.688 -3.662 1 91.44 244 TYR B C 1
ATOM 4519 O O . TYR B 1 244 ? -7.605 -27.734 -3.361 1 91.44 244 TYR B O 1
ATOM 4527 N N . LYS B 1 245 ? -8.82 -26.5 -4.758 1 94 245 LYS B N 1
ATOM 4528 C CA . LYS B 1 245 ? -8.82 -27.422 -5.902 1 94 245 LYS B CA 1
ATOM 4529 C C . LYS B 1 245 ? -8.445 -26.688 -7.188 1 94 245 LYS B C 1
ATOM 4531 O O . LYS B 1 245 ? -8.375 -25.453 -7.207 1 94 245 LYS B O 1
ATOM 4536 N N . LEU B 1 246 ? -8.203 -27.469 -8.164 1 96.19 246 LEU B N 1
ATOM 4537 C CA . LEU B 1 246 ? -7.879 -26.875 -9.461 1 96.19 246 LEU B CA 1
ATOM 4538 C C . LEU B 1 246 ? -9.117 -26.812 -10.352 1 96.19 246 LEU B C 1
ATOM 4540 O O . LEU B 1 246 ? -9.945 -27.734 -10.328 1 96.19 246 LEU B O 1
ATOM 4544 N N . GLY B 1 247 ? -9.234 -25.734 -11.055 1 95.75 247 GLY B N 1
ATOM 4545 C CA . GLY B 1 247 ? -10.281 -25.562 -12.055 1 95.75 247 GLY B CA 1
ATOM 4546 C C . GLY B 1 247 ? -9.742 -25.188 -13.422 1 95.75 247 GLY B C 1
ATOM 4547 O O . GLY B 1 247 ? -8.531 -25 -13.586 1 95.75 247 GLY B O 1
ATOM 4548 N N . LEU B 1 248 ? -10.672 -25.203 -14.367 1 97.06 248 LEU B N 1
ATOM 4549 C CA . LEU B 1 248 ? -10.359 -24.844 -15.742 1 97.06 248 LEU B CA 1
ATOM 4550 C C . LEU B 1 248 ? -11.367 -23.844 -16.297 1 97.06 248 LEU B C 1
ATOM 4552 O O . LEU B 1 248 ? -12.555 -23.922 -15.984 1 97.06 248 LEU B O 1
ATOM 4556 N N . ALA B 1 249 ? -10.891 -22.906 -17.016 1 97.81 249 ALA B N 1
ATOM 4557 C CA . ALA B 1 249 ? -11.75 -21.969 -17.719 1 97.81 249 ALA B CA 1
ATOM 4558 C C . ALA B 1 249 ? -11.273 -21.766 -19.156 1 97.81 249 ALA B C 1
ATOM 4560 O O . ALA B 1 249 ? -10.078 -21.891 -19.438 1 97.81 249 ALA B O 1
ATOM 4561 N N . LEU B 1 250 ? -12.203 -21.484 -20.031 1 97.81 250 LEU B N 1
ATOM 4562 C CA . LEU B 1 250 ? -11.914 -21.297 -21.453 1 97.81 250 LEU B CA 1
ATOM 4563 C C . LEU B 1 250 ? -12.312 -19.906 -21.906 1 97.81 250 LEU B C 1
ATOM 4565 O O . LEU B 1 250 ? -13.266 -19.328 -21.375 1 97.81 250 LEU B O 1
ATOM 4569 N N . SER B 1 251 ? -11.586 -19.359 -22.859 1 98.06 251 SER B N 1
ATOM 4570 C CA . SER B 1 251 ? -11.883 -18.062 -23.438 1 98.06 251 SER B CA 1
ATOM 4571 C C . SER B 1 251 ? -11.414 -17.984 -24.875 1 98.06 251 SER B C 1
ATOM 4573 O O . SER B 1 251 ? -10.406 -18.594 -25.25 1 98.06 251 SER B O 1
ATOM 4575 N N . TYR B 1 252 ? -12.141 -17.219 -25.688 1 96.62 252 TYR B N 1
ATOM 4576 C CA . TYR B 1 252 ? -11.734 -17 -27.062 1 96.62 252 TYR B CA 1
ATOM 4577 C C . TYR B 1 252 ? -10.906 -15.727 -27.203 1 96.62 252 TYR B C 1
ATOM 4579 O O . TYR B 1 252 ? -10.102 -15.594 -28.125 1 96.62 252 TYR B O 1
ATOM 4587 N N . ASP B 1 253 ? -11.094 -14.789 -26.297 1 95.69 253 ASP B N 1
ATOM 4588 C CA . ASP B 1 253 ? -10.43 -13.5 -26.453 1 95.69 253 ASP B CA 1
ATOM 4589 C C . ASP B 1 253 ? -9.453 -13.242 -25.297 1 95.69 253 ASP B C 1
ATOM 4591 O O . ASP B 1 253 ? -8.742 -12.234 -25.297 1 95.69 253 ASP B O 1
ATOM 4595 N N . GLY B 1 254 ? -9.383 -14.086 -24.281 1 96.19 254 GLY B N 1
ATOM 4596 C CA . GLY B 1 254 ? -8.492 -13.922 -23.141 1 96.19 254 GLY B CA 1
ATOM 4597 C C . GLY B 1 254 ? -9.023 -12.945 -22.109 1 96.19 254 GLY B C 1
ATOM 4598 O O . GLY B 1 254 ? -8.344 -12.648 -21.125 1 96.19 254 GLY B O 1
ATOM 4599 N N . VAL B 1 255 ? -10.242 -12.453 -22.234 1 95.88 255 VAL B N 1
ATOM 4600 C CA . VAL B 1 255 ? -10.805 -11.438 -21.359 1 95.88 255 VAL B CA 1
ATOM 4601 C C . VAL B 1 255 ? -12.055 -11.977 -20.672 1 95.88 255 VAL B C 1
ATOM 4603 O O . VAL B 1 255 ? -12.188 -11.875 -19.438 1 95.88 255 VAL B O 1
ATOM 4606 N N . ILE B 1 256 ? -12.898 -12.594 -21.453 1 95.12 256 ILE B N 1
ATOM 4607 C CA . ILE B 1 256 ? -14.109 -13.219 -20.938 1 95.12 256 ILE B CA 1
ATOM 4608 C C . ILE B 1 256 ? -13.914 -14.727 -20.828 1 95.12 256 ILE B C 1
ATOM 4610 O O . ILE B 1 256 ? -13.5 -15.375 -21.797 1 95.12 256 ILE B O 1
ATOM 4614 N N . TRP B 1 257 ? -14.273 -15.25 -19.734 1 97.81 257 TRP B N 1
ATOM 4615 C CA . TRP B 1 257 ? -13.945 -16.656 -19.516 1 97.81 257 TRP B CA 1
ATOM 4616 C C . TRP B 1 257 ? -15.18 -17.438 -19.094 1 97.81 257 TRP B C 1
ATOM 4618 O O . TRP B 1 257 ? -16.047 -16.922 -18.391 1 97.81 257 TRP B O 1
ATOM 4628 N N . GLU B 1 258 ? -15.219 -18.625 -19.516 1 97 258 GLU B N 1
ATOM 4629 C CA . GLU B 1 258 ? -16.219 -19.594 -19.078 1 97 258 GLU B CA 1
ATOM 4630 C C . GLU B 1 258 ? -15.594 -20.703 -18.234 1 97 258 GLU B C 1
ATOM 4632 O O . GLU B 1 258 ? -14.742 -21.453 -18.719 1 97 258 GLU B O 1
ATOM 4637 N N . LYS B 1 259 ? -16.031 -20.891 -17.031 1 96.56 259 LYS B N 1
ATOM 4638 C CA . LYS B 1 259 ? -15.484 -21.891 -16.125 1 96.56 259 LYS B CA 1
ATOM 4639 C C . LYS B 1 259 ? -16 -23.281 -16.469 1 96.56 259 LYS B C 1
ATOM 4641 O O . LYS B 1 259 ? -17.203 -23.469 -16.719 1 96.56 259 LYS B O 1
ATOM 4646 N N . LYS B 1 260 ? -15.094 -24.188 -16.516 1 95.5 260 LYS B N 1
ATOM 4647 C CA . LYS B 1 260 ? -15.367 -25.594 -16.766 1 95.5 260 LYS B CA 1
ATOM 4648 C C . LYS B 1 260 ? -14.734 -26.484 -15.695 1 95.5 260 LYS B C 1
ATOM 4650 O O . LYS B 1 260 ? -13.844 -27.281 -15.992 1 95.5 260 LYS B O 1
ATOM 4655 N N . TYR B 1 261 ? -15.312 -26.484 -14.531 1 91.06 261 TYR B N 1
ATOM 4656 C CA . TYR B 1 261 ? -14.711 -27.141 -13.367 1 91.06 261 TYR B CA 1
ATOM 4657 C C . TYR B 1 261 ? -14.461 -28.609 -13.633 1 91.06 261 TYR B C 1
ATOM 4659 O O . TYR B 1 261 ? -13.414 -29.156 -13.266 1 91.06 261 TYR B O 1
ATOM 4667 N N . GLU B 1 262 ? -15.391 -29.25 -14.281 1 88.31 262 GLU B N 1
ATOM 4668 C CA . GLU B 1 262 ? -15.375 -30.703 -14.438 1 88.31 262 GLU B CA 1
ATOM 4669 C C . GLU B 1 262 ? -14.367 -31.125 -15.508 1 88.31 262 GLU B C 1
ATOM 4671 O O . GLU B 1 262 ? -14.039 -32.312 -15.625 1 88.31 262 GLU B O 1
ATOM 4676 N N . ASP B 1 263 ? -13.828 -30.172 -16.156 1 93.5 263 ASP B N 1
ATOM 4677 C CA . ASP B 1 263 ? -12.977 -30.5 -17.297 1 93.5 263 ASP B CA 1
ATOM 4678 C C . ASP B 1 263 ? -11.5 -30.469 -16.906 1 93.5 263 ASP B C 1
ATOM 4680 O O . ASP B 1 263 ? -10.633 -30.781 -17.719 1 93.5 263 ASP B O 1
ATOM 4684 N N . VAL B 1 264 ? -11.141 -30.141 -15.742 1 94.94 264 VAL B N 1
ATOM 4685 C CA . VAL B 1 264 ? -9.75 -29.938 -15.352 1 94.94 264 VAL B CA 1
ATOM 4686 C C . VAL B 1 264 ? -9 -31.266 -15.438 1 94.94 264 VAL B C 1
ATOM 4688 O O . VAL B 1 264 ? -7.805 -31.297 -15.742 1 94.94 264 VAL B O 1
ATOM 4691 N N . GLY B 1 265 ? -9.664 -32.438 -15.133 1 95.38 265 GLY B N 1
ATOM 4692 C CA . GLY B 1 265 ? -9.117 -33.75 -15.375 1 95.38 265 GLY B CA 1
ATOM 4693 C C . GLY B 1 265 ? -8.117 -34.188 -14.32 1 95.38 265 GLY B C 1
ATOM 4694 O O . GLY B 1 265 ? -7.262 -35.031 -14.586 1 95.38 265 GLY B O 1
ATOM 4695 N N . ILE B 1 266 ? -8.086 -33.594 -13.188 1 96.25 266 ILE B N 1
ATOM 4696 C CA . ILE B 1 266 ? -7.211 -33.969 -12.086 1 96.25 266 ILE B CA 1
ATOM 4697 C C . ILE B 1 266 ? -7.953 -33.812 -10.758 1 96.25 266 ILE B C 1
ATOM 4699 O O . ILE B 1 266 ? -8.797 -32.938 -10.617 1 96.25 266 ILE B O 1
ATOM 4703 N N . ALA B 1 267 ? -7.664 -34.688 -9.789 1 93.38 267 ALA B N 1
ATOM 4704 C CA . ALA B 1 267 ? -8.375 -34.688 -8.516 1 93.38 267 ALA B CA 1
ATOM 4705 C C . ALA B 1 267 ? -7.41 -34.906 -7.348 1 93.38 267 ALA B C 1
ATOM 4707 O O . ALA B 1 267 ? -6.262 -35.281 -7.547 1 93.38 267 ALA B O 1
ATOM 4708 N N . LEU B 1 268 ? -7.887 -34.656 -6.184 1 95.06 268 LEU B N 1
ATOM 4709 C CA . LEU B 1 268 ? -7.129 -34.906 -4.961 1 95.06 268 LEU B CA 1
ATOM 4710 C C . LEU B 1 268 ? -6.805 -36.375 -4.809 1 95.06 268 LEU B C 1
ATOM 4712 O O . LEU B 1 268 ? -7.578 -37.219 -5.246 1 95.06 268 LEU B O 1
ATOM 4716 N N . SER B 1 269 ? -5.648 -36.594 -4.16 1 95.81 269 SER B N 1
ATOM 4717 C CA . SER B 1 269 ? -5.324 -37.969 -3.789 1 95.81 269 SER B CA 1
ATOM 4718 C C . SER B 1 269 ? -6.105 -38.406 -2.555 1 95.81 269 SER B C 1
ATOM 4720 O O . SER B 1 269 ? -6.594 -37.562 -1.793 1 95.81 269 SER B O 1
ATOM 4722 N N . ASN B 1 270 ? -6.203 -39.719 -2.432 1 94.69 270 ASN B N 1
ATOM 4723 C CA . ASN B 1 270 ? -6.902 -40.219 -1.265 1 94.69 270 ASN B CA 1
ATOM 4724 C C . ASN B 1 270 ? -6.109 -40 0.017 1 94.69 270 ASN B C 1
ATOM 4726 O O . ASN B 1 270 ? -6.688 -39.844 1.094 1 94.69 270 ASN B O 1
ATOM 4730 N N . PHE B 1 271 ? -4.816 -40.031 -0.163 1 95.44 271 PHE B N 1
ATOM 4731 C CA . PHE B 1 271 ? -3.904 -39.844 0.957 1 95.44 271 PHE B CA 1
ATOM 4732 C C . PHE B 1 271 ? -2.609 -39.188 0.49 1 95.44 271 PHE B C 1
ATOM 4734 O O . PHE B 1 271 ? -2.354 -39.094 -0.712 1 95.44 271 PHE B O 1
ATOM 4741 N N . GLY B 1 272 ? -1.916 -38.625 1.521 1 95.75 272 GLY B N 1
ATOM 4742 C CA . GLY B 1 272 ? -0.588 -38.156 1.182 1 95.75 272 GLY B CA 1
ATOM 4743 C C . GLY B 1 272 ? -0.528 -36.656 1.002 1 95.75 272 GLY B C 1
ATOM 4744 O O . GLY B 1 272 ? -1.355 -35.906 1.554 1 95.75 272 GLY B O 1
ATOM 4745 N N . TRP B 1 273 ? 0.52 -36.188 0.224 1 96.88 273 TRP B N 1
ATOM 4746 C CA . TRP B 1 273 ? 0.983 -34.812 0.205 1 96.88 273 TRP B CA 1
ATOM 4747 C C . TRP B 1 273 ? -0.005 -33.906 -0.537 1 96.88 273 TRP B C 1
ATOM 4749 O O . TRP B 1 273 ? 0.051 -32.688 -0.421 1 96.88 273 TRP B O 1
ATOM 4759 N N . ASP B 1 274 ? -0.956 -34.469 -1.304 1 97.31 274 ASP B N 1
ATOM 4760 C CA . ASP B 1 274 ? -1.914 -33.688 -2.078 1 97.31 274 ASP B CA 1
ATOM 4761 C C . ASP B 1 274 ? -3.336 -34.219 -1.887 1 97.31 274 ASP B C 1
ATOM 4763 O O . ASP B 1 274 ? -4.148 -34.188 -2.811 1 97.31 274 ASP B O 1
ATOM 4767 N N . SER B 1 275 ? -3.684 -34.625 -0.695 1 96.31 275 SER B N 1
ATOM 4768 C CA . SER B 1 275 ? -4.961 -35.281 -0.39 1 96.31 275 SER B CA 1
ATOM 4769 C C . SER B 1 275 ? -5.973 -34.25 0.131 1 96.31 275 SER B C 1
ATOM 4771 O O . SER B 1 275 ? -7.172 -34.531 0.182 1 96.31 275 SER B O 1
ATOM 4773 N N . GLN B 1 276 ? -5.527 -33.125 0.513 1 94.06 276 GLN B N 1
ATOM 4774 C CA . GLN B 1 276 ? -6.414 -32.125 1.108 1 94.06 276 GLN B CA 1
ATOM 4775 C C . GLN B 1 276 ? -6.551 -30.906 0.209 1 94.06 276 GLN B C 1
ATOM 4777 O O . GLN B 1 276 ? -7.59 -30.234 0.207 1 94.06 276 GLN B O 1
ATOM 4782 N N . MET B 1 277 ? -5.449 -30.609 -0.469 1 94.81 277 MET B N 1
ATOM 4783 C CA . MET B 1 277 ? -5.395 -29.422 -1.312 1 94.81 277 MET B CA 1
ATOM 4784 C C . MET B 1 277 ? -4.598 -29.688 -2.584 1 94.81 277 MET B C 1
ATOM 4786 O O . MET B 1 277 ? -3.689 -30.516 -2.588 1 94.81 277 MET B O 1
ATOM 4790 N N . MET B 1 278 ? -4.957 -29.047 -3.607 1 95.62 278 MET B N 1
ATOM 4791 C CA . MET B 1 278 ? -4.223 -28.938 -4.863 1 95.62 278 MET B CA 1
ATOM 4792 C C . MET B 1 278 ? -4.32 -27.531 -5.426 1 95.62 278 MET B C 1
ATOM 4794 O O . MET B 1 278 ? -5.418 -27.031 -5.672 1 95.62 278 MET B O 1
ATOM 4798 N N . GLU B 1 279 ? -3.137 -26.875 -5.562 1 95.75 279 GLU B N 1
ATOM 4799 C CA . GLU B 1 279 ? -3.207 -25.469 -5.918 1 95.75 279 GLU B CA 1
ATOM 4800 C C . GLU B 1 279 ? -1.914 -25 -6.578 1 95.75 279 GLU B C 1
ATOM 4802 O O . GLU B 1 279 ? -0.967 -25.766 -6.719 1 95.75 279 GLU B O 1
ATOM 4807 N N . TYR B 1 280 ? -1.867 -23.734 -7.066 1 96.5 280 TYR B N 1
ATOM 4808 C CA . TYR B 1 280 ? -0.708 -23.016 -7.598 1 96.5 280 TYR B CA 1
ATOM 4809 C C . TYR B 1 280 ? -0.111 -23.766 -8.781 1 96.5 280 TYR B C 1
ATOM 4811 O O . TYR B 1 280 ? 1.101 -23.984 -8.836 1 96.5 280 TYR B O 1
ATOM 4819 N N . CYS B 1 281 ? -0.928 -24.125 -9.719 1 97.25 281 CYS B N 1
ATOM 4820 C CA . CYS B 1 281 ? -0.399 -24.969 -10.781 1 97.25 281 CYS B CA 1
ATOM 4821 C C . CYS B 1 281 ? 0.234 -24.125 -11.883 1 97.25 281 CYS B C 1
ATOM 4823 O O . CYS B 1 281 ? -0.058 -22.938 -12.008 1 97.25 281 CYS B O 1
ATOM 4825 N N . HIS B 1 282 ? 1.076 -24.703 -12.555 1 98.38 282 HIS B N 1
ATOM 4826 C CA . HIS B 1 282 ? 1.71 -24.203 -13.773 1 98.38 282 HIS B CA 1
ATOM 4827 C C . HIS B 1 282 ? 1.74 -25.281 -14.859 1 98.38 282 HIS B C 1
ATOM 4829 O O . HIS B 1 282 ? 2.299 -26.359 -14.648 1 98.38 282 HIS B O 1
ATOM 4835 N N . VAL B 1 283 ? 1.167 -24.969 -15.977 1 98.12 283 VAL B N 1
ATOM 4836 C CA . VAL B 1 283 ? 1.058 -25.938 -17.062 1 98.12 283 VAL B CA 1
ATOM 4837 C C . VAL B 1 283 ? 1.91 -25.484 -18.25 1 98.12 283 VAL B C 1
ATOM 4839 O O . VAL B 1 283 ? 1.872 -24.312 -18.641 1 98.12 283 VAL B O 1
ATOM 4842 N N . PHE B 1 284 ? 2.699 -26.375 -18.797 1 97.31 284 PHE B N 1
ATOM 4843 C CA . PHE B 1 284 ? 3.539 -26.078 -19.953 1 97.31 284 PHE B CA 1
ATOM 4844 C C . PHE B 1 284 ? 3.67 -27.297 -20.859 1 97.31 284 PHE B C 1
ATOM 4846 O O . PHE B 1 284 ? 3.42 -28.422 -20.438 1 97.31 284 PHE B O 1
ATOM 4853 N N . GLU B 1 285 ? 3.996 -27.031 -22.078 1 96.5 285 GLU B N 1
ATOM 4854 C CA . GLU B 1 285 ? 4.156 -28.078 -23.062 1 96.5 285 GLU B CA 1
ATOM 4855 C C . GLU B 1 285 ? 5.621 -28.281 -23.438 1 96.5 285 GLU B C 1
ATOM 4857 O O . GLU B 1 285 ? 6.375 -27.297 -23.531 1 96.5 285 GLU B O 1
ATOM 4862 N N . HIS B 1 286 ? 5.965 -29.547 -23.609 1 98 286 HIS B N 1
ATOM 4863 C CA . HIS B 1 286 ? 7.309 -29.859 -24.078 1 98 286 HIS B CA 1
ATOM 4864 C C . HIS B 1 286 ? 7.332 -31.172 -24.844 1 98 286 HIS B C 1
ATOM 4866 O O . HIS B 1 286 ? 6.969 -32.219 -24.312 1 98 286 HIS B O 1
ATOM 4872 N N . MET B 1 287 ? 7.691 -31.141 -26.109 1 97.06 287 MET B N 1
ATOM 4873 C CA . MET B 1 287 ? 7.926 -32.281 -26.984 1 97.06 287 MET B CA 1
ATOM 4874 C C . MET B 1 287 ? 6.734 -33.219 -26.969 1 97.06 287 MET B C 1
ATOM 4876 O O . MET B 1 287 ? 6.895 -34.438 -26.719 1 97.06 287 MET B O 1
ATOM 4880 N N . GLY B 1 288 ? 5.609 -32.688 -27.094 1 95.62 288 GLY B N 1
ATOM 4881 C CA . GLY B 1 288 ? 4.406 -33.469 -27.328 1 95.62 288 GLY B CA 1
ATOM 4882 C C . GLY B 1 288 ? 3.676 -33.844 -26.047 1 95.62 288 GLY B C 1
ATOM 4883 O O . GLY B 1 288 ? 2.596 -34.438 -26.078 1 95.62 288 GLY B O 1
ATOM 4884 N N . PHE B 1 289 ? 4.277 -33.531 -24.938 1 97.5 289 PHE B N 1
ATOM 4885 C CA . PHE B 1 289 ? 3.627 -33.781 -23.641 1 97.5 289 PHE B CA 1
ATOM 4886 C C . PHE B 1 289 ? 3.258 -32.438 -22.969 1 97.5 289 PHE B C 1
ATOM 4888 O O . PHE B 1 289 ? 3.914 -31.438 -23.188 1 97.5 289 PHE B O 1
ATOM 4895 N N . THR B 1 290 ? 2.16 -32.469 -22.25 1 97.44 290 THR B N 1
ATOM 4896 C CA . THR B 1 290 ? 1.777 -31.344 -21.391 1 97.44 290 THR B CA 1
ATOM 4897 C C . THR B 1 290 ? 2.037 -31.688 -19.922 1 97.44 290 THR B C 1
ATOM 4899 O O . THR B 1 290 ? 1.658 -32.75 -19.438 1 97.44 290 THR B O 1
ATOM 4902 N N . TYR B 1 291 ? 2.715 -30.828 -19.266 1 98.69 291 TYR B N 1
ATOM 4903 C CA . TYR B 1 291 ? 3.09 -31.016 -17.859 1 98.69 291 TYR B CA 1
ATOM 4904 C C . TYR B 1 291 ? 2.375 -30 -16.969 1 98.69 291 TYR B C 1
ATOM 4906 O O . TYR B 1 291 ? 2.148 -28.859 -17.375 1 98.69 291 TYR B O 1
ATOM 4914 N N . MET B 1 292 ? 2.031 -30.453 -15.781 1 98.56 292 MET B N 1
ATOM 4915 C CA . MET B 1 292 ? 1.485 -29.578 -14.75 1 98.56 292 MET B CA 1
ATOM 4916 C C . MET B 1 292 ? 2.293 -29.688 -13.461 1 98.56 292 MET B C 1
ATOM 4918 O O . MET B 1 292 ? 2.361 -30.75 -12.859 1 98.56 292 MET B O 1
ATOM 4922 N N . LEU B 1 293 ? 2.977 -28.672 -13.109 1 98.81 293 LEU B N 1
ATOM 4923 C CA . LEU B 1 293 ? 3.49 -28.547 -11.75 1 98.81 293 LEU B CA 1
ATOM 4924 C C . LEU B 1 293 ? 2.404 -28.062 -10.797 1 98.81 293 LEU B C 1
ATOM 4926 O O . LEU B 1 293 ? 1.59 -27.203 -11.172 1 98.81 293 LEU B O 1
ATOM 4930 N N . TYR B 1 294 ? 2.369 -28.562 -9.57 1 98.5 294 TYR B N 1
ATOM 4931 C CA . TYR B 1 294 ? 1.36 -28.078 -8.633 1 98.5 294 TYR B CA 1
ATOM 4932 C C . TYR B 1 294 ? 1.795 -28.312 -7.188 1 98.5 294 TYR B C 1
ATOM 4934 O O . TYR B 1 294 ? 2.684 -29.125 -6.93 1 98.5 294 TYR B O 1
ATOM 4942 N N . ASN B 1 295 ? 1.229 -27.562 -6.266 1 98.44 295 ASN B N 1
ATOM 4943 C CA . ASN B 1 295 ? 1.395 -27.766 -4.828 1 98.44 295 ASN B CA 1
ATOM 4944 C C . ASN B 1 295 ? 0.249 -28.578 -4.238 1 98.44 295 ASN B C 1
ATOM 4946 O O . ASN B 1 295 ? -0.857 -28.578 -4.781 1 98.44 295 ASN B O 1
ATOM 4950 N N . GLY B 1 296 ? 0.571 -29.25 -3.154 1 97.12 296 GLY B N 1
ATOM 4951 C CA . GLY B 1 296 ? -0.44 -30.016 -2.434 1 97.12 296 GLY B CA 1
ATOM 4952 C C . GLY B 1 296 ? -0.834 -29.375 -1.114 1 97.12 296 GLY B C 1
ATOM 4953 O O . GLY B 1 296 ? -1.057 -28.156 -1.044 1 97.12 296 GLY B O 1
ATOM 4954 N N . ASN B 1 297 ? -0.9 -30.234 -0.063 1 96.25 297 ASN B N 1
ATOM 4955 C CA . ASN B 1 297 ? -1.444 -29.859 1.24 1 96.25 297 ASN B CA 1
ATOM 4956 C C . ASN B 1 297 ? -0.709 -28.672 1.838 1 96.25 297 ASN B C 1
ATOM 4958 O O . ASN B 1 297 ? 0.509 -28.547 1.696 1 96.25 297 ASN B O 1
ATOM 4962 N N . ASP B 1 298 ? -1.46 -27.766 2.496 1 95.19 298 ASP B N 1
ATOM 4963 C CA . ASP B 1 298 ? -0.942 -26.641 3.271 1 95.19 298 ASP B CA 1
ATOM 4964 C C . ASP B 1 298 ? -0.05 -25.75 2.414 1 95.19 298 ASP B C 1
ATOM 4966 O O . ASP B 1 298 ? 1.059 -25.391 2.82 1 95.19 298 ASP B O 1
ATOM 4970 N N . PHE B 1 299 ? -0.459 -25.5 1.191 1 95.38 299 PHE B N 1
ATOM 4971 C CA . PHE B 1 299 ? 0.146 -24.516 0.303 1 95.38 299 PHE B CA 1
ATOM 4972 C C . PHE B 1 299 ? 1.564 -24.938 -0.074 1 95.38 299 PHE B C 1
ATOM 4974 O O . PHE B 1 299 ? 2.461 -24.094 -0.145 1 95.38 299 PHE B O 1
ATOM 4981 N N . GLY B 1 300 ? 1.792 -26.188 -0.216 1 97.5 300 GLY B N 1
ATOM 4982 C CA . GLY B 1 300 ? 3.09 -26.688 -0.645 1 97.5 300 GLY B CA 1
ATOM 4983 C C . GLY B 1 300 ? 4.043 -26.938 0.508 1 97.5 300 GLY B C 1
ATOM 4984 O O . GLY B 1 300 ? 5.25 -26.75 0.376 1 97.5 300 GLY B O 1
ATOM 4985 N N . LYS B 1 301 ? 3.525 -27.344 1.622 1 97.25 301 LYS B N 1
ATOM 4986 C CA . LYS B 1 301 ? 4.336 -27.562 2.816 1 97.25 301 LYS B CA 1
ATOM 4987 C C . LYS B 1 301 ? 5.43 -28.594 2.555 1 97.25 301 LYS B C 1
ATOM 4989 O O . LYS B 1 301 ? 6.574 -28.406 2.98 1 97.25 301 LYS B O 1
ATOM 4994 N N . GLU B 1 302 ? 5.066 -29.625 1.817 1 97.12 302 GLU B N 1
ATOM 4995 C CA . GLU B 1 302 ? 6.031 -30.688 1.569 1 97.12 302 GLU B CA 1
ATOM 4996 C C . GLU B 1 302 ? 6.801 -30.438 0.276 1 97.12 302 GLU B C 1
ATOM 4998 O O . GLU B 1 302 ? 7.828 -31.078 0.031 1 97.12 302 GLU B O 1
ATOM 5003 N N . GLY B 1 303 ? 6.297 -29.609 -0.506 1 98.06 303 GLY B N 1
ATOM 5004 C CA . GLY B 1 303 ? 6.922 -29.344 -1.793 1 98.06 303 GLY B CA 1
ATOM 5005 C C . GLY B 1 303 ? 5.926 -29.266 -2.934 1 98.06 303 GLY B C 1
ATOM 5006 O O . GLY B 1 303 ? 4.832 -28.719 -2.771 1 98.06 303 GLY B O 1
ATOM 5007 N N . PHE B 1 304 ? 6.426 -29.641 -4.141 1 98.75 304 PHE B N 1
ATOM 5008 C CA . PHE B 1 304 ? 5.547 -29.656 -5.301 1 98.75 304 PHE B CA 1
ATOM 5009 C C . PHE B 1 304 ? 5.773 -30.906 -6.137 1 98.75 304 PHE B C 1
ATOM 5011 O O . PHE B 1 304 ? 6.844 -31.516 -6.07 1 98.75 304 PHE B O 1
ATOM 5018 N N . GLY B 1 305 ? 4.719 -31.328 -6.789 1 98.62 305 GLY B N 1
ATOM 5019 C CA . GLY B 1 305 ? 4.754 -32.469 -7.707 1 98.62 305 GLY B CA 1
ATOM 5020 C C . GLY B 1 305 ? 4.336 -32.094 -9.117 1 98.62 305 GLY B C 1
ATOM 5021 O O . GLY B 1 305 ? 4.371 -30.922 -9.5 1 98.62 305 GLY B O 1
ATOM 5022 N N . TYR B 1 306 ? 4.145 -33.156 -9.898 1 98.75 306 TYR B N 1
ATOM 5023 C CA . TYR B 1 306 ? 3.715 -32.844 -11.258 1 98.75 306 TYR B CA 1
ATOM 5024 C C . TYR B 1 306 ? 2.82 -33.969 -11.805 1 98.75 306 TYR B C 1
ATOM 5026 O O . TYR B 1 306 ? 2.705 -35.031 -11.203 1 98.75 306 TYR B O 1
ATOM 5034 N N . ALA B 1 307 ? 2.096 -33.625 -12.797 1 98.75 307 ALA B N 1
ATOM 5035 C CA . ALA B 1 307 ? 1.266 -34.531 -13.609 1 98.75 307 ALA B CA 1
ATOM 5036 C C . ALA B 1 307 ? 1.511 -34.312 -15.094 1 98.75 307 ALA B C 1
ATOM 5038 O O . ALA B 1 307 ? 2.078 -33.281 -15.492 1 98.75 307 ALA B O 1
ATOM 5039 N N . VAL B 1 308 ? 1.107 -35.344 -15.859 1 98.56 308 VAL B N 1
ATOM 5040 C CA . VAL B 1 308 ? 1.393 -35.281 -17.297 1 98.56 308 VAL B CA 1
ATOM 5041 C C . VAL B 1 308 ? 0.178 -35.75 -18.078 1 98.56 308 VAL B C 1
ATOM 5043 O O . VAL B 1 308 ? -0.595 -36.594 -17.609 1 98.56 308 VAL B O 1
ATOM 5046 N N . ARG B 1 309 ? 0.002 -35.188 -19.25 1 96.25 309 ARG B N 1
ATOM 5047 C CA . ARG B 1 309 ? -0.975 -35.688 -20.203 1 96.25 309 ARG B CA 1
ATOM 5048 C C . ARG B 1 309 ? -0.464 -35.531 -21.641 1 96.25 309 ARG B C 1
ATOM 5050 O O . ARG B 1 309 ? 0.414 -34.719 -21.906 1 96.25 309 ARG B O 1
#

Foldseek 3Di:
DWFFPDFQDFLVVADDQAADFFWFQWAWDDQDDQKIKIKTWHGGPVRAIAIKIFMWGHDDFDTGTDDHIDDSQDDAADPPFQANRYKTWQEWDDDPQKIKTKIWGWDQDDVAGIAIAIFIWMDNPRPRHIGGPDSHGLDAADDQQHTHKGRWDWDADPQKIKIKIKGWDDWDQDPNHIDTFIAIAIWIDNPVRHIDGPPQGAGDDDPAFRHKDRWEWDDDPQKIKIKIKGFDPPVAPPDLRGAIDIWMWIGNPSRHIDTDRVPPPDDADCDDQANSYKGSWYWDDDDHKIKIKIGHPPRRGGHITMIID/DWFFPDFQDFLVVADDQAADFFWFQWAWDDQDDQKIKIKTWHGGPVRAIAIWIFIWGHDDFDTGTDDHIDDSQDDAADPPFQANRYKTWQEWDDDPQKIKTKIWGWDQDDVAGIAIAIFIWIDNPRPRHIGGPDSHGLDAADDQQHTHKGRWDWDADPQKIKIKIKGWDDWDQDPNHIDIFIAIAIWIDNPVRHIDGPPQGAGDDDPAFRHKDRWEWDDDPQKIKIKIKGFDPPVAPPDLRGAIDIWMWIGNPSRHIHTDRVPPPDDADCDDQANSYKGSWYWDDDDHKIKIKIGHPPRRGGHITMIID

Organism: Flavobacterium johnsoniae (strain ATCC 17061 / DSM 2064 / JCM 8514 / BCRC 14874 / CCUG 350202 / NBRC 14942 / NCIMB 11054 / UW101) (NCBI:txid376686)